Protein AF-0000000070842258 (afdb_homodimer)

Organism: Reticulomyxa filosa (NCBI:txid46433)

Secondary structure (DSSP, 8-state):
---HHHHHHHHHHHSSSEEEEE-SSHHHHHHHHHHT-S-EEE-HHHIIIIIT---SSS---HHHHHHHHHHHHTS-SSS-EEEE-TT-SSSHHHHHHHHHHHHHHT-SEEEEE-B-SS---TTSS---B--HHHHHHHHHHHHHHHHHH-TT-EEEEEE--HHHHHHHHHHHHHHHHHHTT--SEEEETT---HHHHHHHHHHHHHTT----BEEE--TTSSS----HHHHHHTT--EEEE-SHHHHHHHHHHHHHHHHHHHHSSSGGGGGGS--HHHHHHHTTHHHHHHHHHHHHHT-/---HHHHHHHHHHHSSSEEEEE-SSHHHHHHHHHHT-S-EEE-HHHIIIIIT---SSS---HHHHHHHHHHHHTS-SSS-EEEE-TT-SSSHHHHHHHHHHHHHHT-SEEEEE-B-SS---TTSS---B--HHHHHHHHHHHHHHHHHH-TT-EEEEEE--HHHHHHHHHHHHHHHHHHTT--SEEEETT---HHHHHHHHHHHHHTT----BEEE--TTSSS----HHHHHHTT--EEEE-SHHHHHHHHHHHHHHHHHHHHSSSGGGGGGS--HHHHHHHTTHHHHHHHHHHHHHT-

InterPro domains:
  IPR012695 2-methylisocitrate lyase [TIGR02317] (5-297)
  IPR015813 Pyruvate/Phosphoenolpyruvate kinase-like domain superfamily [SSF51621] (3-296)
  IPR018523 Isocitrate lyase/phosphorylmutase, conserved site [PS00161] (119-124)
  IPR039556 ICL/PEPM domain [cd00377] (8-254)
  IPR040442 Pyruvate kinase-like domain superfamily [G3DSA:3.20.20.60] (1-299)

Structure (mmCIF, N/CA/C/O backbone):
data_AF-0000000070842258-model_v1
#
loop_
_entity.id
_entity.type
_entity.pdbx_description
1 polymer 'Carboxyphosphonoenolpyruvate phosphonomutase'
#
loop_
_atom_site.group_PDB
_atom_site.id
_atom_site.type_symbol
_atom_site.label_atom_id
_atom_site.label_alt_id
_atom_site.label_comp_id
_atom_site.label_asym_id
_atom_site.label_entity_id
_atom_site.label_seq_id
_atom_site.pdbx_PDB_ins_code
_atom_site.Cartn_x
_atom_site.Cartn_y
_atom_site.Cartn_z
_atom_site.occupancy
_atom_site.B_iso_or_equiv
_atom_site.auth_seq_id
_atom_site.auth_comp_id
_atom_site.auth_asym_id
_atom_site.auth_atom_id
_atom_site.pdbx_PDB_model_num
ATOM 1 N N . MET A 1 1 ? 21.062 -5.031 -18.25 1 54.84 1 MET A N 1
ATOM 2 C CA . MET A 1 1 ? 20.406 -5.488 -17.031 1 54.84 1 MET A CA 1
ATOM 3 C C . MET A 1 1 ? 20 -6.953 -17.156 1 54.84 1 MET A C 1
ATOM 5 O O . MET A 1 1 ? 19.562 -7.402 -18.219 1 54.84 1 MET A O 1
ATOM 9 N N . LYS A 1 2 ? 20.328 -7.809 -16.125 1 68.5 2 LYS A N 1
ATOM 10 C CA . LYS A 1 2 ? 20.016 -9.234 -16.156 1 68.5 2 LYS A CA 1
ATOM 11 C C . LYS A 1 2 ? 18.516 -9.461 -16.297 1 68.5 2 LYS A C 1
ATOM 13 O O . LYS A 1 2 ? 17.719 -8.695 -15.766 1 68.5 2 LYS A O 1
ATOM 18 N N . SER A 1 3 ? 18.078 -10.25 -17.297 1 91.06 3 SER A N 1
ATOM 19 C CA . SER A 1 3 ? 16.703 -10.656 -17.531 1 91.06 3 SER A CA 1
ATOM 20 C C . SER A 1 3 ? 16 -11.07 -16.25 1 91.06 3 SER A C 1
ATOM 22 O O . SER A 1 3 ? 16.516 -11.906 -15.5 1 91.06 3 SER A O 1
ATOM 24 N N . ALA A 1 4 ? 14.891 -10.344 -15.906 1 96.06 4 ALA A N 1
ATOM 25 C CA . ALA A 1 4 ? 14.117 -10.695 -14.719 1 96.06 4 ALA A CA 1
ATOM 26 C C . ALA A 1 4 ? 13.617 -12.133 -14.797 1 96.06 4 ALA A C 1
ATOM 28 O O . ALA A 1 4 ? 13.508 -12.812 -13.773 1 96.06 4 ALA A O 1
ATOM 29 N N . GLY A 1 5 ? 13.367 -12.594 -15.992 1 97.69 5 GLY A N 1
ATOM 30 C CA . GLY A 1 5 ? 12.977 -13.977 -16.188 1 97.69 5 GLY A CA 1
ATOM 31 C C . GLY A 1 5 ? 14.07 -14.961 -15.828 1 97.69 5 GLY A C 1
ATOM 32 O O . GLY A 1 5 ? 13.805 -15.977 -15.18 1 97.69 5 GLY A O 1
ATOM 33 N N . LYS A 1 6 ? 15.266 -14.672 -16.266 1 97.5 6 LYS A N 1
ATOM 34 C CA . LYS A 1 6 ? 16.406 -15.516 -15.93 1 97.5 6 LYS A CA 1
ATOM 35 C C . LYS A 1 6 ? 16.625 -15.578 -14.422 1 97.5 6 LYS A C 1
ATOM 37 O O . LYS A 1 6 ? 16.969 -16.625 -13.883 1 97.5 6 LYS A O 1
ATOM 42 N N . LEU A 1 7 ? 16.484 -14.445 -13.797 1 97.81 7 LEU A N 1
ATOM 43 C CA . LEU A 1 7 ? 16.641 -14.391 -12.344 1 97.81 7 LEU A CA 1
ATOM 44 C C . LEU A 1 7 ? 15.617 -15.297 -11.664 1 97.81 7 LEU A C 1
ATOM 46 O O . LEU A 1 7 ? 15.938 -15.961 -10.672 1 97.81 7 LEU A O 1
ATOM 50 N N . PHE A 1 8 ? 14.398 -15.305 -12.148 1 98.5 8 PHE A N 1
ATOM 51 C CA . PHE A 1 8 ? 13.359 -16.141 -11.555 1 98.5 8 PHE A CA 1
ATOM 52 C C . PHE A 1 8 ? 13.68 -17.609 -11.742 1 98.5 8 PHE A C 1
ATOM 54 O O . PHE A 1 8 ? 13.562 -18.406 -10.805 1 98.5 8 PHE A O 1
ATOM 61 N N . ARG A 1 9 ? 14.062 -17.984 -12.945 1 98.19 9 ARG A N 1
ATOM 62 C CA . ARG A 1 9 ? 14.453 -19.359 -13.234 1 98.19 9 ARG A CA 1
ATOM 63 C C . ARG A 1 9 ? 15.594 -19.812 -12.328 1 98.19 9 ARG A C 1
ATOM 65 O O . ARG A 1 9 ? 15.57 -20.922 -11.797 1 98.19 9 ARG A O 1
ATOM 72 N N . ALA A 1 10 ? 16.547 -18.953 -12.164 1 98.12 10 ALA A N 1
ATOM 73 C CA . ALA A 1 10 ? 17.703 -19.25 -11.312 1 98.12 10 ALA A CA 1
ATOM 74 C C . ALA A 1 10 ? 17.281 -19.438 -9.859 1 98.12 10 ALA A C 1
ATOM 76 O O . ALA A 1 10 ? 17.812 -20.297 -9.156 1 98.12 10 ALA A O 1
ATOM 77 N N . ALA A 1 11 ? 16.375 -18.594 -9.422 1 98.44 11 ALA A N 1
ATOM 78 C CA . ALA A 1 11 ? 15.883 -18.688 -8.055 1 98.44 11 ALA A CA 1
ATOM 79 C C . ALA A 1 11 ? 15.203 -20.031 -7.809 1 98.44 11 ALA A C 1
ATOM 81 O O . ALA A 1 11 ? 15.391 -20.641 -6.758 1 98.44 11 ALA A O 1
ATOM 82 N N . VAL A 1 12 ? 14.398 -20.484 -8.75 1 98.56 12 VAL A N 1
ATOM 83 C CA . VAL A 1 12 ? 13.695 -21.766 -8.625 1 98.56 12 VAL A CA 1
ATOM 84 C C . VAL A 1 12 ? 14.711 -22.906 -8.562 1 98.56 12 VAL A C 1
ATOM 86 O O . VAL A 1 12 ? 14.562 -23.828 -7.762 1 98.56 12 VAL A O 1
ATOM 89 N N . GLU A 1 13 ? 15.734 -22.797 -9.336 1 97.75 13 GLU A N 1
ATOM 90 C CA . GLU A 1 13 ? 16.766 -23.828 -9.383 1 97.75 13 GLU A CA 1
ATOM 91 C C . GLU A 1 13 ? 17.594 -23.844 -8.102 1 97.75 13 GLU A C 1
ATOM 93 O O . GLU A 1 13 ? 17.969 -24.906 -7.617 1 97.75 13 GLU A O 1
ATOM 98 N N . ALA A 1 14 ? 17.828 -22.719 -7.539 1 98 14 ALA A N 1
ATOM 99 C CA . ALA A 1 14 ? 18.781 -22.562 -6.44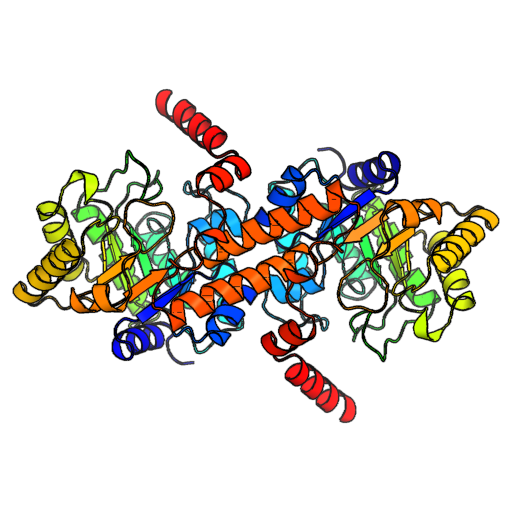1 1 98 14 ALA A CA 1
ATOM 100 C C . ALA A 1 14 ? 18.125 -22.859 -5.098 1 98 14 ALA A C 1
ATOM 102 O O . ALA A 1 14 ? 18.812 -23.094 -4.102 1 98 14 ALA A O 1
ATOM 103 N N . ASN A 1 15 ? 16.828 -22.812 -5.082 1 97.62 15 ASN A N 1
ATOM 104 C CA . ASN A 1 15 ? 16.094 -22.984 -3.828 1 97.62 15 ASN A CA 1
ATOM 105 C C . ASN A 1 15 ? 15.188 -24.219 -3.875 1 97.62 15 ASN A C 1
ATOM 107 O O . ASN A 1 15 ? 14.508 -24.453 -4.875 1 97.62 15 ASN A O 1
ATOM 111 N N . LYS A 1 16 ? 15.258 -25 -2.781 1 96.38 16 LYS A N 1
ATOM 112 C CA . LYS A 1 16 ? 14.484 -26.234 -2.709 1 96.38 16 LYS A CA 1
ATOM 113 C C . LYS A 1 16 ? 13.648 -26.297 -1.431 1 96.38 16 LYS A C 1
ATOM 115 O O . LYS A 1 16 ? 14.086 -26.859 -0.426 1 96.38 16 LYS A O 1
ATOM 120 N N . PRO A 1 17 ? 12.375 -25.953 -1.447 1 98.25 17 PRO A N 1
ATOM 121 C CA . PRO A 1 17 ? 11.664 -25.234 -2.508 1 98.25 17 PRO A CA 1
ATOM 122 C C . PRO A 1 17 ? 11.922 -23.719 -2.477 1 98.25 17 PRO A C 1
ATOM 124 O O . PRO A 1 17 ? 12.5 -23.219 -1.517 1 98.25 17 PRO A O 1
ATOM 127 N N . LEU A 1 18 ? 11.602 -23.016 -3.516 1 98.75 18 LEU A N 1
ATOM 128 C CA . LEU A 1 18 ? 11.586 -21.562 -3.525 1 98.75 18 LEU A CA 1
ATOM 129 C C . LEU A 1 18 ? 10.375 -21.031 -2.768 1 98.75 18 LEU A C 1
ATOM 131 O O . LEU A 1 18 ? 9.234 -21.375 -3.088 1 98.75 18 LEU A O 1
ATOM 135 N N . GLN A 1 19 ? 10.578 -20.344 -1.712 1 98.75 19 GLN A N 1
ATOM 136 C CA . GLN A 1 19 ? 9.5 -19.609 -1.055 1 98.75 19 GLN A CA 1
ATOM 137 C C . GLN A 1 19 ? 9.227 -18.281 -1.756 1 98.75 19 GLN A C 1
ATOM 139 O O . GLN A 1 19 ? 10.133 -17.469 -1.933 1 98.75 19 GLN A O 1
ATOM 144 N N . CYS A 1 20 ? 8.039 -18.094 -2.207 1 98.75 20 CYS A N 1
ATOM 145 C CA . CYS A 1 20 ? 7.59 -16.906 -2.918 1 98.75 20 CYS A CA 1
ATOM 146 C C . CYS A 1 20 ? 6.633 -16.094 -2.061 1 98.75 20 CYS A C 1
ATOM 148 O O . CYS A 1 20 ? 5.5 -16.516 -1.812 1 98.75 20 CYS A O 1
ATOM 150 N N . LEU A 1 21 ? 7.094 -14.953 -1.612 1 98.81 21 LEU A N 1
ATOM 151 C CA . LEU A 1 21 ? 6.359 -14.18 -0.617 1 98.81 21 LEU A CA 1
ATOM 152 C C . LEU A 1 21 ? 5.578 -13.047 -1.275 1 98.81 21 LEU A C 1
ATOM 154 O O . LEU A 1 21 ? 6.121 -12.32 -2.113 1 98.81 21 LEU A O 1
ATOM 158 N N . GLY A 1 22 ? 4.309 -12.922 -0.881 1 98.75 22 GLY A N 1
ATOM 159 C CA . GLY A 1 22 ? 3.473 -11.844 -1.395 1 98.75 22 GLY A CA 1
ATOM 160 C C . GLY A 1 22 ? 3.885 -10.477 -0.888 1 98.75 22 GLY A C 1
ATOM 161 O O . GLY A 1 22 ? 4.121 -10.297 0.309 1 98.75 22 GLY A O 1
ATOM 162 N N . ALA A 1 23 ? 4.02 -9.508 -1.771 1 98.5 23 ALA A N 1
ATOM 163 C CA . ALA A 1 23 ? 4.273 -8.102 -1.458 1 98.5 23 ALA A CA 1
ATOM 164 C C . ALA A 1 23 ? 3.277 -7.195 -2.176 1 98.5 23 ALA A C 1
ATOM 166 O O . ALA A 1 23 ? 3.238 -7.156 -3.408 1 98.5 23 ALA A O 1
ATOM 167 N N . VAL A 1 24 ? 2.549 -6.371 -1.432 1 98.19 24 VAL A N 1
ATOM 168 C CA . VAL A 1 24 ? 1.451 -5.621 -2.033 1 98.19 24 VAL A CA 1
ATOM 169 C C . VAL A 1 24 ? 1.917 -4.207 -2.373 1 98.19 24 VAL A C 1
ATOM 171 O O . VAL A 1 24 ? 1.181 -3.436 -2.994 1 98.19 24 VAL A O 1
ATOM 174 N N . ASN A 1 25 ? 3.08 -3.789 -1.953 1 97.88 25 ASN A N 1
ATOM 175 C CA . ASN A 1 25 ? 3.691 -2.504 -2.271 1 97.88 25 ASN A CA 1
ATOM 176 C C . ASN A 1 25 ? 5.211 -2.553 -2.129 1 97.88 25 ASN A C 1
ATOM 178 O O . ASN A 1 25 ? 5.77 -3.582 -1.747 1 97.88 25 ASN A O 1
ATOM 182 N N . ALA A 1 26 ? 5.875 -1.467 -2.496 1 97.81 26 ALA A N 1
ATOM 183 C CA . ALA A 1 26 ? 7.332 -1.432 -2.547 1 97.81 26 ALA A CA 1
ATOM 184 C C . ALA A 1 26 ? 7.934 -1.631 -1.157 1 97.81 26 ALA A C 1
ATOM 186 O O . ALA A 1 26 ? 8.938 -2.33 -1.002 1 97.81 26 ALA A O 1
ATOM 187 N N . TYR A 1 27 ? 7.336 -1.063 -0.154 1 98.12 27 TYR A N 1
ATOM 188 C CA . TYR A 1 27 ? 7.922 -1.163 1.18 1 98.12 27 TYR A CA 1
ATOM 189 C C . TYR A 1 27 ? 7.816 -2.584 1.717 1 98.12 27 TYR A C 1
ATOM 191 O O . TYR A 1 27 ? 8.758 -3.094 2.332 1 98.12 27 TYR A O 1
ATOM 199 N N . SER A 1 28 ? 6.633 -3.258 1.555 1 98.19 28 SER A N 1
ATOM 200 C CA . SER A 1 28 ? 6.527 -4.648 1.98 1 98.19 28 SER A CA 1
ATOM 201 C C . SER A 1 28 ? 7.504 -5.539 1.216 1 98.19 28 SER A C 1
ATOM 203 O O . SER A 1 28 ? 8.023 -6.516 1.762 1 98.19 28 SER A O 1
ATOM 205 N N . ALA A 1 29 ? 7.742 -5.234 -0.073 1 98.25 29 ALA A N 1
ATOM 206 C CA . ALA A 1 29 ? 8.75 -5.969 -0.839 1 98.25 29 ALA A CA 1
ATOM 207 C C . ALA A 1 29 ? 10.125 -5.832 -0.204 1 98.25 29 ALA A C 1
ATOM 209 O O . ALA A 1 29 ? 10.867 -6.812 -0.096 1 98.25 29 ALA A O 1
ATOM 210 N N . LEU A 1 30 ? 10.422 -4.629 0.193 1 97.06 30 LEU A N 1
ATOM 211 C CA . LEU A 1 30 ? 11.703 -4.375 0.854 1 97.06 30 LEU A CA 1
ATOM 212 C C . LEU A 1 30 ? 11.805 -5.172 2.15 1 97.06 30 LEU A C 1
ATOM 214 O O . LEU A 1 30 ? 12.859 -5.742 2.445 1 97.06 30 LEU A O 1
ATOM 218 N N . LEU A 1 31 ? 10.766 -5.16 2.953 1 97.81 31 LEU A N 1
ATOM 219 C CA . LEU A 1 31 ? 10.75 -5.902 4.211 1 97.81 31 LEU A CA 1
ATOM 220 C C . LEU A 1 31 ? 10.891 -7.398 3.961 1 97.81 31 LEU A C 1
ATOM 222 O O . LEU A 1 31 ? 11.562 -8.094 4.723 1 97.81 31 LEU A O 1
ATOM 226 N N . ALA A 1 32 ? 10.227 -7.922 2.902 1 98.31 32 ALA A N 1
ATOM 227 C CA . ALA A 1 32 ? 10.367 -9.328 2.531 1 98.31 32 ALA A CA 1
ATOM 228 C C . ALA A 1 32 ? 11.82 -9.664 2.189 1 98.31 32 ALA A C 1
ATOM 230 O O . ALA A 1 32 ? 12.352 -10.68 2.641 1 98.31 32 ALA A O 1
ATOM 231 N N . LYS A 1 33 ? 12.422 -8.82 1.388 1 96.94 33 LYS A N 1
ATOM 232 C CA . LYS A 1 33 ? 13.82 -9.016 1.028 1 96.94 33 LYS A CA 1
ATOM 233 C C . LYS A 1 33 ? 14.711 -9.039 2.27 1 96.94 33 LYS A C 1
ATOM 235 O O . LYS A 1 33 ? 15.586 -9.898 2.395 1 96.94 33 LYS A O 1
ATOM 240 N N . GLN A 1 34 ? 14.461 -8.094 3.158 1 95 34 GLN A N 1
ATOM 241 C CA . GLN A 1 34 ? 15.242 -8.023 4.391 1 95 34 GLN A CA 1
ATOM 242 C C . GLN A 1 34 ? 15.094 -9.297 5.211 1 95 34 GLN A C 1
ATOM 244 O O . GLN A 1 34 ? 16.047 -9.727 5.879 1 95 34 GLN A O 1
ATOM 249 N N . ALA A 1 35 ? 13.93 -9.906 5.148 1 96.94 35 ALA A N 1
ATOM 250 C CA . ALA A 1 35 ? 13.672 -11.148 5.875 1 96.94 35 ALA A CA 1
ATOM 251 C C . ALA A 1 35 ? 14.375 -12.328 5.211 1 96.94 35 ALA A C 1
ATOM 253 O O . ALA A 1 35 ? 14.484 -13.406 5.801 1 96.94 35 ALA A O 1
ATOM 254 N N . GLY A 1 36 ? 14.797 -12.156 3.893 1 97.12 36 GLY A N 1
ATOM 255 C CA . GLY A 1 36 ? 15.539 -13.219 3.227 1 97.12 36 GLY A CA 1
ATOM 256 C C . GLY A 1 36 ? 14.82 -13.781 2.018 1 97.12 36 GLY A C 1
ATOM 257 O O . GLY A 1 36 ? 15.203 -14.828 1.491 1 97.12 36 GLY A O 1
ATOM 258 N N . ALA A 1 37 ? 13.828 -13.07 1.572 1 98.06 37 ALA A N 1
ATOM 259 C CA . ALA A 1 37 ? 13.062 -13.555 0.425 1 98.06 37 ALA A CA 1
ATOM 260 C C . ALA A 1 37 ? 13.945 -13.656 -0.816 1 98.06 37 ALA A C 1
ATOM 262 O O . ALA A 1 37 ? 14.75 -12.758 -1.09 1 98.06 37 ALA A O 1
ATOM 263 N N . LYS A 1 38 ? 13.766 -14.734 -1.572 1 98.25 38 LYS A N 1
ATOM 264 C CA . LYS A 1 38 ? 14.508 -14.953 -2.812 1 98.25 38 LYS A CA 1
ATOM 265 C C . LYS A 1 38 ? 13.609 -14.766 -4.031 1 98.25 38 LYS A C 1
ATOM 267 O O . LYS A 1 38 ? 14.086 -14.781 -5.168 1 98.25 38 LYS A O 1
ATOM 272 N N . SER A 1 39 ? 12.367 -14.539 -3.818 1 98.62 39 SER A N 1
ATOM 273 C CA . SER A 1 39 ? 11.367 -14.195 -4.824 1 98.62 39 SER A CA 1
ATOM 274 C C . SER A 1 39 ? 10.148 -13.531 -4.188 1 98.62 39 SER A C 1
ATOM 276 O O . SER A 1 39 ? 9.914 -13.68 -2.988 1 98.62 39 SER A O 1
ATOM 278 N N . LEU A 1 40 ? 9.453 -12.781 -4.984 1 98.75 40 LEU A N 1
ATOM 279 C CA . LEU A 1 40 ? 8.266 -12.07 -4.531 1 98.75 40 LEU A CA 1
ATOM 280 C C . LEU A 1 40 ? 7.07 -12.391 -5.43 1 98.75 40 LEU A C 1
ATOM 282 O O . LEU A 1 40 ? 7.242 -12.898 -6.539 1 98.75 40 LEU A O 1
ATOM 286 N N . TYR A 1 41 ? 5.961 -12.102 -4.922 1 98.88 41 TYR A N 1
ATOM 287 C CA . TYR A 1 41 ? 4.699 -12.328 -5.621 1 98.88 41 TYR A CA 1
ATOM 288 C C . TYR A 1 41 ? 3.791 -11.109 -5.52 1 98.88 41 TYR A C 1
ATOM 290 O O . TYR A 1 41 ? 3.602 -10.555 -4.434 1 98.88 41 TYR A O 1
ATOM 298 N N . LEU A 1 42 ? 3.297 -10.617 -6.621 1 98.75 42 LEU A N 1
ATOM 299 C CA . LEU A 1 42 ? 2.229 -9.625 -6.641 1 98.75 42 LEU A CA 1
ATOM 300 C C . LEU A 1 42 ? 0.89 -10.266 -6.977 1 98.75 42 LEU A C 1
ATOM 302 O O . LEU A 1 42 ? 0.638 -10.617 -8.133 1 98.75 42 LEU A O 1
ATOM 306 N N . SER A 1 43 ? 0.094 -10.383 -5.965 1 97.69 43 SER A N 1
ATOM 307 C CA . SER A 1 43 ? -1.221 -11.008 -6.082 1 97.69 43 SER A CA 1
ATOM 308 C C . SER A 1 43 ? -2.215 -10.07 -6.766 1 97.69 43 S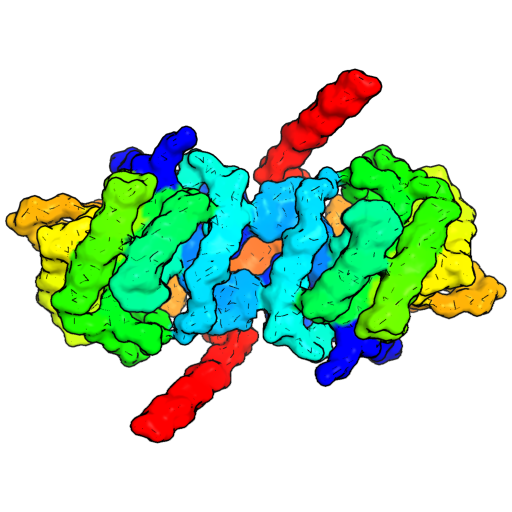ER A C 1
ATOM 310 O O . SER A 1 43 ? -2.209 -8.867 -6.523 1 97.69 43 SER A O 1
ATOM 312 N N . GLY A 1 44 ? -3.078 -10.672 -7.676 1 95.62 44 GLY A N 1
ATOM 313 C CA . GLY A 1 44 ? -4.184 -9.891 -8.203 1 95.62 44 GLY A CA 1
ATOM 314 C C . GLY A 1 44 ? -5.086 -9.328 -7.125 1 95.62 44 GLY A C 1
ATOM 315 O O . GLY A 1 44 ? -5.484 -8.164 -7.188 1 95.62 44 GLY A O 1
ATOM 316 N N . SER A 1 45 ? -5.406 -10.156 -6.152 1 93.06 45 SER A N 1
ATOM 317 C CA . SER A 1 45 ? -6.195 -9.695 -5.012 1 93.06 45 SER A CA 1
ATOM 318 C C . SER A 1 45 ? -5.469 -8.594 -4.246 1 93.06 45 SER A C 1
ATOM 320 O O . SER A 1 45 ? -6.102 -7.688 -3.703 1 93.06 45 SER A O 1
ATOM 322 N N . GLY A 1 46 ? -4.152 -8.695 -4.137 1 95.69 46 GLY A N 1
ATOM 323 C CA . GLY A 1 46 ? -3.369 -7.648 -3.504 1 95.69 46 GLY A CA 1
ATOM 324 C C . GLY A 1 46 ? -3.512 -6.305 -4.191 1 95.69 46 GLY A C 1
ATOM 325 O O . GLY A 1 46 ? -3.695 -5.277 -3.531 1 95.69 46 GLY A O 1
ATOM 326 N N . VAL A 1 47 ? -3.436 -6.336 -5.516 1 97.69 47 VAL A N 1
ATOM 327 C CA . VAL A 1 47 ? -3.611 -5.109 -6.285 1 97.69 47 VAL A CA 1
ATOM 328 C C . VAL A 1 47 ? -5.02 -4.559 -6.066 1 97.69 47 VAL A C 1
ATOM 330 O O . VAL A 1 47 ? -5.188 -3.379 -5.754 1 97.69 47 VAL A O 1
ATOM 333 N N . ALA A 1 48 ? -5.996 -5.402 -6.168 1 95.94 48 ALA A N 1
ATOM 334 C CA . ALA A 1 48 ? -7.387 -4.973 -6.051 1 95.94 48 ALA A CA 1
ATOM 335 C C . ALA A 1 48 ? -7.676 -4.422 -4.656 1 95.94 48 ALA A C 1
ATOM 337 O O . ALA A 1 48 ? -8.227 -3.328 -4.516 1 95.94 48 ALA A O 1
ATOM 338 N N . THR A 1 49 ? -7.266 -5.137 -3.629 1 95.75 49 THR A N 1
ATOM 339 C CA . THR A 1 49 ? -7.645 -4.809 -2.26 1 95.75 49 THR A CA 1
ATOM 340 C C . THR A 1 49 ? -6.699 -3.762 -1.674 1 95.75 49 THR A C 1
ATOM 342 O O . THR A 1 49 ? -7.129 -2.666 -1.307 1 95.75 49 THR A O 1
ATOM 345 N N . ALA A 1 50 ? -5.414 -4.051 -1.623 1 97.19 50 ALA A N 1
ATOM 346 C CA . ALA A 1 50 ? -4.465 -3.162 -0.957 1 97.19 50 ALA A CA 1
ATOM 347 C C . ALA A 1 50 ? -4.379 -1.817 -1.674 1 97.19 50 ALA A C 1
ATOM 349 O O . ALA A 1 50 ? -4.527 -0.764 -1.052 1 97.19 50 ALA A O 1
ATOM 350 N N . SER A 1 51 ? -4.188 -1.844 -2.969 1 97.44 51 SER A N 1
ATOM 351 C CA . SER A 1 51 ? -3.908 -0.629 -3.729 1 97.44 51 SER A CA 1
ATOM 352 C C . SER A 1 51 ? -5.191 0.146 -4.02 1 97.44 51 SER A C 1
ATOM 354 O O . SER A 1 51 ? -5.172 1.376 -4.105 1 97.44 51 SER A O 1
ATOM 356 N N . HIS A 1 52 ? -6.367 -0.612 -4.145 1 96.88 52 HIS A N 1
ATOM 357 C CA . HIS A 1 52 ? -7.52 0.092 -4.695 1 96.88 52 HIS A CA 1
ATOM 358 C C . HIS A 1 52 ? -8.742 -0.067 -3.797 1 96.88 52 HIS A C 1
ATOM 360 O O . HIS A 1 52 ? -9.789 0.527 -4.059 1 96.88 52 HIS A O 1
ATOM 366 N N . GLY A 1 53 ? -8.641 -0.879 -2.758 1 96 53 GLY A N 1
ATOM 367 C CA . GLY A 1 53 ? -9.75 -1.042 -1.837 1 96 53 GLY A CA 1
ATOM 368 C C . GLY A 1 53 ? -10.953 -1.717 -2.469 1 96 53 GLY A C 1
ATOM 369 O O . GLY A 1 53 ? -12.094 -1.45 -2.084 1 96 53 GLY A O 1
ATOM 370 N N . LEU A 1 54 ? -10.688 -2.547 -3.463 1 93.75 54 LEU A N 1
ATOM 371 C CA . LEU A 1 54 ? -11.742 -3.211 -4.223 1 93.75 54 LEU A CA 1
ATOM 372 C C . LEU A 1 54 ? -11.68 -4.723 -4.035 1 93.75 54 LEU A C 1
ATOM 374 O O . LEU A 1 54 ? -10.609 -5.273 -3.758 1 93.75 54 LEU A O 1
ATOM 378 N N . PRO A 1 55 ? -12.805 -5.371 -4.086 1 90.75 55 PRO A N 1
ATOM 379 C CA . PRO A 1 55 ? -12.75 -6.836 -4.094 1 90.75 55 PRO A CA 1
ATOM 380 C C . PRO A 1 55 ? -12.117 -7.391 -5.371 1 90.75 55 PRO A C 1
ATOM 382 O O . PRO A 1 55 ? -12.211 -6.766 -6.434 1 90.75 55 PRO A O 1
ATOM 385 N N . ASP A 1 56 ? -11.539 -8.508 -5.301 1 86.75 56 ASP A N 1
ATOM 386 C CA . ASP A 1 56 ? -10.891 -9.156 -6.434 1 86.75 56 ASP A CA 1
ATOM 387 C C . ASP A 1 56 ? -11.914 -9.875 -7.316 1 86.75 56 ASP A C 1
ATOM 389 O O . ASP A 1 56 ? -11.984 -11.102 -7.324 1 86.75 56 ASP A O 1
ATOM 393 N N . LEU A 1 57 ? -12.648 -9.156 -8.039 1 83.62 57 LEU A N 1
ATOM 394 C CA . LEU A 1 57 ? -13.695 -9.664 -8.906 1 83.62 57 LEU A CA 1
ATOM 395 C C . LEU A 1 57 ? -13.477 -9.227 -10.352 1 83.62 57 LEU A C 1
ATOM 397 O O . LEU A 1 57 ? -14.438 -8.922 -11.062 1 83.62 57 LEU A O 1
ATOM 401 N N . GLY A 1 58 ? -12.164 -9.102 -10.656 1 82.81 58 GLY A N 1
ATOM 402 C CA . GLY A 1 58 ? -11.82 -8.766 -12.031 1 82.81 58 GLY A CA 1
ATOM 403 C C . GLY A 1 58 ? -12.039 -7.301 -12.359 1 82.81 58 GLY A C 1
ATOM 404 O O . GLY A 1 58 ? -12.273 -6.945 -13.516 1 82.81 58 GLY A O 1
ATOM 405 N N . ILE A 1 59 ? -11.945 -6.441 -11.344 1 86.38 59 ILE A N 1
ATOM 406 C CA . ILE A 1 59 ? -12.203 -5.016 -11.516 1 86.38 59 ILE A CA 1
ATOM 407 C C . ILE A 1 59 ? -10.922 -4.301 -11.938 1 86.38 59 ILE A C 1
ATOM 409 O O . ILE A 1 59 ? -10.961 -3.361 -12.727 1 86.38 59 ILE A O 1
ATOM 413 N N . THR A 1 60 ? -9.766 -4.727 -11.477 1 92.88 60 THR A N 1
ATOM 414 C CA . THR A 1 60 ? -8.5 -4.078 -11.805 1 92.88 60 THR A CA 1
ATOM 415 C C . THR A 1 60 ? -8.094 -4.379 -13.242 1 92.88 60 THR A C 1
ATOM 417 O O . THR A 1 60 ? -8.484 -5.41 -13.797 1 92.88 60 THR A O 1
ATOM 420 N N . ASN A 1 61 ? -7.367 -3.521 -13.852 1 95.12 61 ASN A N 1
ATOM 421 C CA . ASN A 1 61 ? -6.902 -3.695 -15.219 1 95.12 61 ASN A CA 1
ATOM 422 C C . ASN A 1 61 ? -5.383 -3.832 -15.281 1 95.12 61 ASN A C 1
ATOM 424 O O . ASN A 1 61 ? -4.707 -3.789 -14.25 1 95.12 61 ASN A O 1
ATOM 428 N N . LEU A 1 62 ? -4.938 -4.062 -16.5 1 97.62 62 LEU A N 1
ATOM 429 C CA . LEU A 1 62 ? -3.518 -4.309 -16.719 1 97.62 62 LEU A CA 1
ATOM 430 C C . LEU A 1 62 ? -2.678 -3.143 -16.203 1 97.62 62 LEU A C 1
ATOM 432 O O . LEU A 1 62 ? -1.627 -3.348 -15.602 1 97.62 62 LEU A O 1
ATOM 436 N N . ASN A 1 63 ? -3.123 -1.895 -16.438 1 97.31 63 ASN A N 1
ATOM 437 C CA . ASN A 1 63 ? -2.361 -0.728 -16 1 97.31 63 ASN A CA 1
ATOM 438 C C . ASN A 1 63 ? -2.238 -0.671 -14.484 1 97.31 63 ASN A C 1
ATOM 440 O O . ASN A 1 63 ? -1.221 -0.221 -13.961 1 97.31 63 ASN A O 1
ATOM 444 N N . ASP A 1 64 ? -3.279 -1.048 -13.766 1 97.75 64 ASP A N 1
ATOM 445 C CA . ASP A 1 64 ? -3.229 -1.121 -12.305 1 97.75 64 ASP A CA 1
ATOM 446 C C . ASP A 1 64 ? -2.115 -2.059 -11.844 1 97.75 64 ASP A C 1
ATOM 448 O O . ASP A 1 64 ? -1.357 -1.726 -10.93 1 97.75 64 ASP A O 1
ATOM 452 N N . VAL A 1 65 ? -2.062 -3.203 -12.508 1 98.44 65 VAL A N 1
ATOM 453 C CA . VAL A 1 65 ? -1.076 -4.223 -12.156 1 98.44 65 VAL A CA 1
ATOM 454 C C . VAL A 1 65 ? 0.327 -3.709 -12.477 1 98.44 65 VAL A C 1
ATOM 456 O O . VAL A 1 65 ? 1.234 -3.814 -11.648 1 98.44 65 VAL A O 1
ATOM 459 N N . CYS A 1 66 ? 0.507 -3.082 -13.625 1 98.62 66 CYS A N 1
ATOM 460 C CA . CYS A 1 66 ? 1.815 -2.609 -14.062 1 98.62 66 CYS A CA 1
ATOM 461 C C . CYS A 1 66 ? 2.332 -1.505 -13.148 1 98.62 66 CYS A C 1
ATOM 463 O O . CYS A 1 66 ? 3.533 -1.414 -12.891 1 98.62 66 CYS A O 1
ATOM 465 N N . ASP A 1 67 ? 1.449 -0.654 -12.664 1 98.06 67 ASP A N 1
ATOM 466 C CA . ASP A 1 67 ? 1.846 0.401 -11.734 1 98.06 67 ASP A CA 1
ATOM 467 C C . ASP A 1 67 ? 2.492 -0.183 -10.484 1 98.06 67 ASP A C 1
ATOM 469 O O . ASP A 1 67 ? 3.543 0.289 -10.047 1 98.06 67 ASP A O 1
ATOM 473 N N . ASP A 1 68 ? 1.896 -1.186 -9.938 1 98.44 68 ASP A N 1
ATOM 474 C CA . ASP A 1 68 ? 2.426 -1.802 -8.719 1 98.44 68 ASP A CA 1
ATOM 475 C C . ASP A 1 68 ? 3.701 -2.586 -9.016 1 98.44 68 ASP A C 1
ATOM 477 O O . ASP A 1 68 ? 4.613 -2.631 -8.188 1 98.44 68 ASP A O 1
ATOM 481 N N . ILE A 1 69 ? 3.793 -3.225 -10.234 1 98.62 69 ILE A N 1
ATOM 482 C CA . ILE A 1 69 ? 5.027 -3.898 -10.625 1 98.62 69 ILE A CA 1
ATOM 483 C C . ILE A 1 69 ? 6.18 -2.896 -10.648 1 98.62 69 ILE A C 1
ATOM 485 O O . ILE A 1 69 ? 7.234 -3.143 -10.055 1 98.62 69 ILE A O 1
ATOM 489 N N . ARG A 1 70 ? 5.957 -1.773 -11.266 1 97.88 70 ARG A N 1
ATOM 490 C CA . ARG A 1 70 ? 7.012 -0.778 -11.414 1 97.88 70 ARG A CA 1
ATOM 491 C C . ARG A 1 70 ? 7.461 -0.249 -10.055 1 97.88 70 ARG A C 1
ATOM 493 O O . ARG A 1 70 ? 8.656 -0.037 -9.828 1 97.88 70 ARG A O 1
ATOM 500 N N . ARG A 1 71 ? 6.52 -0.022 -9.172 1 97.62 71 ARG A N 1
ATOM 501 C CA . ARG A 1 71 ? 6.859 0.448 -7.828 1 97.62 71 ARG A CA 1
ATOM 502 C C . ARG A 1 71 ? 7.742 -0.561 -7.102 1 97.62 71 ARG A C 1
ATOM 504 O O . ARG A 1 71 ? 8.742 -0.189 -6.488 1 97.62 71 ARG A O 1
ATOM 511 N N . ILE A 1 72 ? 7.395 -1.807 -7.191 1 98.25 72 ILE A N 1
ATOM 512 C CA . ILE A 1 72 ? 8.125 -2.857 -6.492 1 98.25 72 ILE A CA 1
ATOM 513 C C . ILE A 1 72 ? 9.492 -3.062 -7.141 1 98.25 72 ILE A C 1
ATOM 515 O O . ILE A 1 72 ? 10.516 -3.082 -6.457 1 98.25 72 ILE A O 1
ATOM 519 N N . THR A 1 73 ? 9.539 -3.121 -8.469 1 97.56 73 THR A N 1
ATOM 520 C CA . THR A 1 73 ? 10.758 -3.516 -9.164 1 97.56 73 THR A CA 1
ATOM 521 C C . THR A 1 73 ? 11.727 -2.34 -9.266 1 97.56 73 THR A C 1
ATOM 523 O O . THR A 1 73 ? 12.914 -2.527 -9.531 1 97.56 73 THR A O 1
ATOM 526 N N . SER A 1 74 ? 11.219 -1.125 -9.039 1 95.25 74 SER A N 1
ATOM 527 C CA . SER A 1 74 ? 12.094 0.047 -9.086 1 95.25 74 SER A CA 1
ATOM 528 C C . SER A 1 74 ? 13.125 0.01 -7.965 1 95.25 74 SER A C 1
ATOM 530 O O . SER A 1 74 ? 14.203 0.606 -8.086 1 95.25 74 SER A O 1
ATOM 532 N N . ILE A 1 75 ? 12.789 -0.707 -6.922 1 92.38 75 ILE A N 1
ATOM 533 C CA . ILE A 1 75 ? 13.711 -0.721 -5.797 1 92.38 75 ILE A CA 1
ATOM 534 C C . ILE A 1 75 ? 14.273 -2.129 -5.605 1 92.38 75 ILE A C 1
ATOM 536 O O . ILE A 1 75 ? 15.016 -2.387 -4.656 1 92.38 75 ILE A O 1
ATOM 540 N N . MET A 1 76 ? 13.773 -3.049 -6.379 1 87.94 76 MET A N 1
ATOM 541 C CA . MET A 1 76 ? 14.164 -4.453 -6.285 1 87.94 76 MET A CA 1
ATOM 542 C C . MET A 1 76 ? 14.867 -4.906 -7.562 1 87.94 76 MET A C 1
ATOM 544 O O . MET A 1 76 ? 14.227 -5.062 -8.602 1 87.94 76 MET A O 1
ATOM 548 N N . SER A 1 77 ? 16.156 -5.004 -7.551 1 82.19 77 SER A N 1
ATOM 549 C CA . SER A 1 77 ? 16.812 -5.395 -8.797 1 82.19 77 SER A CA 1
ATOM 550 C C . SER A 1 77 ? 17.297 -6.84 -8.734 1 82.19 77 SER A C 1
ATOM 552 O O . SER A 1 77 ? 17.547 -7.461 -9.766 1 82.19 77 SER A O 1
ATOM 554 N N . ASP A 1 78 ? 17.266 -7.375 -7.629 1 93.25 78 ASP A N 1
ATOM 555 C CA . ASP A 1 78 ? 17.906 -8.68 -7.539 1 93.25 78 ASP A CA 1
ATOM 556 C C . ASP A 1 78 ? 16.938 -9.742 -7.031 1 93.25 78 ASP A C 1
ATOM 558 O O . ASP A 1 78 ? 17.328 -10.898 -6.855 1 93.25 78 ASP A O 1
ATOM 562 N N . VAL A 1 79 ? 15.766 -9.445 -6.688 1 97.38 79 VAL A N 1
ATOM 563 C CA . VAL A 1 79 ? 14.734 -10.398 -6.273 1 97.38 79 VAL A CA 1
ATOM 564 C C . VAL A 1 79 ? 13.625 -10.445 -7.32 1 97.38 79 VAL A C 1
ATOM 566 O O . VAL A 1 79 ? 12.938 -9.445 -7.551 1 97.38 79 VAL A O 1
ATOM 569 N N . PRO A 1 80 ? 13.469 -11.562 -8.016 1 98.31 80 PRO A N 1
ATOM 570 C CA . PRO A 1 80 ? 12.5 -11.633 -9.102 1 98.31 80 PRO A CA 1
ATOM 571 C C . PRO A 1 80 ? 11.055 -11.617 -8.609 1 98.31 80 PRO A C 1
ATOM 573 O O . PRO A 1 80 ? 10.781 -12.008 -7.469 1 98.31 80 PRO A O 1
ATOM 576 N N . LEU A 1 81 ? 10.141 -11.156 -9.469 1 98.75 81 LEU A N 1
ATOM 577 C CA . LEU A 1 81 ? 8.742 -10.961 -9.125 1 98.75 81 LEU A CA 1
ATOM 578 C C . LEU A 1 81 ? 7.84 -11.812 -10.016 1 98.75 81 LEU A C 1
ATOM 580 O O . LEU A 1 81 ? 7.906 -11.719 -11.242 1 98.75 81 LEU A O 1
ATOM 584 N N . LEU A 1 82 ? 7.059 -12.719 -9.391 1 98.88 82 LEU A N 1
ATOM 585 C CA . LEU A 1 82 ? 5.945 -13.422 -10.023 1 98.88 82 LEU A CA 1
ATOM 586 C C . LEU A 1 82 ? 4.656 -12.617 -9.906 1 98.88 82 LEU A C 1
ATOM 588 O O . LEU A 1 82 ? 4.359 -12.07 -8.844 1 98.88 82 LEU A O 1
ATOM 592 N N . VAL A 1 83 ? 3.881 -12.539 -11.023 1 98.88 83 VAL A N 1
ATOM 593 C CA . VAL A 1 83 ? 2.719 -11.656 -11.031 1 98.88 83 VAL A CA 1
ATOM 594 C C . VAL A 1 83 ? 1.475 -12.438 -11.438 1 98.88 83 VAL A C 1
ATOM 596 O O . VAL A 1 83 ? 1.52 -13.242 -12.367 1 98.88 83 VAL A O 1
ATOM 599 N N . ASP A 1 84 ? 0.39 -12.219 -10.719 1 98.25 84 ASP A N 1
ATOM 600 C CA . ASP A 1 84 ? -0.926 -12.734 -11.094 1 98.25 84 ASP A CA 1
ATOM 601 C C . ASP A 1 84 ? -1.565 -11.859 -12.18 1 98.25 84 ASP A C 1
ATOM 603 O O . ASP A 1 84 ? -1.793 -10.672 -11.969 1 98.25 84 ASP A O 1
ATOM 607 N N . VAL A 1 85 ? -1.966 -12.469 -13.297 1 97.56 85 VAL A N 1
ATOM 608 C CA . VAL A 1 85 ? -2.561 -11.656 -14.352 1 97.56 85 VAL A CA 1
ATOM 609 C C . VAL A 1 85 ? -3.979 -12.148 -14.648 1 97.56 85 VAL A C 1
ATOM 611 O O . VAL A 1 85 ? -4.508 -11.922 -15.734 1 97.56 85 VAL A O 1
ATOM 614 N N . ASP A 1 86 ? -4.523 -12.891 -13.656 1 94.94 86 ASP A N 1
ATOM 615 C CA . ASP A 1 86 ? -5.863 -13.445 -13.828 1 94.94 86 ASP A CA 1
ATOM 616 C C . ASP A 1 86 ? -5.977 -14.219 -15.141 1 94.94 86 ASP A C 1
ATOM 618 O O . ASP A 1 86 ? -5.211 -15.156 -15.375 1 94.94 86 ASP A O 1
ATOM 622 N N . THR A 1 87 ? -6.824 -13.766 -16.031 1 93.94 87 THR A N 1
ATOM 623 C CA . THR A 1 87 ? -7.012 -14.5 -17.281 1 93.94 87 THR A CA 1
ATOM 624 C C . THR A 1 87 ? -6.246 -13.828 -18.406 1 93.94 87 THR A C 1
ATOM 626 O O . THR A 1 87 ? -6.477 -14.125 -19.578 1 93.94 87 THR A O 1
ATOM 629 N N . GLY A 1 88 ? -5.414 -12.852 -18.125 1 95.12 88 GLY A N 1
ATOM 630 C CA . GLY A 1 88 ? -4.523 -12.281 -19.125 1 95.12 88 GLY A CA 1
ATOM 631 C C . GLY A 1 88 ? -5.008 -10.953 -19.656 1 95.12 88 GLY A C 1
ATOM 632 O O . GLY A 1 88 ? -4.387 -10.383 -20.562 1 95.12 88 GLY A O 1
ATOM 633 N N . PHE A 1 89 ? -6.094 -10.414 -19.141 1 93.62 89 PHE A N 1
ATOM 634 C CA . PHE A 1 89 ? -6.617 -9.086 -19.453 1 93.62 89 PHE A CA 1
ATOM 635 C C . PHE A 1 89 ? -7 -8.977 -20.922 1 93.62 89 PHE A C 1
ATOM 637 O O . PHE A 1 89 ? -6.605 -8.031 -21.609 1 93.62 89 PHE A O 1
ATOM 644 N N . GLY A 1 90 ? -7.734 -9.914 -21.469 1 87.38 90 GLY A N 1
ATOM 645 C CA . GLY A 1 90 ? -8.281 -9.781 -22.812 1 87.38 90 GLY A CA 1
ATOM 646 C C . GLY A 1 90 ? -8.016 -10.992 -23.688 1 87.38 90 GLY A C 1
ATOM 647 O O . GLY A 1 90 ? -7.633 -12.055 -23.188 1 87.38 90 GLY A O 1
ATOM 648 N N . SER A 1 91 ? -8.266 -10.766 -24.984 1 88.75 91 SER A N 1
ATOM 649 C CA . SER A 1 91 ? -8.047 -11.805 -25.984 1 88.75 91 SER A CA 1
ATOM 650 C C . SER A 1 91 ? -6.566 -11.945 -26.312 1 88.75 91 SER A C 1
ATOM 652 O O . SER A 1 91 ? -5.703 -11.547 -25.531 1 88.75 91 SER A O 1
ATOM 654 N N . ALA A 1 92 ? -6.297 -12.586 -27.469 1 91.19 92 ALA A N 1
ATOM 655 C CA . ALA A 1 92 ? -4.926 -12.891 -27.875 1 91.19 92 ALA A CA 1
ATOM 656 C C . ALA A 1 92 ? -4.07 -11.625 -27.891 1 91.19 92 ALA A C 1
ATOM 658 O O . ALA A 1 92 ? -2.959 -11.617 -27.344 1 91.19 92 ALA A O 1
ATOM 659 N N . LEU A 1 93 ? -4.57 -10.539 -28.422 1 92.94 93 LEU A N 1
ATOM 660 C CA . LEU A 1 93 ? -3.811 -9.297 -28.5 1 92.94 93 LEU A CA 1
ATOM 661 C C . LEU A 1 93 ? -3.631 -8.695 -27.109 1 92.94 93 LEU A C 1
ATOM 663 O O . LEU A 1 93 ? -2.609 -8.07 -26.828 1 92.94 93 LEU A O 1
ATOM 667 N N . GLY A 1 94 ? -4.629 -8.852 -26.281 1 95.69 94 GLY A N 1
ATOM 668 C CA . GLY A 1 94 ? -4.523 -8.414 -24.906 1 95.69 94 GLY A CA 1
ATOM 669 C C . GLY A 1 94 ? -3.447 -9.148 -24.125 1 95.69 94 GLY A C 1
ATOM 670 O O . GLY A 1 94 ? -2.678 -8.539 -23.391 1 95.69 94 GLY A O 1
ATOM 671 N N . ILE A 1 95 ? -3.426 -10.414 -24.359 1 97.38 95 ILE A N 1
ATOM 672 C CA . ILE A 1 95 ? -2.438 -11.242 -23.672 1 97.38 95 ILE A CA 1
ATOM 673 C C . ILE A 1 95 ? -1.034 -10.859 -24.141 1 97.38 95 ILE A C 1
ATOM 675 O O . ILE A 1 95 ? -0.102 -10.797 -23.344 1 97.38 95 ILE A O 1
ATOM 679 N N . ARG A 1 96 ? -0.873 -10.648 -25.422 1 97.31 96 ARG A N 1
ATOM 680 C CA . ARG A 1 96 ? 0.414 -10.195 -25.938 1 97.31 96 ARG A CA 1
ATOM 681 C C . ARG A 1 96 ? 0.853 -8.898 -25.266 1 97.31 96 ARG A C 1
ATOM 683 O O . ARG A 1 96 ? 1.998 -8.781 -24.812 1 97.31 96 ARG A O 1
ATOM 690 N N . ARG A 1 97 ? -0.08 -7.965 -25.203 1 97.44 97 ARG A N 1
ATOM 691 C CA . ARG A 1 97 ? 0.199 -6.695 -24.531 1 97.44 97 ARG A CA 1
ATOM 692 C C . ARG A 1 97 ? 0.536 -6.906 -23.062 1 97.44 97 ARG A C 1
ATOM 694 O O . ARG A 1 97 ? 1.413 -6.23 -22.516 1 97.44 97 ARG A O 1
ATOM 701 N N . CYS A 1 98 ? -0.192 -7.77 -22.484 1 98.31 98 CYS A N 1
ATOM 702 C CA . CYS A 1 98 ? 0.039 -8.102 -21.078 1 98.31 98 CYS A CA 1
ATOM 703 C C . CYS A 1 98 ? 1.473 -8.562 -20.859 1 98.31 98 CYS A C 1
ATOM 705 O O . CYS A 1 98 ? 2.186 -8.008 -20.016 1 98.31 98 CYS A O 1
ATOM 707 N N . VAL A 1 99 ? 1.927 -9.508 -21.625 1 98.5 99 VAL A N 1
ATOM 708 C CA . VAL A 1 99 ? 3.271 -10.055 -21.484 1 98.5 99 VAL A CA 1
ATOM 709 C C . VAL A 1 99 ? 4.305 -8.953 -21.703 1 98.5 99 VAL A C 1
ATOM 711 O O . VAL A 1 99 ? 5.227 -8.797 -20.891 1 98.5 99 VAL A O 1
ATOM 714 N N . GLN A 1 100 ? 4.105 -8.227 -22.75 1 98.19 100 GLN A N 1
ATOM 715 C CA . GLN A 1 100 ? 5.016 -7.125 -23.047 1 98.19 100 GLN A CA 1
ATOM 716 C C . GLN A 1 100 ? 5.082 -6.141 -21.891 1 98.19 100 GLN A C 1
ATOM 718 O O . GLN A 1 100 ? 6.168 -5.742 -21.469 1 98.19 100 GLN A O 1
ATOM 723 N N . SER A 1 101 ? 3.934 -5.73 -21.406 1 98.56 101 SER A N 1
ATOM 724 C CA . SER A 1 101 ? 3.838 -4.727 -20.359 1 98.56 101 SER A CA 1
ATOM 725 C C . SER A 1 101 ? 4.465 -5.223 -19.062 1 98.56 101 SER A C 1
ATOM 727 O O . SER A 1 101 ? 5.129 -4.461 -18.359 1 98.56 101 SER A O 1
ATOM 729 N N . LEU A 1 102 ? 4.223 -6.48 -18.734 1 98.69 102 LEU A N 1
ATOM 730 C CA . LEU A 1 102 ? 4.797 -7.047 -17.516 1 98.69 102 LEU A CA 1
ATOM 731 C C . LEU A 1 102 ? 6.32 -7.031 -17.578 1 98.69 102 LEU A C 1
ATOM 733 O O . LEU A 1 102 ? 6.98 -6.621 -16.625 1 98.69 102 LEU A O 1
ATOM 737 N N . ILE A 1 103 ? 6.867 -7.484 -18.703 1 98.44 103 ILE A N 1
ATOM 738 C CA . ILE A 1 103 ? 8.312 -7.555 -18.875 1 98.44 103 ILE A CA 1
ATOM 739 C C . ILE A 1 103 ? 8.914 -6.152 -18.797 1 98.44 103 ILE A C 1
ATOM 741 O O . ILE A 1 103 ? 9.898 -5.93 -18.078 1 98.44 103 ILE A O 1
ATOM 745 N N . LYS A 1 104 ? 8.266 -5.199 -19.469 1 97.56 104 LYS A N 1
ATOM 746 C CA . LYS A 1 104 ? 8.75 -3.824 -19.469 1 97.56 104 LYS A CA 1
ATOM 747 C C . LYS A 1 104 ? 8.656 -3.207 -18.078 1 97.56 104 LYS A C 1
ATOM 749 O O . LYS A 1 104 ? 9.445 -2.33 -17.719 1 97.56 104 LYS A O 1
ATOM 754 N N . SER A 1 105 ? 7.738 -3.682 -17.266 1 98 105 SER A N 1
ATOM 755 C CA . SER A 1 105 ? 7.551 -3.162 -15.914 1 98 105 SER A CA 1
ATOM 756 C C . SER A 1 105 ? 8.5 -3.83 -14.922 1 98 105 SER A C 1
ATOM 758 O O . SER A 1 105 ? 8.586 -3.42 -13.766 1 98 105 SER A O 1
ATOM 760 N N . GLY A 1 106 ? 9.164 -4.926 -15.305 1 97.69 106 GLY A N 1
ATOM 761 C CA . GLY A 1 106 ? 10.227 -5.496 -14.5 1 97.69 106 GLY A CA 1
ATOM 762 C C . GLY A 1 106 ? 9.875 -6.855 -13.922 1 97.69 106 GLY A C 1
ATOM 763 O O . GLY A 1 106 ? 10.641 -7.426 -13.148 1 97.69 106 GLY A O 1
ATOM 764 N N . ALA A 1 107 ? 8.742 -7.449 -14.281 1 98.38 107 ALA A N 1
ATOM 765 C CA . ALA A 1 107 ? 8.352 -8.766 -13.789 1 98.38 107 ALA A CA 1
ATOM 766 C C . ALA A 1 107 ? 9.211 -9.867 -14.414 1 98.38 107 ALA A C 1
ATOM 768 O O . ALA A 1 107 ? 9.656 -9.734 -15.555 1 98.38 107 ALA A O 1
ATOM 769 N N . GLY A 1 108 ? 9.445 -10.922 -13.648 1 98.44 108 GLY A N 1
ATOM 770 C CA . GLY A 1 108 ? 10.211 -12.039 -14.164 1 98.44 108 GLY A CA 1
ATOM 771 C C . GLY A 1 108 ? 9.352 -13.227 -14.555 1 98.44 108 GLY A C 1
ATOM 772 O O . GLY A 1 108 ? 9.797 -14.102 -15.305 1 98.44 108 GLY A O 1
ATOM 773 N N . ALA A 1 109 ? 8.172 -13.219 -14.031 1 98.81 109 ALA A N 1
ATOM 774 C CA . ALA A 1 109 ? 7.262 -14.344 -14.234 1 98.81 109 ALA A CA 1
ATOM 775 C C . ALA A 1 109 ? 5.805 -13.906 -14.125 1 98.81 109 ALA A C 1
ATOM 777 O O . ALA A 1 109 ? 5.496 -12.922 -13.453 1 98.81 109 ALA A O 1
ATOM 778 N N . MET A 1 110 ? 4.918 -14.641 -14.82 1 98.88 110 MET A N 1
ATOM 779 C CA . MET A 1 110 ? 3.48 -14.453 -14.656 1 98.88 110 MET A CA 1
ATOM 780 C C . MET A 1 110 ? 2.775 -15.789 -14.477 1 98.88 110 MET A C 1
ATOM 782 O O . MET A 1 110 ? 3.25 -16.812 -14.961 1 98.88 110 MET A O 1
ATOM 786 N N . GLN A 1 111 ? 1.781 -15.781 -13.742 1 98.5 111 GLN A N 1
ATOM 787 C CA . GLN A 1 111 ? 0.839 -16.891 -13.828 1 98.5 111 GLN A CA 1
ATOM 788 C C . GLN A 1 111 ? -0.471 -16.453 -14.477 1 98.5 111 GLN A C 1
ATOM 790 O O . GLN A 1 111 ? -0.935 -15.336 -14.258 1 98.5 111 GLN A O 1
ATOM 795 N N . ILE A 1 112 ? -1.011 -17.234 -15.344 1 98.06 112 ILE A N 1
ATOM 796 C CA . ILE A 1 112 ? -2.254 -16.984 -16.062 1 98.06 112 ILE A CA 1
ATOM 797 C C . ILE A 1 112 ? -3.225 -18.141 -15.828 1 98.06 112 ILE A C 1
ATOM 799 O O . ILE A 1 112 ? -2.828 -19.312 -15.852 1 98.06 112 ILE A O 1
ATOM 803 N N . GLU A 1 113 ? -4.453 -17.828 -15.523 1 95.94 113 GLU A N 1
ATOM 804 C CA . GLU A 1 113 ? -5.359 -18.859 -15.062 1 95.94 113 GLU A CA 1
ATOM 805 C C . GLU A 1 113 ? -6.328 -19.281 -16.156 1 95.94 113 GLU A C 1
ATOM 807 O O . GLU A 1 113 ? -6.535 -18.547 -17.125 1 95.94 113 GLU A O 1
ATOM 812 N N . ASP A 1 114 ? -6.973 -20.453 -15.984 1 96.69 114 ASP A N 1
ATOM 813 C CA . ASP A 1 114 ? -7.848 -21.031 -17 1 96.69 114 ASP A CA 1
ATOM 814 C C . ASP A 1 114 ? -9.32 -20.859 -16.625 1 96.69 114 ASP A C 1
ATOM 816 O O . ASP A 1 114 ? -10.156 -21.688 -16.984 1 96.69 114 ASP A O 1
ATOM 820 N N . GLN A 1 115 ? -9.578 -19.844 -15.82 1 91.69 115 GLN A N 1
ATOM 821 C CA . GLN A 1 115 ? -10.969 -19.547 -15.508 1 91.69 115 GLN A CA 1
ATOM 822 C C . GLN A 1 115 ? -11.633 -18.766 -16.641 1 91.69 115 GLN A C 1
ATOM 824 O O . GLN A 1 115 ? -10.953 -18.266 -17.531 1 91.69 115 GLN A O 1
ATOM 829 N N . VAL A 1 116 ? -12.961 -18.688 -16.594 1 86.69 116 VAL A N 1
ATOM 830 C CA . VAL A 1 116 ? -13.711 -17.812 -17.5 1 86.69 116 VAL A CA 1
ATOM 831 C C . VAL A 1 116 ? -13.477 -16.359 -17.141 1 86.69 116 VAL A C 1
ATOM 833 O O . VAL A 1 116 ? -12.961 -16.047 -16.047 1 86.69 116 VAL A O 1
ATOM 836 N N . ALA A 1 117 ? -13.781 -15.414 -18.016 1 76.31 117 ALA A N 1
ATOM 837 C CA . ALA A 1 117 ? -13.477 -13.992 -17.859 1 76.31 117 ALA A CA 1
ATOM 838 C C . ALA A 1 117 ? -14.094 -13.438 -16.578 1 76.31 117 ALA A C 1
ATOM 840 O O . ALA A 1 117 ? -13.453 -12.656 -15.867 1 76.31 117 ALA A O 1
ATOM 841 N N . GLU A 1 118 ? -15.391 -13.727 -16.344 1 69.44 118 GLU A N 1
ATOM 842 C CA . GLU A 1 118 ? -16 -13.359 -15.07 1 69.44 118 GLU A CA 1
ATOM 843 C C . GLU A 1 118 ? -15.562 -14.305 -13.953 1 69.44 118 GLU A C 1
ATOM 845 O O . GLU A 1 118 ? -16.344 -15.117 -13.477 1 69.44 118 GLU A O 1
ATOM 850 N N . LYS A 1 119 ? -14.305 -14.039 -13.539 1 73.44 119 LYS A N 1
ATOM 851 C CA . LYS A 1 119 ? -13.648 -15.031 -12.695 1 73.44 119 LYS A CA 1
ATOM 852 C C . LYS A 1 119 ? -14.016 -14.836 -11.227 1 73.44 119 LYS A C 1
ATOM 854 O O . LYS A 1 119 ? -14.555 -13.789 -10.852 1 73.44 119 LYS A O 1
ATOM 859 N N . ARG A 1 120 ? -13.812 -15.914 -10.469 1 69.69 120 ARG A N 1
ATOM 860 C CA . ARG A 1 120 ? -13.977 -15.945 -9.023 1 69.69 120 ARG A CA 1
ATOM 861 C C . ARG A 1 120 ? -12.68 -16.328 -8.328 1 69.69 120 ARG A C 1
ATOM 863 O O . ARG A 1 120 ? -11.75 -16.828 -8.977 1 69.69 120 ARG A O 1
ATOM 870 N N . CYS A 1 121 ? -12.625 -16 -7.02 1 70.38 121 CYS A N 1
ATOM 871 C CA . CYS A 1 121 ? -11.484 -16.453 -6.223 1 70.38 121 CYS A CA 1
ATOM 872 C C . CYS A 1 121 ? -11.375 -17.969 -6.23 1 70.38 121 CYS A C 1
ATOM 874 O O . CYS A 1 121 ? -12.391 -18.672 -6.18 1 70.38 121 CYS A O 1
ATOM 876 N N . GLY A 1 122 ? -10.133 -18.5 -6.332 1 65.19 122 GLY A N 1
ATOM 877 C CA . GLY A 1 122 ? -9.852 -19.922 -6.43 1 65.19 122 GLY A CA 1
ATOM 878 C C . GLY A 1 122 ? -10.398 -20.719 -5.258 1 65.19 122 GLY A C 1
ATOM 879 O O . GLY A 1 122 ? -10.57 -21.938 -5.352 1 65.19 122 GLY A O 1
ATOM 880 N N . HIS A 1 123 ? -10.742 -19.984 -4.168 1 64.94 123 HIS A N 1
ATOM 881 C CA . HIS A 1 123 ? -11.18 -20.688 -2.969 1 64.94 123 HIS A CA 1
ATOM 882 C C . HIS A 1 123 ? -12.68 -20.531 -2.75 1 64.94 123 HIS A C 1
ATOM 884 O O . HIS A 1 123 ? -13.219 -20.984 -1.739 1 64.94 123 HIS A O 1
ATOM 890 N N . ARG A 1 124 ? -13.32 -19.891 -3.713 1 65.75 124 ARG A N 1
ATOM 891 C CA . ARG A 1 124 ? -14.773 -19.734 -3.652 1 65.75 124 ARG A CA 1
ATOM 892 C C . ARG A 1 124 ? -15.469 -20.734 -4.566 1 65.75 124 ARG A C 1
ATOM 894 O O . ARG A 1 124 ? -14.891 -21.172 -5.562 1 65.75 124 ARG A O 1
ATOM 901 N N . PRO A 1 125 ? -16.672 -21.141 -4.184 1 67 125 PRO A N 1
ATOM 902 C CA . PRO A 1 125 ? -17.422 -22.062 -5.039 1 67 125 PRO A CA 1
ATOM 903 C C . PRO A 1 125 ? -17.875 -21.406 -6.344 1 67 125 PRO A C 1
ATOM 905 O O . PRO A 1 125 ? -17.828 -20.188 -6.48 1 67 125 PRO A O 1
ATOM 908 N N . GLY A 1 126 ? -18.141 -22.297 -7.238 1 71.69 126 GLY A N 1
ATOM 909 C CA . GLY A 1 126 ? -18.75 -21.844 -8.477 1 71.69 126 GLY A CA 1
ATOM 910 C C . GLY A 1 126 ? -17.734 -21.422 -9.523 1 71.69 126 GLY A C 1
ATOM 911 O O . GLY A 1 126 ? -18.047 -20.641 -10.422 1 71.69 126 GLY A O 1
ATOM 912 N N . LYS A 1 127 ? -16.562 -21.922 -9.406 1 76.31 127 LYS A N 1
ATOM 913 C CA . LYS A 1 127 ? -15.547 -21.641 -10.422 1 76.31 127 LYS A CA 1
ATOM 914 C C . LYS A 1 127 ? -15.828 -22.406 -11.711 1 76.31 127 LYS A C 1
ATOM 916 O O . LYS A 1 127 ? -16.281 -23.562 -11.672 1 76.31 127 LYS A O 1
ATOM 921 N N . GLN A 1 128 ? -15.594 -21.703 -12.789 1 86.56 128 GLN A N 1
ATOM 922 C CA . GLN A 1 128 ? -15.688 -22.312 -14.109 1 86.56 128 GLN A CA 1
ATOM 923 C C . GLN A 1 128 ? -14.391 -22.125 -14.898 1 86.56 128 GLN A C 1
ATOM 925 O O . GLN A 1 128 ? -13.789 -21.047 -14.867 1 86.56 128 GLN A O 1
ATOM 930 N N . VAL A 1 129 ? -13.953 -23.25 -15.492 1 94.31 129 VAL A N 1
ATOM 931 C CA . VAL A 1 129 ? -12.734 -23.172 -16.297 1 94.31 129 VAL A CA 1
ATOM 932 C C . VAL A 1 129 ? -13.086 -23.234 -17.781 1 94.31 129 VAL A C 1
ATOM 934 O O . VAL A 1 129 ? -14.078 -23.875 -18.156 1 94.31 129 VAL A O 1
ATOM 937 N N . VAL A 1 130 ? -12.328 -22.656 -18.625 1 95.25 130 VAL A N 1
ATOM 938 C CA . VAL A 1 130 ? -12.516 -22.672 -20.078 1 95.25 130 VAL A CA 1
ATOM 939 C C . VAL A 1 130 ? -12.094 -24.031 -20.625 1 95.25 130 VAL A C 1
ATOM 941 O O . VAL A 1 130 ? -11.391 -24.797 -19.969 1 95.25 130 VAL A O 1
ATOM 944 N N . PRO A 1 131 ? -12.531 -24.328 -21.844 1 96.38 131 PRO A N 1
ATOM 945 C CA . PRO A 1 131 ? -12 -25.516 -22.5 1 96.38 131 PRO A CA 1
ATOM 946 C C . PRO A 1 131 ? -10.477 -25.516 -22.609 1 96.38 131 PRO A C 1
ATOM 948 O O . PRO A 1 131 ? -9.867 -24.453 -22.734 1 96.38 131 PRO A O 1
ATOM 951 N N . VAL A 1 132 ? -9.906 -26.719 -22.547 1 97.75 132 VAL A N 1
ATOM 952 C CA . VAL A 1 132 ? -8.461 -26.891 -22.531 1 97.75 132 VAL A CA 1
ATOM 953 C C . VAL A 1 132 ? -7.844 -26.172 -23.719 1 97.75 132 VAL A C 1
ATOM 955 O O . VAL A 1 132 ? -6.809 -25.516 -23.594 1 97.75 132 VAL A O 1
ATOM 958 N N . ASP A 1 133 ? -8.477 -26.25 -24.891 1 97.69 133 ASP A N 1
ATOM 959 C CA . ASP A 1 133 ? -7.941 -25.641 -26.109 1 97.69 133 ASP A CA 1
ATOM 960 C C . ASP A 1 133 ? -7.855 -24.125 -25.984 1 97.69 133 ASP A C 1
ATOM 962 O O . ASP A 1 133 ? -6.922 -23.5 -26.5 1 97.69 133 ASP A O 1
ATOM 966 N N . GLU A 1 134 ? -8.781 -23.547 -25.359 1 96.62 134 GLU A N 1
ATOM 967 C CA . GLU A 1 134 ? -8.766 -22.109 -25.141 1 96.62 134 GLU A CA 1
ATOM 968 C C . GLU A 1 134 ? -7.602 -21.703 -24.234 1 96.62 134 GLU A C 1
ATOM 970 O O . GLU A 1 134 ? -6.941 -20.688 -24.469 1 96.62 134 GLU A O 1
ATOM 975 N N . MET A 1 135 ? -7.375 -22.422 -23.219 1 97.94 135 MET A N 1
ATOM 976 C CA . MET A 1 135 ? -6.246 -22.141 -22.344 1 97.94 135 MET A CA 1
ATOM 977 C C . MET A 1 135 ? -4.922 -22.344 -23.062 1 97.94 135 MET A C 1
ATOM 979 O O . MET A 1 135 ? -3.98 -21.562 -22.875 1 97.94 135 MET A O 1
ATOM 983 N N . ILE A 1 136 ? -4.863 -23.391 -23.875 1 98.25 136 ILE A N 1
ATOM 984 C CA . ILE A 1 136 ? -3.666 -23.609 -24.672 1 98.25 136 ILE A CA 1
ATOM 985 C C . ILE A 1 136 ? -3.406 -22.406 -25.562 1 98.25 136 ILE A C 1
ATOM 987 O O . ILE A 1 136 ? -2.262 -21.969 -25.719 1 98.25 136 ILE A O 1
ATOM 991 N N . ASP A 1 137 ? -4.465 -21.875 -26.125 1 97.44 137 ASP A N 1
ATOM 992 C CA . ASP A 1 137 ? -4.328 -20.688 -26.969 1 97.44 137 ASP A CA 1
ATOM 993 C C . ASP A 1 137 ? -3.771 -19.5 -26.172 1 97.44 137 ASP A C 1
ATOM 995 O O . ASP A 1 137 ? -2.93 -18.75 -26.672 1 97.44 137 ASP A O 1
ATOM 999 N N . ARG A 1 138 ? -4.285 -19.297 -24.938 1 97.81 138 ARG A N 1
ATOM 1000 C CA . ARG A 1 138 ? -3.752 -18.25 -24.078 1 97.81 138 ARG A CA 1
ATOM 1001 C C . ARG A 1 138 ? -2.254 -18.438 -23.859 1 97.81 138 ARG A C 1
ATOM 1003 O O . ARG A 1 138 ? -1.481 -17.484 -24 1 97.81 138 ARG A O 1
ATOM 1010 N N . LEU A 1 139 ? -1.861 -19.625 -23.562 1 98.56 139 LEU A N 1
ATOM 1011 C CA . LEU A 1 139 ? -0.481 -19.953 -23.219 1 98.56 139 LEU A CA 1
ATOM 1012 C C . LEU A 1 139 ? 0.432 -19.781 -24.438 1 98.56 139 LEU A C 1
ATOM 1014 O O . LEU A 1 139 ? 1.524 -19.219 -24.328 1 98.56 139 LEU A O 1
ATOM 1018 N N . ARG A 1 140 ? -0.032 -20.266 -25.547 1 98.12 140 ARG A N 1
ATOM 1019 C CA . ARG A 1 140 ? 0.755 -20.156 -26.766 1 98.12 140 ARG A CA 1
ATOM 1020 C C . ARG A 1 140 ? 0.944 -18.688 -27.156 1 98.12 140 ARG A C 1
ATOM 1022 O O . ARG A 1 140 ? 2.012 -18.297 -27.641 1 98.12 140 ARG A O 1
ATOM 1029 N N . THR A 1 141 ? -0.101 -17.938 -27 1 98 141 THR A N 1
ATOM 1030 C CA . THR A 1 141 ? -0.011 -16.516 -27.25 1 98 141 THR A CA 1
ATOM 1031 C C . THR A 1 141 ? 1.033 -15.859 -26.359 1 98 141 THR A C 1
ATOM 1033 O O . THR A 1 141 ? 1.851 -15.062 -26.812 1 98 141 THR A O 1
ATOM 1036 N N . ALA A 1 142 ? 0.99 -16.172 -25.094 1 98.56 142 ALA A N 1
ATOM 1037 C CA . ALA A 1 142 ? 1.97 -15.648 -24.141 1 98.56 142 ALA A CA 1
ATOM 1038 C C . ALA A 1 142 ? 3.383 -16.094 -24.516 1 98.56 142 ALA A C 1
ATOM 1040 O O . ALA A 1 142 ? 4.328 -15.312 -24.422 1 98.56 142 ALA A O 1
ATOM 1041 N N . ASP A 1 143 ? 3.516 -17.297 -24.938 1 98.12 143 ASP A N 1
ATOM 1042 C CA . ASP A 1 143 ? 4.805 -17.859 -25.344 1 98.12 143 ASP A CA 1
ATOM 1043 C C . ASP A 1 143 ? 5.375 -17.094 -26.547 1 98.12 143 ASP A C 1
ATOM 1045 O O . ASP A 1 143 ? 6.559 -16.766 -26.562 1 98.12 143 ASP A O 1
ATOM 1049 N N . MET A 1 144 ? 4.559 -16.922 -27.469 1 97.38 144 MET A N 1
ATOM 1050 C CA . MET A 1 144 ? 4.996 -16.172 -28.641 1 97.38 144 MET A CA 1
ATOM 1051 C C . MET A 1 144 ? 5.461 -14.773 -28.266 1 97.38 144 MET A C 1
ATOM 1053 O O . MET A 1 144 ? 6.492 -14.297 -28.75 1 97.38 144 MET A O 1
ATOM 1057 N N . ALA A 1 145 ? 4.719 -14.156 -27.391 1 97.19 145 ALA A N 1
ATOM 1058 C CA . ALA A 1 145 ? 5.023 -12.789 -26.969 1 97.19 145 ALA A CA 1
ATOM 1059 C C . ALA A 1 145 ? 6.352 -12.727 -26.219 1 97.19 145 ALA A C 1
ATOM 1061 O O . ALA A 1 145 ? 7.152 -11.812 -26.438 1 97.19 145 ALA A O 1
ATOM 1062 N N . ARG A 1 146 ? 6.59 -13.695 -25.281 1 96.69 146 ARG A N 1
ATOM 1063 C CA . ARG A 1 146 ? 7.809 -13.602 -24.5 1 96.69 146 ARG A CA 1
ATOM 1064 C C . ARG A 1 146 ? 9.047 -13.727 -25.375 1 96.69 146 ARG A C 1
ATOM 1066 O O . ARG A 1 146 ? 10.086 -13.125 -25.078 1 96.69 146 ARG A O 1
ATOM 1073 N N . HIS A 1 147 ? 9.008 -14.461 -26.469 1 95.94 147 HIS A N 1
ATOM 1074 C CA . HIS A 1 147 ? 10.156 -14.633 -27.359 1 95.94 147 HIS A CA 1
ATOM 1075 C C . HIS A 1 147 ? 10.539 -13.32 -28.031 1 95.94 147 HIS A C 1
ATOM 1077 O O . HIS A 1 147 ? 11.688 -13.141 -28.438 1 95.94 147 HIS A O 1
ATOM 1083 N N . GLU A 1 148 ? 9.609 -12.438 -28.078 1 94.88 148 GLU A N 1
ATOM 1084 C CA . GLU A 1 148 ? 9.852 -11.133 -28.688 1 94.88 148 GLU A CA 1
ATOM 1085 C C . GLU A 1 148 ? 10.492 -10.18 -27.688 1 94.88 148 GLU A C 1
ATOM 1087 O O . GLU A 1 148 ? 11.227 -9.266 -28.078 1 94.88 148 GLU A O 1
ATOM 1092 N N . TYR A 1 149 ? 10.305 -10.406 -26.422 1 94.44 149 TYR A N 1
ATOM 1093 C CA . TYR A 1 149 ? 10.672 -9.383 -25.453 1 94.44 149 TYR A CA 1
ATOM 1094 C C . TYR A 1 149 ? 11.711 -9.906 -24.484 1 94.44 149 TYR A C 1
ATOM 1096 O O . TYR A 1 149 ? 12.648 -9.195 -24.125 1 94.44 149 TYR A O 1
ATOM 1104 N N . ASP A 1 150 ? 11.531 -11.039 -23.953 1 96.38 150 ASP A N 1
ATOM 1105 C CA . ASP A 1 150 ? 12.445 -11.742 -23.062 1 96.38 150 ASP A CA 1
ATOM 1106 C C . ASP A 1 150 ? 12.195 -13.25 -23.109 1 96.38 150 ASP A C 1
ATOM 1108 O O . ASP A 1 150 ? 11.336 -13.758 -22.391 1 96.38 150 ASP A O 1
ATOM 1112 N N . LYS A 1 151 ? 13.016 -13.961 -23.75 1 96.75 151 LYS A N 1
ATOM 1113 C CA . LYS A 1 151 ? 12.812 -15.391 -23.984 1 96.75 151 LYS A CA 1
ATOM 1114 C C . LYS A 1 151 ? 12.867 -16.172 -22.672 1 96.75 151 LYS A C 1
ATOM 1116 O O . LYS A 1 151 ? 12.398 -17.312 -22.594 1 96.75 151 LYS A O 1
ATOM 1121 N N . ASP A 1 152 ? 13.461 -15.555 -21.641 1 97.88 152 ASP A N 1
ATOM 1122 C CA . ASP A 1 152 ? 13.617 -16.25 -20.375 1 97.88 152 ASP A CA 1
ATOM 1123 C C . ASP A 1 152 ? 12.445 -15.953 -19.438 1 97.88 152 ASP A C 1
ATOM 1125 O O . ASP A 1 152 ? 12.352 -16.516 -18.344 1 97.88 152 ASP A O 1
ATOM 1129 N N . PHE A 1 153 ? 11.508 -14.992 -19.859 1 98.62 153 PHE A N 1
ATOM 1130 C CA . PHE A 1 153 ? 10.32 -14.688 -19.062 1 98.62 153 PHE A CA 1
ATOM 1131 C C . PHE A 1 153 ? 9.531 -15.961 -18.766 1 98.62 153 PHE A C 1
ATOM 1133 O O . PHE A 1 153 ? 9.297 -16.766 -19.672 1 98.62 153 PHE A O 1
ATOM 1140 N N . VAL A 1 154 ? 9.109 -16.156 -17.531 1 98.81 154 VAL A N 1
ATOM 1141 C CA . VAL A 1 154 ? 8.477 -17.406 -17.109 1 98.81 154 VAL A CA 1
ATOM 1142 C C . VAL A 1 154 ? 6.961 -17.297 -17.266 1 98.81 154 VAL A C 1
ATOM 1144 O O . VAL A 1 154 ? 6.355 -16.344 -16.781 1 98.81 154 VAL A O 1
ATOM 1147 N N . ILE A 1 155 ? 6.383 -18.25 -17.906 1 98.81 155 ILE A N 1
ATOM 1148 C CA . ILE A 1 155 ? 4.934 -18.375 -18.016 1 98.81 155 ILE A CA 1
ATOM 1149 C C . ILE A 1 155 ? 4.453 -19.578 -17.219 1 98.81 155 ILE A C 1
ATOM 1151 O O . ILE A 1 155 ? 4.801 -20.719 -17.516 1 98.81 155 ILE A O 1
ATOM 1155 N N . MET A 1 156 ? 3.719 -19.344 -16.172 1 98.88 156 MET A N 1
ATOM 1156 C CA . MET A 1 156 ? 3.164 -20.375 -15.305 1 98.88 156 MET A CA 1
ATOM 1157 C C . MET A 1 156 ? 1.676 -20.578 -15.578 1 98.88 156 MET A C 1
ATOM 1159 O O . MET A 1 156 ? 0.908 -19.609 -15.562 1 98.88 156 MET A O 1
ATOM 1163 N N . ALA A 1 157 ? 1.248 -21.781 -15.82 1 98.81 157 ALA A N 1
ATOM 1164 C CA . ALA A 1 157 ? -0.156 -22.094 -16.062 1 98.81 157 ALA A CA 1
ATOM 1165 C C . ALA A 1 157 ? -0.873 -22.453 -14.766 1 98.81 157 ALA A C 1
ATOM 1167 O O . ALA A 1 157 ? -0.545 -23.453 -14.125 1 98.81 157 ALA A O 1
ATOM 1168 N N . ARG A 1 158 ? -1.785 -21.641 -14.414 1 98.44 158 ARG A N 1
ATOM 1169 C CA . ARG A 1 158 ? -2.641 -21.938 -13.266 1 98.44 158 ARG A CA 1
ATOM 1170 C C . ARG A 1 158 ? -3.93 -22.625 -13.711 1 98.44 158 ARG A C 1
ATOM 1172 O O . ARG A 1 158 ? -4.559 -22.203 -14.688 1 98.44 158 ARG A O 1
ATOM 1179 N N . THR A 1 159 ? -4.297 -23.672 -13.047 1 98 159 THR A N 1
ATOM 1180 C CA . THR A 1 159 ? -5.586 -24.297 -13.32 1 98 159 THR A CA 1
ATOM 1181 C C . THR A 1 159 ? -6.434 -24.375 -12.055 1 98 159 THR A C 1
ATOM 1183 O O . THR A 1 159 ? -5.926 -24.703 -10.977 1 98 159 THR A O 1
ATOM 1186 N N . ASP A 1 160 ? -7.609 -24.031 -12.203 1 95.88 160 ASP A N 1
ATOM 1187 C CA . ASP A 1 160 ? -8.586 -24.062 -11.125 1 95.88 160 ASP A CA 1
ATOM 1188 C C . ASP A 1 160 ? -9.578 -25.219 -11.32 1 95.88 160 ASP A C 1
ATOM 1190 O O . ASP A 1 160 ? -10.695 -25.172 -10.805 1 95.88 160 ASP A O 1
ATOM 1194 N N . CYS A 1 161 ? -9.219 -26.25 -11.992 1 95.69 161 CYS A N 1
ATOM 1195 C CA . CYS A 1 161 ? -10.172 -27.234 -12.484 1 95.69 161 CYS A CA 1
ATOM 1196 C C . CYS A 1 161 ? -10.391 -28.344 -11.461 1 95.69 161 CYS A C 1
ATOM 1198 O O . CYS A 1 161 ? -11.297 -29.172 -11.609 1 95.69 161 CYS A O 1
ATOM 1200 N N . TYR A 1 162 ? -9.586 -28.375 -10.391 1 94.81 162 TYR A N 1
ATOM 1201 C CA . TYR A 1 162 ? -9.57 -29.547 -9.508 1 94.81 162 TYR A CA 1
ATOM 1202 C C . TYR A 1 162 ? -10.961 -29.828 -8.953 1 94.81 162 TYR A C 1
ATOM 1204 O O . TYR A 1 162 ? -11.406 -30.984 -8.922 1 94.81 162 TYR A O 1
ATOM 1212 N N . ALA A 1 163 ? -11.602 -28.812 -8.484 1 89.94 163 ALA A N 1
ATOM 1213 C CA . ALA A 1 163 ? -12.914 -28.953 -7.863 1 89.94 163 ALA A CA 1
ATOM 1214 C C . ALA A 1 163 ? -13.93 -29.516 -8.852 1 89.94 163 ALA A C 1
ATOM 1216 O O . ALA A 1 163 ? -14.844 -30.25 -8.469 1 89.94 163 ALA A O 1
ATOM 1217 N N . THR A 1 164 ? -13.828 -29.266 -10.125 1 91.81 164 THR A N 1
ATOM 1218 C CA . THR A 1 164 ? -14.844 -29.625 -11.109 1 91.81 164 THR A CA 1
ATOM 1219 C C . THR A 1 164 ? -14.438 -30.875 -11.883 1 91.81 164 THR A C 1
ATOM 1221 O O . THR A 1 164 ? -15.281 -31.688 -12.242 1 91.81 164 THR A O 1
ATOM 1224 N N . GLU A 1 165 ? -13.094 -31.047 -12.102 1 95.94 165 GLU A N 1
ATOM 1225 C CA . GLU A 1 165 ? -12.664 -32.125 -12.992 1 95.94 165 GLU A CA 1
ATOM 1226 C C . GLU A 1 165 ? -11.867 -33.188 -12.234 1 95.94 165 GLU A C 1
ATOM 1228 O O . GLU A 1 165 ? -11.484 -34.188 -12.812 1 95.94 165 GLU A O 1
ATOM 1233 N N . GLY A 1 166 ? -11.57 -32.969 -10.969 1 95.88 166 GLY A N 1
ATOM 1234 C CA . GLY A 1 166 ? -10.852 -33.938 -10.148 1 95.88 166 GLY A CA 1
ATOM 1235 C C . GLY A 1 166 ? -9.406 -34.094 -10.555 1 95.88 166 GLY A C 1
ATOM 1236 O O . GLY A 1 166 ? -8.883 -33.312 -11.352 1 95.88 166 GLY A O 1
ATOM 1237 N N . MET A 1 167 ? -8.758 -35.156 -10.023 1 97.69 167 MET A N 1
ATOM 1238 C CA . MET A 1 167 ? -7.328 -35.375 -10.227 1 97.69 167 MET A CA 1
ATOM 1239 C C . MET A 1 167 ? -7.035 -35.75 -11.68 1 97.69 167 MET A C 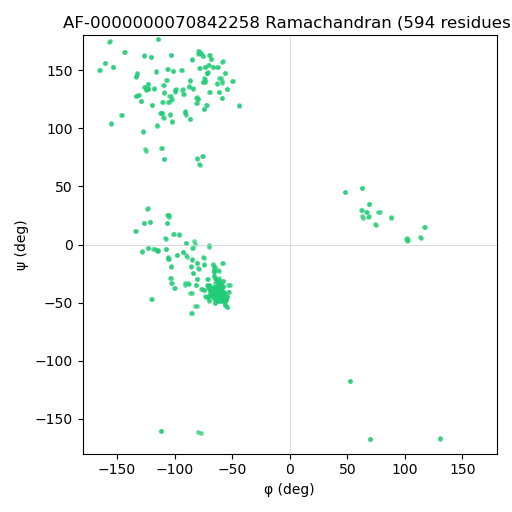1
ATOM 1241 O O . MET A 1 167 ? -6.066 -35.25 -12.266 1 97.69 167 MET A O 1
ATOM 1245 N N . ASP A 1 168 ? -7.879 -36.531 -12.25 1 97.88 168 ASP A N 1
ATOM 1246 C CA . ASP A 1 168 ? -7.652 -36.969 -13.625 1 97.88 168 ASP A CA 1
ATOM 1247 C C . ASP A 1 168 ? -7.695 -35.75 -14.578 1 97.88 168 ASP A C 1
ATOM 1249 O O . ASP A 1 168 ? -6.852 -35.625 -15.469 1 97.88 168 ASP A O 1
ATOM 1253 N N . GLY A 1 169 ? -8.719 -34.938 -14.375 1 97.88 169 GLY A N 1
ATOM 1254 C CA . GLY A 1 169 ? -8.805 -33.719 -15.164 1 97.88 169 GLY A CA 1
ATOM 1255 C C . GLY A 1 169 ? -7.617 -32.812 -14.977 1 97.88 169 GLY A C 1
ATOM 1256 O O . GLY A 1 169 ? -7.109 -32.219 -15.945 1 97.88 169 GLY A O 1
ATOM 1257 N N . LEU A 1 170 ? -7.199 -32.688 -13.75 1 98.38 170 LEU A N 1
ATOM 1258 C CA . LEU A 1 170 ? -6.051 -31.859 -13.422 1 98.38 170 LEU A CA 1
ATOM 1259 C C . LEU A 1 170 ? -4.797 -32.344 -14.125 1 98.38 170 LEU A C 1
ATOM 1261 O O . LEU A 1 170 ? -4.059 -31.562 -14.727 1 98.38 170 LEU A O 1
ATOM 1265 N N . LEU A 1 171 ? -4.535 -33.688 -14.078 1 98.62 171 LEU A N 1
ATOM 126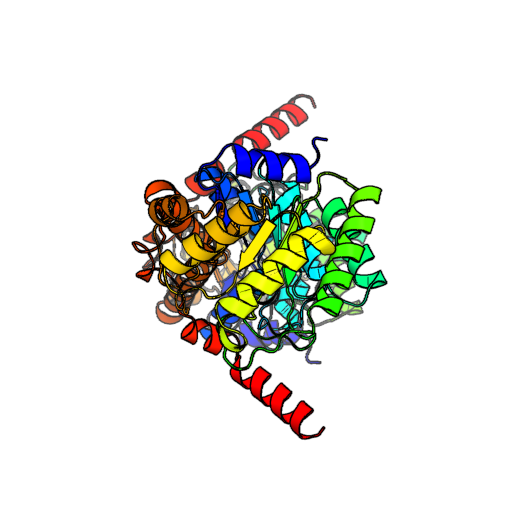6 C CA . LEU A 1 171 ? -3.359 -34.25 -14.711 1 98.62 171 LEU A CA 1
ATOM 1267 C C . LEU A 1 171 ? -3.385 -34.031 -16.219 1 98.62 171 LEU A C 1
ATOM 1269 O O . LEU A 1 171 ? -2.375 -33.656 -16.812 1 98.62 171 LEU A O 1
ATOM 1273 N N . ALA A 1 172 ? -4.531 -34.219 -16.797 1 98.38 172 ALA A N 1
ATOM 1274 C CA . ALA A 1 172 ? -4.684 -34.062 -18.25 1 98.38 172 ALA A CA 1
ATOM 1275 C C . ALA A 1 172 ? -4.422 -32.625 -18.672 1 98.38 172 ALA A C 1
ATOM 1277 O O . ALA A 1 172 ? -3.713 -32.375 -19.656 1 98.38 172 ALA A O 1
ATOM 1278 N N . ARG A 1 173 ? -4.996 -31.719 -17.984 1 98.56 173 ARG A N 1
ATOM 1279 C CA . ARG A 1 173 ? -4.805 -30.297 -18.312 1 98.56 173 ARG A CA 1
ATOM 1280 C C . ARG A 1 173 ? -3.346 -29.906 -18.141 1 98.56 173 ARG A C 1
ATOM 1282 O O . ARG A 1 173 ? -2.775 -29.234 -19.016 1 98.56 173 ARG A O 1
ATOM 1289 N N . CYS A 1 174 ? -2.756 -30.281 -17.016 1 98.75 174 CYS A N 1
ATOM 1290 C CA . CYS A 1 174 ? -1.377 -29.906 -16.734 1 98.75 174 CYS A CA 1
ATOM 1291 C C . CYS A 1 174 ? -0.433 -30.422 -17.812 1 98.75 174 CYS A C 1
ATOM 1293 O O . CYS A 1 174 ? 0.474 -29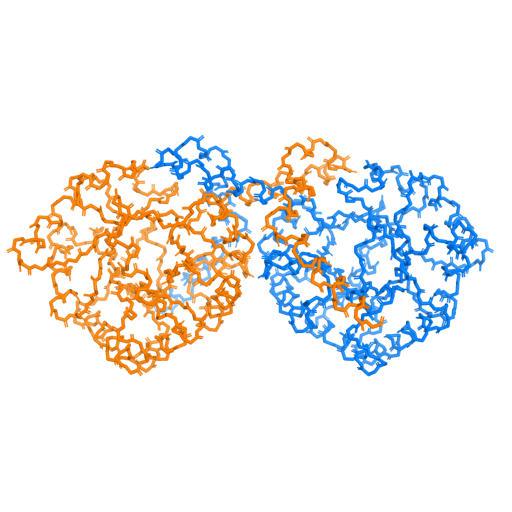.719 -18.25 1 98.75 174 CYS A O 1
ATOM 1295 N N . GLU A 1 175 ? -0.667 -31.672 -18.203 1 98.44 175 GLU A N 1
ATOM 1296 C CA . GLU A 1 175 ? 0.129 -32.25 -19.297 1 98.44 175 GLU A CA 1
ATOM 1297 C C . GLU A 1 175 ? 0.042 -31.391 -20.547 1 98.44 175 GLU A C 1
ATOM 1299 O O . GLU A 1 175 ? 1.064 -31.078 -21.156 1 98.44 175 GLU A O 1
ATOM 1304 N N . GLN A 1 176 ? -1.139 -31.031 -20.922 1 98.56 176 GLN A N 1
ATOM 1305 C CA . GLN A 1 176 ? -1.376 -30.281 -22.156 1 98.56 176 GLN A CA 1
ATOM 1306 C C . GLN A 1 176 ? -0.847 -28.859 -22.062 1 98.56 176 GLN A C 1
ATOM 1308 O O . GLN A 1 176 ? -0.353 -28.312 -23.047 1 98.56 176 GLN A O 1
ATOM 1313 N N . TYR A 1 177 ? -0.964 -28.266 -20.875 1 98.81 177 TYR A N 1
ATOM 1314 C CA . TYR A 1 177 ? -0.49 -26.906 -20.672 1 98.81 177 TYR A CA 1
ATOM 1315 C C . TYR A 1 177 ? 1.02 -26.812 -20.875 1 98.81 177 TYR A C 1
ATOM 1317 O O . TYR A 1 177 ? 1.532 -25.812 -21.375 1 98.81 177 TYR A O 1
ATOM 1325 N N . ILE A 1 178 ? 1.746 -27.859 -20.469 1 98.69 178 ILE A N 1
ATOM 1326 C CA . ILE A 1 178 ? 3.195 -27.891 -20.641 1 98.69 178 ILE A CA 1
ATOM 1327 C C . ILE A 1 178 ? 3.547 -28.297 -22.062 1 98.69 178 ILE A C 1
ATOM 1329 O O . ILE A 1 178 ? 4.273 -27.578 -22.766 1 98.69 178 ILE A O 1
ATOM 1333 N N . SER A 1 179 ? 3.023 -29.422 -22.578 1 98.38 179 SER A N 1
ATOM 1334 C CA . SER A 1 179 ? 3.445 -30.016 -23.828 1 98.38 179 SER A CA 1
ATOM 1335 C C . SER A 1 179 ? 2.949 -29.203 -25.016 1 98.38 179 SER A C 1
ATOM 1337 O O . SER A 1 179 ? 3.701 -28.953 -25.969 1 98.38 179 SER A O 1
ATOM 1339 N N . LYS A 1 180 ? 1.684 -28.781 -24.984 1 98.19 180 LYS A N 1
ATOM 1340 C CA . LYS A 1 180 ? 1.089 -28.062 -26.109 1 98.19 180 LYS A CA 1
ATOM 1341 C C . LYS A 1 180 ? 1.063 -26.562 -25.859 1 98.19 180 LYS A C 1
ATOM 1343 O O . LYS A 1 180 ? 1.299 -25.766 -26.766 1 98.19 180 LYS A O 1
ATOM 1348 N N . GLY A 1 181 ? 0.813 -26.156 -24.656 1 98.31 181 GLY A N 1
ATOM 1349 C CA . GLY A 1 181 ? 0.705 -24.734 -24.312 1 98.31 181 GLY A CA 1
ATOM 1350 C C . GLY A 1 181 ? 2.051 -24.062 -24.156 1 98.31 181 GLY A C 1
ATOM 1351 O O . GLY A 1 181 ? 2.135 -22.828 -24.156 1 98.31 181 GLY A O 1
ATOM 1352 N N . LYS A 1 182 ? 3.086 -24.828 -23.922 1 98.06 182 LYS A N 1
ATOM 1353 C CA . LYS A 1 182 ? 4.457 -24.359 -23.766 1 98.06 182 LYS A CA 1
ATOM 1354 C C . LYS A 1 182 ? 4.621 -23.547 -22.469 1 98.06 182 LYS A C 1
ATOM 1356 O O . LYS A 1 182 ? 5.438 -22.625 -22.422 1 98.06 182 LYS A O 1
ATOM 1361 N N . ALA A 1 183 ? 3.777 -23.781 -21.5 1 98.69 183 ALA A N 1
ATOM 1362 C CA . ALA A 1 183 ? 4.012 -23.203 -20.172 1 98.69 183 ALA A CA 1
ATOM 1363 C C . ALA A 1 183 ? 5.301 -23.75 -19.562 1 98.69 183 ALA A C 1
ATOM 1365 O O . ALA A 1 183 ? 5.742 -24.844 -19.906 1 98.69 183 ALA A O 1
ATOM 1366 N N . ASP A 1 184 ? 5.902 -22.938 -18.688 1 98.69 184 ASP A N 1
ATOM 1367 C CA . ASP A 1 184 ? 7.156 -23.344 -18.062 1 98.69 184 ASP A CA 1
ATOM 1368 C C . ASP A 1 184 ? 6.902 -24.078 -16.75 1 98.69 184 ASP A C 1
ATOM 1370 O O . ASP A 1 184 ? 7.699 -24.922 -16.344 1 98.69 184 ASP A O 1
ATOM 1374 N N . MET A 1 185 ? 5.859 -23.688 -16.047 1 98.81 185 MET A N 1
ATOM 1375 C CA . MET A 1 185 ? 5.594 -24.156 -14.68 1 98.81 185 MET A CA 1
ATOM 1376 C C . MET A 1 185 ? 4.094 -24.328 -14.453 1 98.81 185 MET A C 1
ATOM 1378 O O . MET A 1 185 ? 3.283 -23.875 -15.266 1 98.81 185 MET A O 1
ATOM 1382 N N . LEU A 1 186 ? 3.748 -25.031 -13.352 1 98.88 186 LEU A N 1
ATOM 1383 C CA . LEU A 1 186 ? 2.355 -25.359 -13.078 1 98.88 186 LEU A CA 1
ATOM 1384 C C . LEU A 1 186 ? 1.933 -24.828 -11.711 1 98.88 186 LEU A C 1
ATOM 1386 O O . LEU A 1 186 ? 2.705 -24.891 -10.75 1 98.88 186 LEU A O 1
ATOM 1390 N N . PHE A 1 187 ? 0.731 -24.281 -11.664 1 98.75 187 PHE A N 1
ATOM 1391 C CA . PHE A 1 187 ? 0.071 -23.828 -10.445 1 98.75 187 PHE A CA 1
ATOM 1392 C C . PHE A 1 187 ? -1.304 -24.469 -10.305 1 98.75 187 PHE A C 1
ATOM 1394 O O . PHE A 1 187 ? -2.314 -23.875 -10.688 1 98.75 187 PHE A O 1
ATOM 1401 N N . PRO A 1 188 ? -1.286 -25.734 -9.781 1 98.06 188 PRO A N 1
ATOM 1402 C CA . PRO A 1 188 ? -2.58 -26.344 -9.469 1 98.06 188 PRO A CA 1
ATOM 1403 C C . PRO A 1 188 ? -3.242 -25.734 -8.242 1 98.06 188 PRO A C 1
ATOM 1405 O O . PRO A 1 188 ? -2.705 -25.828 -7.137 1 98.06 188 PRO A O 1
ATOM 1408 N N . GLU A 1 189 ? -4.379 -25.203 -8.414 1 94.38 189 GLU A N 1
ATOM 1409 C CA . GLU A 1 189 ? -5.039 -24.484 -7.336 1 94.38 189 GLU A CA 1
ATOM 1410 C C . GLU A 1 189 ? -5.855 -25.422 -6.453 1 94.38 189 GLU A C 1
ATOM 1412 O O . GLU A 1 189 ? -6.449 -26.391 -6.949 1 94.38 189 GLU A O 1
ATOM 1417 N N . ALA A 1 190 ? -5.84 -25.188 -5.141 1 92.56 190 ALA A N 1
ATOM 1418 C CA . ALA A 1 190 ? -6.773 -25.688 -4.137 1 92.56 190 ALA A CA 1
ATOM 1419 C C . ALA A 1 190 ? -6.617 -27.188 -3.941 1 92.56 190 ALA A C 1
ATOM 1421 O O . ALA A 1 190 ? -7.609 -27.922 -3.801 1 92.56 190 ALA A O 1
ATOM 1422 N N . LEU A 1 191 ? -5.363 -27.688 -4.051 1 96.06 191 LEU A N 1
ATOM 1423 C CA . LEU A 1 191 ? -5.113 -29.062 -3.615 1 96.06 191 LEU A CA 1
ATOM 1424 C C . LEU A 1 191 ? -5.09 -29.141 -2.092 1 96.06 191 LEU A C 1
ATOM 1426 O O . LEU A 1 191 ? -4.578 -28.25 -1.42 1 96.06 191 LEU A O 1
ATOM 1430 N N . THR A 1 192 ? -5.621 -30.266 -1.521 1 95.44 192 THR A N 1
ATOM 1431 C CA . THR A 1 192 ? -5.863 -30.281 -0.082 1 95.44 192 THR A CA 1
ATOM 1432 C C . THR A 1 192 ? -5.031 -31.375 0.591 1 95.44 192 THR A C 1
ATOM 1434 O O . THR A 1 192 ? -5.043 -31.5 1.816 1 95.44 192 THR A O 1
ATOM 1437 N N . LYS A 1 193 ? -4.281 -32.188 -0.209 1 97.62 193 LYS A N 1
ATOM 1438 C CA . LYS A 1 193 ? -3.422 -33.219 0.332 1 97.62 193 LYS A CA 1
ATOM 1439 C C . LYS A 1 193 ? -2.039 -33.188 -0.315 1 97.62 193 LYS A C 1
ATOM 1441 O O . LYS A 1 193 ? -1.915 -32.938 -1.514 1 97.62 193 LYS A O 1
ATOM 1446 N N . LEU A 1 194 ? -1.053 -33.5 0.514 1 98.25 194 LEU A N 1
ATOM 1447 C CA . LEU A 1 194 ? 0.319 -33.562 0.021 1 98.25 194 LEU A CA 1
ATOM 1448 C C . LEU A 1 194 ? 0.451 -34.594 -1.087 1 98.25 194 LEU A C 1
ATOM 1450 O O . LEU A 1 194 ? 1.169 -34.375 -2.066 1 98.25 194 LEU A O 1
ATOM 1454 N N . GLU A 1 195 ? -0.268 -35.625 -0.965 1 98.25 195 GLU A N 1
ATOM 1455 C CA . GLU A 1 195 ? -0.196 -36.75 -1.917 1 98.25 195 GLU A CA 1
ATOM 1456 C C . GLU A 1 195 ? -0.67 -36.312 -3.301 1 98.25 195 GLU A C 1
ATOM 1458 O O . GLU A 1 195 ? -0.234 -36.875 -4.312 1 98.25 195 GLU A O 1
ATOM 1463 N N . GLU A 1 196 ? -1.535 -35.375 -3.311 1 98.38 196 GLU A N 1
ATOM 1464 C CA . GLU A 1 196 ? -2.035 -34.875 -4.586 1 98.38 196 GLU A CA 1
ATOM 1465 C C . GLU A 1 196 ? -0.929 -34.188 -5.379 1 98.38 196 GLU A C 1
ATOM 1467 O O . GLU A 1 196 ? -0.855 -34.312 -6.602 1 98.38 196 GLU A O 1
ATOM 1472 N N . TYR A 1 197 ? -0.07 -33.438 -4.699 1 98.56 197 TYR A N 1
ATOM 1473 C CA . TYR A 1 197 ? 1.084 -32.844 -5.348 1 98.56 197 TYR A CA 1
ATOM 1474 C C . TYR A 1 197 ? 2.035 -33.906 -5.887 1 98.56 197 TYR A C 1
ATOM 1476 O O . TYR A 1 197 ? 2.557 -33.781 -6.996 1 98.56 197 TYR A O 1
ATOM 1484 N N . LYS A 1 198 ? 2.256 -34.906 -5.105 1 98.44 198 LYS A N 1
ATOM 1485 C CA . LYS A 1 198 ? 3.127 -36 -5.516 1 98.44 198 LYS A CA 1
ATOM 1486 C C . LYS A 1 198 ? 2.582 -36.688 -6.762 1 98.44 198 LYS A C 1
ATOM 1488 O O . LYS A 1 198 ? 3.342 -37.062 -7.668 1 98.44 198 LYS A O 1
ATOM 1493 N N . THR A 1 199 ? 1.28 -36.938 -6.715 1 98.62 199 THR A N 1
ATOM 1494 C CA . THR A 1 199 ? 0.63 -37.562 -7.859 1 98.62 199 THR A CA 1
ATOM 1495 C C . THR A 1 199 ? 0.881 -36.75 -9.133 1 98.62 199 THR A C 1
ATOM 1497 O O . THR A 1 199 ? 1.212 -37.344 -10.172 1 98.62 199 THR A O 1
ATOM 1500 N N . LEU A 1 200 ? 0.706 -35.469 -9.055 1 98.69 200 LEU A N 1
ATOM 1501 C CA . LEU A 1 200 ? 0.946 -34.594 -10.195 1 98.69 200 LEU A CA 1
ATOM 1502 C C . LEU A 1 200 ? 2.41 -34.656 -10.625 1 98.69 200 LEU A C 1
ATOM 1504 O O . LEU A 1 200 ? 2.713 -34.781 -11.812 1 98.69 200 LEU A O 1
ATOM 1508 N N . ALA A 1 201 ? 3.334 -34.531 -9.695 1 98.44 201 ALA A N 1
ATOM 1509 C CA . ALA A 1 201 ? 4.766 -34.562 -9.977 1 98.44 201 ALA A CA 1
ATOM 1510 C C . ALA A 1 201 ? 5.168 -35.844 -10.672 1 98.44 201 ALA A C 1
ATOM 1512 O O . ALA A 1 201 ? 5.891 -35.844 -11.672 1 98.44 201 ALA A O 1
ATOM 1513 N N . ASP A 1 202 ? 4.684 -36.938 -10.125 1 98.25 202 ASP A N 1
ATOM 1514 C CA . ASP A 1 202 ? 4.992 -38.25 -10.688 1 98.25 202 ASP A CA 1
ATOM 1515 C C . ASP A 1 202 ? 4.445 -38.375 -12.102 1 98.25 202 ASP A C 1
ATOM 1517 O O . ASP A 1 202 ? 5.105 -38.938 -12.984 1 98.25 202 ASP A O 1
ATOM 1521 N N . HIS A 1 203 ? 3.211 -37.938 -12.219 1 98.31 203 HIS A N 1
ATOM 1522 C CA . HIS A 1 203 ? 2.59 -38 -13.539 1 98.31 203 HIS A CA 1
ATOM 1523 C C . HIS A 1 203 ? 3.414 -37.25 -14.57 1 98.31 203 HIS A C 1
ATOM 1525 O O . HIS A 1 203 ? 3.658 -37.75 -15.672 1 98.31 203 HIS A O 1
ATOM 1531 N N . MET A 1 204 ? 3.811 -36.031 -14.227 1 98.25 204 MET A N 1
ATOM 1532 C CA . MET A 1 204 ? 4.598 -35.219 -15.141 1 98.25 204 MET A CA 1
ATOM 1533 C C . MET A 1 204 ? 5.926 -35.906 -15.477 1 98.25 204 MET A C 1
ATOM 1535 O O . MET A 1 204 ? 6.363 -35.875 -16.625 1 98.25 204 MET A O 1
ATOM 1539 N N . LYS A 1 205 ? 6.555 -36.469 -14.508 1 97.25 205 LYS A N 1
ATOM 1540 C CA . LYS A 1 205 ? 7.809 -37.188 -14.711 1 97.25 205 LYS A CA 1
ATOM 1541 C C . LYS A 1 205 ? 7.617 -38.375 -15.656 1 97.25 205 LYS A C 1
ATOM 1543 O O . LYS A 1 205 ? 8.445 -38.594 -16.531 1 97.25 205 LYS A O 1
ATOM 1548 N N . LYS A 1 206 ? 6.57 -39.062 -15.398 1 97.62 206 LYS A N 1
ATOM 1549 C CA . LYS A 1 206 ? 6.262 -40.219 -16.234 1 97.62 206 LYS A CA 1
ATOM 1550 C C . LYS A 1 206 ? 6.09 -39.844 -17.688 1 97.62 206 LYS A C 1
ATOM 1552 O O . LYS A 1 206 ? 6.449 -40.594 -18.594 1 97.62 206 LYS A O 1
ATOM 1557 N N . GLN A 1 207 ? 5.527 -38.719 -17.875 1 97.44 207 GLN A N 1
ATOM 1558 C CA . GLN A 1 207 ? 5.305 -38.219 -19.234 1 97.44 207 GLN A CA 1
ATOM 1559 C C . GLN A 1 207 ? 6.551 -37.531 -19.766 1 97.44 207 GLN A C 1
ATOM 1561 O O . GLN A 1 207 ? 6.523 -36.938 -20.859 1 97.44 207 GLN A O 1
ATOM 1566 N N . LYS A 1 208 ? 7.68 -37.5 -19.016 1 97.19 208 LYS A N 1
ATOM 1567 C CA . LYS A 1 208 ? 8.953 -36.875 -19.375 1 97.19 208 LYS A CA 1
ATOM 1568 C C . LYS A 1 208 ? 8.789 -35.375 -19.578 1 97.19 208 LYS A C 1
ATOM 1570 O O . LYS A 1 208 ? 9.383 -34.812 -20.5 1 97.19 208 LYS A O 1
ATOM 1575 N N . LEU A 1 209 ? 7.82 -34.844 -18.828 1 96.62 209 LEU A N 1
ATOM 1576 C CA . LEU A 1 209 ? 7.602 -33.406 -18.797 1 96.62 209 LEU A CA 1
ATOM 1577 C C . LEU A 1 209 ? 8.141 -32.812 -17.516 1 96.62 209 LEU A C 1
ATOM 1579 O O . LEU A 1 209 ? 7.746 -33.219 -16.422 1 96.62 209 LEU A O 1
ATOM 1583 N N . HIS A 1 210 ? 9.188 -32.031 -17.672 1 91.25 210 HIS A N 1
ATOM 1584 C CA . HIS A 1 210 ? 9.75 -31.359 -16.5 1 91.25 210 HIS A CA 1
ATOM 1585 C C . HIS A 1 210 ? 9.125 -29.984 -16.297 1 91.25 210 HIS A C 1
ATOM 1587 O O . HIS A 1 210 ? 9.242 -29.109 -17.156 1 91.25 210 HIS A O 1
ATOM 1593 N N . ALA A 1 211 ? 8.398 -29.797 -15.281 1 96.81 211 ALA A N 1
ATOM 1594 C CA . ALA A 1 211 ? 7.758 -28.516 -14.961 1 96.81 211 ALA A CA 1
ATOM 1595 C C . ALA A 1 211 ? 7.676 -28.312 -13.453 1 96.81 211 ALA A C 1
ATOM 1597 O O . ALA A 1 211 ? 7.008 -29.062 -12.75 1 96.81 211 ALA A O 1
ATOM 1598 N N . PRO A 1 212 ? 8.453 -27.328 -12.922 1 98.62 212 PRO A N 1
ATOM 1599 C CA . PRO A 1 212 ? 8.273 -27 -11.508 1 98.62 212 PRO A CA 1
ATOM 1600 C C . PRO A 1 212 ? 6.805 -26.781 -11.133 1 98.62 212 PRO A C 1
ATOM 1602 O O . PRO A 1 212 ? 6.035 -26.234 -11.93 1 98.62 212 PRO A O 1
ATOM 1605 N N . ILE A 1 213 ? 6.402 -27.25 -9.961 1 98.81 213 ILE A N 1
ATOM 1606 C CA . ILE A 1 213 ? 5.039 -27.156 -9.453 1 98.81 213 ILE A CA 1
ATOM 1607 C C . ILE A 1 213 ? 4.992 -26.156 -8.297 1 98.81 213 ILE A C 1
ATOM 1609 O O . ILE A 1 213 ? 5.848 -26.188 -7.406 1 98.81 213 ILE A O 1
ATOM 1613 N N . LEU A 1 214 ? 4.023 -25.219 -8.359 1 98.88 214 LEU A N 1
ATOM 1614 C CA . LEU A 1 214 ? 3.793 -24.234 -7.301 1 98.88 214 LEU A CA 1
ATOM 1615 C C . LEU A 1 214 ? 2.625 -24.672 -6.418 1 98.88 214 LEU A C 1
ATOM 1617 O O . LEU A 1 214 ? 1.594 -25.109 -6.918 1 98.88 214 LEU A O 1
ATOM 1621 N N . ALA A 1 215 ? 2.818 -24.609 -5.098 1 98.62 215 ALA A N 1
ATOM 1622 C CA . ALA A 1 215 ? 1.748 -24.797 -4.125 1 98.62 215 ALA A CA 1
ATOM 1623 C C . ALA A 1 215 ? 1.338 -23.469 -3.498 1 98.62 215 ALA A C 1
ATOM 1625 O O . ALA A 1 215 ? 2.172 -22.75 -2.934 1 98.62 215 ALA A O 1
ATOM 1626 N N . ASN A 1 216 ? 0.101 -23.141 -3.613 1 97.81 216 ASN A N 1
ATOM 1627 C CA . ASN A 1 216 ? -0.458 -21.938 -3.014 1 97.81 216 ASN A CA 1
ATOM 1628 C C . ASN A 1 216 ? -0.892 -22.188 -1.57 1 97.81 216 ASN A C 1
ATOM 1630 O O . ASN A 1 216 ? -1.914 -22.828 -1.323 1 97.81 216 ASN A O 1
ATOM 1634 N N . ILE A 1 217 ? -0.162 -21.641 -0.61 1 97.5 217 ILE A N 1
ATOM 1635 C CA . ILE A 1 217 ? -0.453 -21.844 0.804 1 97.5 217 ILE A CA 1
ATOM 1636 C C . ILE A 1 217 ? -0.996 -20.562 1.414 1 97.5 217 ILE A C 1
ATOM 1638 O O . ILE A 1 217 ? -0.292 -19.875 2.158 1 97.5 217 ILE A O 1
ATOM 1642 N N . THR A 1 218 ? -2.199 -20.219 1.115 1 94.94 218 THR A N 1
ATOM 1643 C CA . THR A 1 218 ? -2.883 -19.031 1.63 1 94.94 218 THR A CA 1
ATOM 1644 C C . THR A 1 218 ? -3.709 -19.391 2.865 1 94.94 218 THR A C 1
ATOM 1646 O O . THR A 1 218 ? -4.172 -20.516 3.008 1 94.94 218 THR A O 1
ATOM 1649 N N . GLU A 1 219 ? -3.865 -18.484 3.736 1 94.75 219 GLU A N 1
ATOM 1650 C CA . GLU A 1 219 ? -4.582 -18.672 4.992 1 94.75 219 GLU A CA 1
ATOM 1651 C C . GLU A 1 219 ? -6.094 -18.625 4.777 1 94.75 219 GLU A C 1
ATOM 1653 O O . GLU A 1 219 ? -6.57 -17.984 3.836 1 94.75 219 GLU A O 1
ATOM 1658 N N . PHE A 1 220 ? -6.82 -19.359 5.684 1 90.56 220 PHE A N 1
ATOM 1659 C CA . PHE A 1 220 ? -8.273 -19.328 5.762 1 90.56 220 PHE A CA 1
ATOM 1660 C C . PHE A 1 220 ? -8.898 -19.844 4.477 1 90.56 220 PHE A C 1
ATOM 1662 O O . PHE A 1 220 ? -9.945 -19.344 4.043 1 90.56 220 PHE A O 1
ATOM 1669 N N . GLY A 1 221 ? -8.195 -20.656 3.734 1 84.31 221 GLY A N 1
ATOM 1670 C CA . GLY A 1 221 ? -8.688 -21.281 2.52 1 84.31 221 GLY A CA 1
ATOM 1671 C C . GLY A 1 221 ? -8.859 -22.781 2.648 1 84.31 221 GLY A C 1
ATOM 1672 O O . GLY A 1 221 ? -9.023 -23.297 3.754 1 84.31 221 GLY A O 1
ATOM 1673 N N . LYS A 1 222 ? -8.914 -23.438 1.472 1 83.81 222 LYS A N 1
ATOM 1674 C CA . LYS A 1 222 ? -9.195 -24.859 1.412 1 83.81 222 LYS A CA 1
ATOM 1675 C C . LYS A 1 222 ? -7.934 -25.688 1.691 1 83.81 222 LYS A C 1
ATOM 1677 O O . LYS A 1 222 ? -8.008 -26.766 2.283 1 83.81 222 LYS A O 1
ATOM 1682 N N . THR A 1 223 ? -6.852 -25.203 1.275 1 90.38 223 THR A N 1
ATOM 1683 C CA . THR A 1 223 ? -5.582 -25.906 1.397 1 90.38 223 THR A CA 1
ATOM 1684 C C . THR A 1 223 ? -5.004 -25.75 2.799 1 90.38 223 THR A C 1
ATOM 1686 O O . THR A 1 223 ? -4.895 -24.625 3.305 1 90.38 223 THR A O 1
ATOM 1689 N N . PRO A 1 224 ? -4.664 -26.875 3.48 1 94.44 224 PRO A N 1
ATOM 1690 C CA . PRO A 1 224 ? -3.998 -26.766 4.781 1 94.44 224 PRO A CA 1
ATOM 1691 C C . PRO A 1 224 ? -2.684 -26 4.703 1 94.44 224 PRO A C 1
ATOM 1693 O O . PRO A 1 224 ? -2.051 -25.953 3.643 1 94.44 224 PRO A O 1
ATOM 1696 N N . LEU A 1 225 ? -2.234 -25.453 5.77 1 97.19 225 LEU A N 1
ATOM 1697 C CA . LEU A 1 225 ? -0.97 -24.734 5.812 1 97.19 225 LEU A CA 1
ATOM 1698 C C . LEU A 1 225 ? 0.211 -25.688 5.863 1 97.19 225 LEU A C 1
ATOM 1700 O O . LEU A 1 225 ? 0.94 -25.734 6.855 1 97.19 225 LEU A O 1
ATOM 1704 N N . PHE A 1 226 ? 0.42 -26.406 4.758 1 97.88 226 PHE A N 1
ATOM 1705 C CA . PHE A 1 226 ? 1.521 -27.359 4.66 1 97.88 226 PHE A CA 1
ATOM 1706 C C . PHE A 1 226 ? 2.861 -26.656 4.844 1 97.88 226 PHE A C 1
ATOM 1708 O O . PHE A 1 226 ? 3.047 -25.531 4.371 1 97.88 226 PHE A O 1
ATOM 1715 N N . ASN A 1 227 ? 3.783 -27.328 5.504 1 98.19 227 ASN A N 1
ATOM 1716 C CA . ASN A 1 227 ? 5.148 -26.828 5.625 1 98.19 227 ASN A CA 1
ATOM 1717 C C . ASN A 1 227 ? 5.902 -26.938 4.301 1 98.19 227 ASN A C 1
ATOM 1719 O O . ASN A 1 227 ? 5.738 -27.906 3.559 1 98.19 227 ASN A O 1
ATOM 1723 N N . ALA A 1 228 ? 6.82 -25.969 4.082 1 98.44 228 ALA A N 1
ATOM 1724 C CA . ALA A 1 228 ? 7.57 -25.906 2.832 1 98.44 228 ALA A CA 1
ATOM 1725 C C . ALA A 1 228 ? 8.383 -27.172 2.598 1 98.44 228 ALA A C 1
ATOM 1727 O O . ALA A 1 228 ? 8.453 -27.672 1.472 1 98.44 228 ALA A O 1
ATOM 1728 N N . HIS A 1 229 ? 8.969 -27.672 3.619 1 97.81 229 HIS A N 1
ATOM 1729 C CA . HIS A 1 229 ? 9.789 -28.875 3.502 1 97.81 229 HIS A CA 1
ATOM 1730 C C . HIS A 1 229 ? 8.945 -30.078 3.092 1 97.81 229 HIS A C 1
ATOM 1732 O O . HIS A 1 229 ? 9.359 -30.859 2.236 1 97.81 229 HIS A O 1
ATOM 1738 N N . ASP A 1 230 ? 7.809 -30.188 3.717 1 98.44 230 ASP A N 1
ATOM 1739 C CA . ASP A 1 230 ? 6.914 -31.281 3.377 1 98.44 230 ASP A CA 1
ATOM 1740 C C . ASP A 1 230 ? 6.438 -31.188 1.931 1 98.44 230 ASP A C 1
ATOM 1742 O O . ASP A 1 230 ? 6.352 -32.188 1.226 1 98.44 230 ASP A O 1
ATOM 1746 N N . LEU A 1 231 ? 6.102 -30.016 1.55 1 98.69 231 LEU A N 1
ATOM 1747 C CA . LEU A 1 231 ? 5.668 -29.781 0.176 1 98.69 231 LEU A CA 1
ATOM 1748 C C . LEU A 1 231 ? 6.762 -30.172 -0.811 1 98.69 231 LEU A C 1
ATOM 1750 O O . LEU A 1 231 ? 6.484 -30.844 -1.814 1 98.69 231 LEU A O 1
ATOM 1754 N N . HIS A 1 232 ? 7.984 -29.797 -0.509 1 98.62 232 HIS A N 1
ATOM 1755 C CA . HIS A 1 232 ? 9.102 -30.125 -1.388 1 98.62 232 HIS A CA 1
ATOM 1756 C C . HIS A 1 232 ? 9.297 -31.641 -1.499 1 98.62 232 HIS A C 1
ATOM 1758 O O . HIS A 1 232 ? 9.547 -32.156 -2.588 1 98.62 232 HIS A O 1
ATOM 1764 N N . LYS A 1 233 ? 9.141 -32.312 -0.426 1 98.31 233 LYS A N 1
ATOM 1765 C CA . LYS A 1 233 ? 9.273 -33.781 -0.401 1 98.31 233 LYS A CA 1
ATOM 1766 C C . LYS A 1 233 ? 8.227 -34.438 -1.3 1 98.31 233 LYS A C 1
ATOM 1768 O O . LYS A 1 233 ? 8.414 -35.562 -1.751 1 98.31 233 LYS A O 1
ATOM 1773 N N . HIS A 1 234 ? 7.199 -33.688 -1.524 1 98.44 234 HIS A N 1
ATOM 1774 C CA . HIS A 1 234 ? 6.109 -34.25 -2.316 1 98.44 234 HIS A CA 1
ATOM 1775 C C . HIS A 1 234 ? 6.082 -33.656 -3.719 1 98.44 234 HIS A C 1
ATOM 1777 O O . HIS A 1 234 ? 5.035 -33.625 -4.367 1 98.44 234 HIS A O 1
ATOM 1783 N N . GLY A 1 235 ? 7.184 -33.062 -4.129 1 98.19 235 GLY A N 1
ATOM 1784 C CA . GLY A 1 235 ? 7.348 -32.719 -5.535 1 98.19 235 GLY A CA 1
ATOM 1785 C C . GLY A 1 235 ? 7.094 -31.25 -5.828 1 98.19 235 GLY A C 1
ATOM 1786 O O . GLY A 1 235 ? 7.137 -30.828 -6.984 1 98.19 235 GLY A O 1
ATOM 1787 N N . VAL A 1 236 ? 6.871 -30.453 -4.809 1 98.75 236 VAL A N 1
ATOM 1788 C CA . VAL A 1 236 ? 6.621 -29.031 -4.98 1 98.75 236 VAL A CA 1
ATOM 1789 C C . VAL A 1 236 ? 7.949 -28.281 -5.078 1 98.75 236 VAL A C 1
ATOM 1791 O O . VAL A 1 236 ? 8.859 -28.516 -4.281 1 98.75 236 VAL A O 1
ATOM 1794 N N . SER A 1 237 ? 8.039 -27.375 -6.062 1 98.75 237 SER A N 1
ATOM 1795 C CA . SER A 1 237 ? 9.266 -26.625 -6.301 1 98.75 237 SER A CA 1
ATOM 1796 C C . SER A 1 237 ? 9.156 -25.203 -5.766 1 98.75 237 SER A C 1
ATOM 1798 O O . SER A 1 237 ? 10.172 -24.562 -5.48 1 98.75 237 SER A O 1
ATOM 1800 N N . ILE A 1 238 ? 7.973 -24.625 -5.723 1 98.81 238 ILE A N 1
ATOM 1801 C CA . ILE A 1 238 ? 7.719 -23.25 -5.297 1 98.81 238 ILE A CA 1
ATOM 1802 C C . ILE A 1 238 ? 6.566 -23.234 -4.293 1 98.81 238 ILE A C 1
ATOM 1804 O O . ILE A 1 238 ? 5.516 -23.828 -4.531 1 98.81 238 ILE A O 1
ATOM 1808 N N . VAL A 1 239 ? 6.723 -22.625 -3.17 1 98.88 239 VAL A N 1
ATOM 1809 C CA . VAL A 1 239 ? 5.652 -22.438 -2.197 1 98.88 239 VAL A CA 1
ATOM 1810 C C . VAL A 1 239 ? 5.266 -20.953 -2.135 1 98.88 239 VAL A C 1
ATOM 1812 O O . VAL A 1 239 ? 6.109 -20.094 -1.86 1 98.88 239 VAL A O 1
ATOM 1815 N N . LEU A 1 240 ? 4.043 -20.71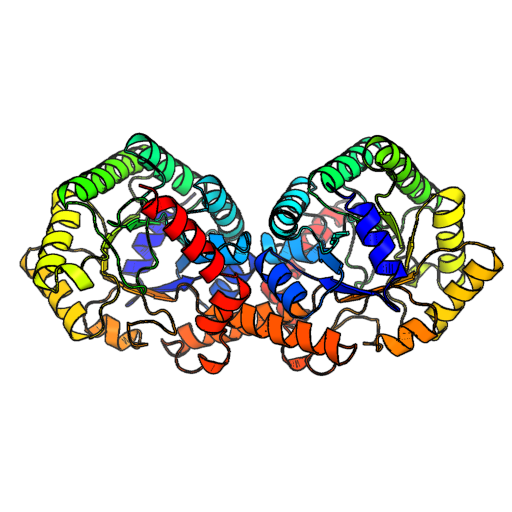9 -2.377 1 98.62 240 LEU A N 1
ATOM 1816 C CA . LEU A 1 240 ? 3.525 -19.359 -2.496 1 98.62 240 LEU A CA 1
ATOM 1817 C C . LEU A 1 240 ? 2.775 -18.953 -1.232 1 98.62 240 LEU A C 1
ATOM 1819 O O . LEU A 1 240 ? 1.901 -19.688 -0.76 1 98.62 240 LEU A O 1
ATOM 1823 N N . TYR A 1 241 ? 3.127 -17.906 -0.615 1 98.5 241 TYR A N 1
ATOM 1824 C CA . TYR A 1 241 ? 2.422 -17.219 0.461 1 98.5 241 TYR A CA 1
ATOM 1825 C C . TYR A 1 241 ? 1.893 -15.867 -0.01 1 98.5 241 TYR A C 1
ATOM 1827 O O . TYR A 1 241 ? 2.498 -14.828 0.262 1 98.5 241 TYR A O 1
ATOM 1835 N N . PRO A 1 242 ? 0.792 -15.836 -0.639 1 97.81 242 PRO A N 1
ATOM 1836 C CA . PRO A 1 242 ? 0.42 -14.703 -1.498 1 97.81 242 PRO A CA 1
ATOM 1837 C C . PRO A 1 242 ? 0.018 -13.469 -0.703 1 97.81 242 PRO A C 1
ATOM 1839 O O . PRO A 1 242 ? 0.343 -12.344 -1.097 1 97.81 242 PRO A O 1
ATOM 1842 N N . LEU A 1 243 ? -0.728 -13.633 0.449 1 97.56 243 LEU A N 1
ATOM 1843 C CA . LEU A 1 243 ? -1.314 -12.469 1.101 1 97.56 243 LEU A CA 1
ATOM 1844 C C . LEU A 1 243 ? -1.077 -12.508 2.607 1 97.56 243 LEU A C 1
ATOM 1846 O O . LEU A 1 243 ? -1.714 -11.773 3.361 1 97.56 243 LEU A O 1
ATOM 1850 N N . SER A 1 244 ? -0.213 -13.391 3.057 1 98.5 244 SER A N 1
ATOM 1851 C CA . SER A 1 244 ? 0.006 -13.586 4.488 1 98.5 244 SER A CA 1
ATOM 1852 C C . SER A 1 244 ? 0.366 -12.281 5.176 1 98.5 244 SER A C 1
ATOM 1854 O O . SER A 1 244 ? -0.275 -11.891 6.156 1 98.5 244 SER A O 1
ATOM 1856 N N . ALA A 1 245 ? 1.37 -11.609 4.668 1 98.69 245 ALA A N 1
ATOM 1857 C CA . ALA A 1 245 ? 1.813 -10.359 5.27 1 98.69 245 ALA A CA 1
ATOM 1858 C C . ALA A 1 245 ? 0.741 -9.281 5.145 1 98.69 245 ALA A C 1
ATOM 1860 O O . ALA A 1 245 ? 0.552 -8.477 6.059 1 98.69 245 ALA A O 1
ATOM 1861 N N . HIS A 1 246 ? 0.054 -9.203 3.992 1 98.44 246 HIS A N 1
ATOM 1862 C CA . HIS A 1 246 ? -0.991 -8.203 3.797 1 98.44 246 HIS A CA 1
ATOM 1863 C C . HIS A 1 246 ? -2.096 -8.352 4.836 1 98.44 246 HIS A C 1
ATOM 1865 O O . HIS A 1 246 ? -2.607 -7.359 5.355 1 98.44 246 HIS A O 1
ATOM 1871 N N . ARG A 1 247 ? -2.52 -9.609 5.129 1 98.44 247 ARG A N 1
ATOM 1872 C CA . ARG A 1 247 ? -3.545 -9.852 6.141 1 98.44 247 ARG A CA 1
ATOM 1873 C C . ARG A 1 247 ? -3.098 -9.352 7.508 1 98.44 247 ARG A C 1
ATOM 1875 O O . ARG A 1 247 ? -3.896 -8.797 8.266 1 98.44 247 ARG A O 1
ATOM 1882 N N . ALA A 1 248 ? -1.868 -9.609 7.82 1 98.81 248 ALA A N 1
ATOM 1883 C CA . ALA A 1 248 ? -1.323 -9.156 9.102 1 98.81 248 ALA A CA 1
ATOM 1884 C C . ALA A 1 248 ? -1.257 -7.633 9.156 1 98.81 248 ALA A C 1
ATOM 1886 O O . ALA A 1 248 ? -1.555 -7.031 10.188 1 98.81 248 ALA A O 1
ATOM 1887 N N . MET A 1 249 ? -0.826 -7.012 8.094 1 98.81 249 MET A N 1
ATOM 1888 C CA . MET A 1 249 ? -0.801 -5.555 7.992 1 98.81 249 MET A CA 1
ATOM 1889 C C . MET A 1 249 ? -2.186 -4.969 8.25 1 98.81 249 MET A C 1
ATOM 1891 O O . MET A 1 249 ? -2.328 -4.012 9.008 1 98.81 249 MET A O 1
ATOM 1895 N N . ALA A 1 250 ? -3.164 -5.555 7.586 1 98.56 250 ALA A N 1
ATOM 1896 C CA . ALA A 1 250 ? -4.535 -5.066 7.699 1 98.56 250 ALA A CA 1
ATOM 1897 C C . ALA A 1 250 ? -5.027 -5.141 9.141 1 98.56 250 ALA A C 1
ATOM 1899 O O . ALA A 1 250 ? -5.609 -4.184 9.656 1 98.56 250 ALA A O 1
ATOM 1900 N N . LYS A 1 251 ? -4.801 -6.266 9.75 1 98.5 251 LYS A N 1
ATOM 1901 C CA . LYS A 1 251 ? -5.23 -6.43 11.133 1 98.5 251 LYS A CA 1
ATOM 1902 C C . LYS A 1 251 ? -4.527 -5.434 12.055 1 98.5 251 LYS A C 1
ATOM 1904 O O . LYS A 1 251 ? -5.152 -4.855 12.945 1 98.5 251 LYS A O 1
ATOM 1909 N N . ALA A 1 252 ? -3.254 -5.254 11.883 1 98.75 252 ALA A N 1
ATOM 1910 C CA . ALA A 1 252 ? -2.488 -4.293 12.672 1 98.75 252 ALA A CA 1
ATOM 1911 C C . ALA A 1 252 ? -3.045 -2.881 12.508 1 98.75 252 ALA A C 1
ATOM 1913 O O . ALA A 1 252 ? -3.182 -2.146 13.492 1 98.75 252 ALA A O 1
ATOM 1914 N N . ALA A 1 253 ? -3.34 -2.49 11.289 1 98.62 253 ALA A N 1
ATOM 1915 C CA . ALA A 1 253 ? -3.922 -1.177 11.031 1 98.62 253 ALA A CA 1
ATOM 1916 C C . ALA A 1 253 ? -5.258 -1.016 11.75 1 98.62 253 ALA A C 1
ATOM 1918 O O . ALA A 1 253 ? -5.52 0.024 12.359 1 98.62 253 ALA A O 1
ATOM 1919 N N . GLN A 1 254 ? -6.102 -2.043 11.664 1 98.12 254 GLN A N 1
ATOM 1920 C CA . GLN A 1 254 ? -7.402 -2.016 12.32 1 98.12 254 GLN A CA 1
ATOM 1921 C C . GLN A 1 254 ? -7.262 -1.754 13.812 1 98.12 254 GLN A C 1
ATOM 1923 O O . GLN A 1 254 ? -7.988 -0.934 14.383 1 98.12 254 GLN A O 1
ATOM 1928 N N . ILE A 1 255 ? -6.34 -2.436 14.43 1 98.5 255 ILE A N 1
ATOM 1929 C CA . ILE A 1 255 ? -6.109 -2.322 15.867 1 98.5 255 ILE A CA 1
ATOM 1930 C C . ILE A 1 255 ? -5.68 -0.899 16.203 1 98.5 255 ILE A C 1
ATOM 1932 O O . ILE A 1 255 ? -6.195 -0.298 17.156 1 98.5 255 ILE A O 1
ATOM 1936 N N . VAL A 1 256 ? -4.816 -0.346 15.445 1 98.81 256 VAL A N 1
ATOM 1937 C CA . VAL A 1 256 ? -4.258 0.973 15.727 1 98.81 256 VAL A CA 1
ATOM 1938 C C . VAL A 1 256 ? -5.324 2.043 15.516 1 98.81 256 VAL A C 1
ATOM 1940 O O . VAL A 1 256 ? -5.512 2.918 16.359 1 98.81 256 VAL A O 1
ATOM 1943 N N . TYR A 1 257 ? -6.047 1.977 14.359 1 98.69 257 TYR A N 1
ATOM 1944 C CA . TYR A 1 257 ? -7.102 2.947 14.086 1 98.69 257 TYR A CA 1
ATOM 1945 C C . TYR A 1 257 ? -8.148 2.934 15.195 1 98.69 257 TYR A C 1
ATOM 1947 O O . TYR A 1 257 ? -8.547 3.986 15.695 1 98.69 257 TYR A O 1
ATOM 1955 N N . LYS A 1 258 ? -8.578 1.758 15.602 1 98.44 258 LYS A N 1
ATOM 1956 C CA . LYS A 1 258 ? -9.586 1.626 16.641 1 98.44 258 LYS A CA 1
ATOM 1957 C C . LYS A 1 258 ? -9.094 2.215 17.969 1 98.44 258 LYS A C 1
ATOM 1959 O O . LYS A 1 258 ? -9.844 2.912 18.656 1 98.44 258 LYS A O 1
ATOM 1964 N N . SER A 1 259 ? -7.859 1.93 18.297 1 98.56 259 SER A N 1
ATOM 1965 C CA . SER A 1 259 ? -7.293 2.443 19.547 1 98.56 259 SER A CA 1
ATOM 1966 C C . SER A 1 259 ? -7.273 3.967 19.562 1 98.56 259 SER A C 1
ATOM 1968 O O . SER A 1 259 ? -7.629 4.59 20.562 1 98.56 259 SER A O 1
ATOM 1970 N N . ILE A 1 260 ? -6.871 4.566 18.484 1 98.62 260 ILE A N 1
ATOM 1971 C CA . ILE A 1 260 ? -6.785 6.02 18.391 1 98.62 260 ILE A CA 1
ATOM 1972 C C . ILE A 1 260 ? -8.172 6.633 18.562 1 98.62 260 ILE A C 1
ATOM 1974 O O . ILE A 1 260 ? -8.352 7.57 19.344 1 98.62 260 ILE A O 1
ATOM 1978 N N . ILE A 1 261 ? -9.133 6.082 17.859 1 98.19 261 ILE A N 1
ATOM 1979 C CA . ILE A 1 261 ? -10.484 6.637 17.875 1 98.19 261 ILE A CA 1
ATOM 1980 C C . ILE A 1 261 ? -11.109 6.441 19.25 1 98.19 261 ILE A C 1
ATOM 1982 O O . ILE A 1 261 ? -11.688 7.375 19.812 1 98.19 261 ILE A O 1
ATOM 1986 N N . GLU A 1 262 ? -10.938 5.285 19.844 1 97.69 262 GLU A N 1
ATOM 1987 C CA . GLU A 1 262 ? -11.594 4.941 21.109 1 97.69 262 GLU A CA 1
ATOM 1988 C C . GLU A 1 262 ? -10.914 5.637 22.281 1 97.69 262 GLU A C 1
ATOM 1990 O O . GLU A 1 262 ? -11.578 6.066 23.234 1 97.69 262 GLU A O 1
ATOM 1995 N N . ASN A 1 263 ? -9.594 5.73 22.234 1 98 263 ASN A N 1
ATOM 1996 C CA . ASN A 1 263 ? -8.859 6.191 23.406 1 98 263 ASN A CA 1
ATOM 1997 C C . ASN A 1 263 ? -8.359 7.621 23.234 1 98 263 ASN A C 1
ATOM 1999 O O . ASN A 1 263 ? -7.898 8.242 24.188 1 98 263 ASN A O 1
ATOM 2003 N N . GLY A 1 264 ? -8.414 8.164 21.984 1 97.75 264 GLY A N 1
ATOM 2004 C CA . GLY A 1 264 ? -7.887 9.492 21.703 1 97.75 264 GLY A CA 1
ATOM 2005 C C . GLY A 1 264 ? -6.371 9.539 21.672 1 97.75 264 GLY A C 1
ATOM 2006 O O . GLY A 1 264 ? -5.77 10.594 21.891 1 97.75 264 GLY A O 1
ATOM 2007 N N . SER A 1 265 ? -5.793 8.367 21.531 1 97.38 265 SER A N 1
ATOM 2008 C CA . SER A 1 265 ? -4.34 8.25 21.578 1 97.38 265 SER A CA 1
ATOM 2009 C C . SER A 1 265 ? -3.881 6.895 21.047 1 97.38 265 SER A C 1
ATOM 2011 O O . SER A 1 265 ? -4.637 5.918 21.094 1 97.38 265 SER A O 1
ATOM 2013 N N . GLN A 1 266 ? -2.709 6.875 20.484 1 97.44 266 GLN A N 1
ATOM 2014 C CA . GLN A 1 266 ? -2.102 5.625 20.047 1 97.44 266 GLN A CA 1
ATOM 2015 C C . GLN A 1 266 ? -1.141 5.07 21.094 1 97.44 266 GLN A C 1
ATOM 2017 O O . GLN A 1 266 ? -0.424 4.102 20.844 1 97.44 266 GLN A O 1
ATOM 2022 N N . ALA A 1 267 ? -1.106 5.629 22.25 1 97.12 267 ALA A N 1
ATOM 2023 C CA . ALA A 1 267 ? -0.139 5.289 23.281 1 97.12 267 ALA A CA 1
ATOM 2024 C C . ALA A 1 267 ? -0.24 3.812 23.656 1 97.12 267 ALA A C 1
ATOM 2026 O O . ALA A 1 267 ? 0.771 3.172 23.953 1 97.12 267 ALA A O 1
ATOM 2027 N N . LYS A 1 268 ? -1.402 3.248 23.672 1 97.19 268 LYS A N 1
ATOM 2028 C CA . LYS A 1 268 ? -1.64 1.884 24.141 1 97.19 268 LYS A CA 1
ATOM 2029 C C . LYS A 1 268 ? -1.146 0.862 23.125 1 97.19 268 LYS A C 1
ATOM 2031 O O . LYS A 1 268 ? -1.041 -0.328 23.422 1 97.19 268 LYS A O 1
ATOM 2036 N N . VAL A 1 269 ? -0.807 1.35 21.875 1 97.81 269 VAL A N 1
ATOM 2037 C CA . VAL A 1 269 ? -0.511 0.381 20.828 1 97.81 269 VAL A CA 1
ATOM 2038 C C . VAL A 1 269 ? 0.85 0.69 20.203 1 97.81 269 VAL A C 1
ATOM 2040 O O . VAL A 1 269 ? 1.149 0.243 19.094 1 97.81 269 VAL A O 1
ATOM 2043 N N . ILE A 1 270 ? 1.667 1.447 20.875 1 97.19 270 ILE A N 1
ATOM 2044 C CA . ILE A 1 270 ? 2.982 1.839 20.375 1 97.19 270 ILE A CA 1
ATOM 2045 C C . ILE A 1 270 ? 3.857 0.6 20.203 1 97.19 270 ILE A C 1
ATOM 2047 O O . ILE A 1 270 ? 4.688 0.541 19.281 1 97.19 270 ILE A O 1
ATOM 2051 N N . ASN A 1 271 ? 3.652 -0.385 21.031 1 96.81 271 ASN A N 1
ATOM 2052 C CA . ASN A 1 271 ? 4.461 -1.599 21.016 1 96.81 271 ASN A CA 1
ATOM 2053 C C . ASN A 1 271 ? 4.238 -2.395 19.719 1 96.81 271 ASN A C 1
ATOM 2055 O O . ASN A 1 271 ? 5.047 -3.252 19.375 1 96.81 271 ASN A O 1
ATOM 2059 N N . LEU A 1 272 ? 3.178 -2.172 18.969 1 97.31 272 LEU A N 1
ATOM 2060 C CA . LEU A 1 272 ? 2.859 -2.879 17.734 1 97.31 272 LEU A CA 1
ATOM 2061 C C . LEU A 1 272 ? 3.584 -2.252 16.547 1 97.31 272 LEU A C 1
ATOM 2063 O O . LEU A 1 272 ? 3.531 -2.779 15.43 1 97.31 272 LEU A O 1
ATOM 2067 N N . MET A 1 273 ? 4.332 -1.16 16.766 1 98 273 MET A N 1
ATOM 2068 C CA . MET A 1 273 ? 4.766 -0.318 15.648 1 98 273 MET A CA 1
ATOM 2069 C C . MET A 1 273 ? 6.258 -0.505 15.383 1 98 273 MET A C 1
ATOM 2071 O O . MET A 1 273 ? 7.039 -0.714 16.312 1 98 273 MET A O 1
ATOM 2075 N N . GLN A 1 274 ? 6.566 -0.494 14.109 1 96.44 274 GLN A N 1
ATOM 2076 C CA . GLN A 1 274 ? 7.961 -0.401 13.688 1 96.44 274 GLN A CA 1
ATOM 2077 C C . GLN A 1 274 ? 8.594 0.9 14.18 1 96.44 274 GLN A C 1
ATOM 2079 O O . GLN A 1 274 ? 8.031 1.979 13.992 1 96.44 274 GLN A O 1
ATOM 2084 N N . THR A 1 275 ? 9.742 0.826 14.773 1 93.25 275 THR A N 1
ATOM 2085 C CA . THR A 1 275 ? 10.414 2.02 15.273 1 93.25 275 THR A CA 1
ATOM 2086 C C . THR A 1 275 ? 11.07 2.791 14.133 1 93.25 275 THR A C 1
ATOM 2088 O O . THR A 1 275 ? 11.203 2.275 13.023 1 93.25 275 THR A O 1
ATOM 2091 N N . ARG A 1 276 ? 11.414 4.039 14.414 1 88.69 276 ARG A N 1
ATOM 2092 C CA . ARG A 1 276 ? 12.102 4.875 13.438 1 88.69 276 ARG A CA 1
ATOM 2093 C C . ARG A 1 276 ? 13.43 4.25 13.016 1 88.69 276 ARG A C 1
ATOM 2095 O O . ARG A 1 276 ? 13.781 4.266 11.836 1 88.69 276 ARG A O 1
ATOM 2102 N N . ASP A 1 277 ? 14.094 3.686 13.953 1 87.75 277 ASP A N 1
ATOM 2103 C CA . ASP A 1 277 ? 15.375 3.047 13.68 1 87.75 277 ASP A CA 1
ATOM 2104 C C . ASP A 1 277 ? 15.203 1.855 12.742 1 87.75 277 ASP A C 1
ATOM 2106 O O . ASP A 1 277 ? 16 1.668 11.812 1 87.75 277 ASP A O 1
ATOM 2110 N N . GLU A 1 278 ? 14.234 1.077 13.023 1 89.69 278 GLU A N 1
ATOM 2111 C CA . GLU A 1 278 ? 13.945 -0.066 12.164 1 89.69 278 GLU A CA 1
ATOM 2112 C C . GLU A 1 278 ? 13.594 0.384 10.75 1 89.69 278 GLU A C 1
ATOM 2114 O O . GLU A 1 278 ? 14 -0.248 9.773 1 89.69 278 GLU A O 1
ATOM 2119 N N . LEU A 1 279 ? 12.836 1.423 10.648 1 90.81 279 LEU A N 1
ATOM 2120 C CA . LEU A 1 279 ? 12.469 1.996 9.359 1 90.81 279 LEU A CA 1
ATOM 2121 C C . LEU A 1 279 ? 13.711 2.453 8.594 1 90.81 279 LEU A C 1
ATOM 2123 O O . LEU A 1 279 ? 13.852 2.168 7.402 1 90.81 279 LEU A O 1
ATOM 2127 N N . TYR A 1 280 ? 14.539 3.17 9.258 1 86.62 280 TYR A N 1
ATOM 2128 C CA . TYR A 1 280 ? 15.75 3.697 8.633 1 86.62 280 TYR A CA 1
ATOM 2129 C C . TYR A 1 280 ? 16.656 2.57 8.164 1 86.62 280 TYR A C 1
ATOM 2131 O O . TYR A 1 280 ? 17.281 2.672 7.102 1 86.62 280 TYR A O 1
ATOM 2139 N N . GLU A 1 281 ? 16.703 1.562 8.938 1 88.31 281 GLU A N 1
ATOM 2140 C CA . GLU A 1 281 ? 17.484 0.388 8.531 1 88.31 281 GLU A CA 1
ATOM 2141 C C . GLU A 1 281 ? 16.891 -0.25 7.277 1 88.31 281 GLU A C 1
ATOM 2143 O O . GLU A 1 281 ? 17.609 -0.59 6.344 1 88.31 281 GLU A O 1
ATOM 2148 N N . ALA A 1 282 ? 15.617 -0.345 7.32 1 89.62 282 ALA A N 1
ATOM 2149 C CA . ALA A 1 282 ? 14.945 -0.981 6.191 1 89.62 282 ALA A CA 1
ATOM 2150 C C . ALA A 1 282 ? 15.148 -0.184 4.906 1 89.62 282 ALA A C 1
ATOM 2152 O O . ALA A 1 282 ? 15.328 -0.761 3.832 1 89.62 282 ALA A O 1
ATOM 2153 N N . LEU A 1 283 ? 15.164 1.08 4.98 1 90.06 283 LEU A N 1
ATOM 2154 C CA . LEU A 1 283 ? 15.234 1.961 3.82 1 90.06 283 LEU A CA 1
ATOM 2155 C C . LEU A 1 283 ? 16.688 2.268 3.453 1 90.06 283 LEU A C 1
ATOM 2157 O O . LEU A 1 283 ? 16.938 3.004 2.5 1 90.06 283 LEU A O 1
ATOM 2161 N N . ASP A 1 284 ? 17.625 1.696 4.199 1 85.25 284 ASP A N 1
ATOM 2162 C CA . ASP A 1 284 ? 19.016 2.098 4.008 1 85.25 284 ASP A CA 1
ATOM 2163 C C . ASP A 1 284 ? 19.156 3.619 3.988 1 85.25 284 ASP A C 1
ATOM 2165 O O . ASP A 1 284 ? 19.766 4.18 3.072 1 85.25 284 ASP A O 1
ATOM 2169 N N . TYR A 1 285 ? 18.516 4.246 4.895 1 80.19 285 TYR A N 1
ATOM 2170 C CA . TYR A 1 285 ? 18.344 5.691 4.98 1 80.19 285 TYR A CA 1
ATOM 2171 C C . TYR A 1 285 ? 19.688 6.406 5.039 1 80.19 285 TYR A C 1
ATOM 2173 O O . TYR A 1 285 ? 19.891 7.418 4.367 1 80.19 285 TYR A O 1
ATOM 2181 N N . TYR A 1 286 ? 20.547 5.879 5.738 1 77.56 286 TYR A N 1
ATOM 2182 C CA . TYR A 1 286 ? 21.828 6.539 5.984 1 77.56 286 TYR A CA 1
ATOM 2183 C C . TYR A 1 286 ? 22.688 6.531 4.727 1 77.56 286 TYR A C 1
ATOM 2185 O O . TYR A 1 286 ? 23.484 7.449 4.512 1 77.56 286 TYR A O 1
ATOM 2193 N N . LYS A 1 287 ? 22.438 5.488 3.971 1 80.06 287 LYS A N 1
ATOM 2194 C CA . LYS A 1 287 ? 23.109 5.492 2.674 1 80.06 287 LYS A CA 1
ATOM 2195 C C . LYS A 1 287 ? 22.688 6.695 1.837 1 80.06 287 LYS A C 1
ATOM 2197 O O . LYS A 1 287 ? 23.516 7.359 1.224 1 80.06 287 LYS A O 1
ATOM 2202 N N . TYR A 1 288 ? 21.453 7.02 1.847 1 78.06 288 TYR A N 1
ATOM 2203 C CA . TYR A 1 288 ? 20.922 8.148 1.083 1 78.06 288 TYR A CA 1
ATOM 2204 C C . TYR A 1 288 ? 21.422 9.469 1.656 1 78.06 288 TYR A C 1
ATOM 2206 O O . TYR A 1 288 ? 21.734 10.398 0.908 1 78.06 288 TYR A O 1
ATOM 2214 N N . GLU A 1 289 ? 21.469 9.531 2.969 1 74.75 289 GLU A N 1
ATOM 2215 C CA . GLU A 1 289 ? 21.953 10.75 3.605 1 74.75 289 GLU A CA 1
ATOM 2216 C C . GLU A 1 289 ? 23.422 11.008 3.262 1 74.75 289 GLU A C 1
ATOM 2218 O O . GLU A 1 289 ? 23.812 12.148 3.027 1 74.75 289 GLU A O 1
ATOM 2223 N N . ARG A 1 290 ? 24.172 9.953 3.246 1 77.06 290 ARG A N 1
ATOM 2224 C CA . ARG A 1 290 ? 25.594 10.062 2.889 1 77.06 290 ARG A CA 1
ATOM 2225 C C . ARG A 1 290 ? 25.75 10.555 1.455 1 77.06 290 ARG A C 1
ATOM 2227 O O . ARG A 1 290 ? 26.609 11.391 1.176 1 77.06 290 ARG A O 1
ATOM 2234 N N . ILE A 1 291 ? 24.938 10.055 0.616 1 78.31 291 ILE A N 1
ATOM 2235 C CA . ILE A 1 291 ? 24.984 10.477 -0.781 1 78.31 291 ILE A CA 1
ATOM 2236 C C . ILE A 1 291 ? 24.672 11.969 -0.88 1 78.31 291 ILE A C 1
ATOM 2238 O O . ILE A 1 291 ? 25.344 12.695 -1.61 1 78.31 291 ILE A O 1
ATOM 2242 N N . LEU A 1 292 ? 23.766 12.469 -0.112 1 75.19 292 LEU A N 1
ATOM 2243 C CA . LEU A 1 292 ? 23.391 13.875 -0.117 1 75.19 292 LEU A CA 1
ATOM 2244 C C . LEU A 1 292 ? 24.531 14.734 0.423 1 75.19 292 LEU A C 1
ATOM 2246 O O . LEU A 1 292 ? 24.828 15.797 -0.129 1 75.19 292 LEU A O 1
ATOM 2250 N N . ASP A 1 293 ? 25.109 14.18 1.459 1 74.31 293 ASP A N 1
ATOM 2251 C CA . ASP A 1 293 ? 26.234 14.906 2.043 1 74.31 293 ASP A CA 1
ATOM 2252 C C . ASP A 1 293 ? 27.391 15.016 1.054 1 74.31 293 ASP A C 1
ATOM 2254 O O . ASP A 1 293 ? 28.031 16.062 0.948 1 74.31 293 ASP A O 1
ATOM 2258 N N . GLU A 1 294 ? 27.641 13.969 0.436 1 76.56 294 GLU A N 1
ATOM 2259 C CA . GLU A 1 294 ? 28.719 13.945 -0.539 1 76.56 294 GLU A CA 1
ATOM 2260 C C . GLU A 1 294 ? 28.453 14.883 -1.704 1 76.56 294 GLU A C 1
ATOM 2262 O O . GLU A 1 294 ? 29.359 15.547 -2.207 1 76.56 294 GLU A O 1
ATOM 2267 N N . LEU A 1 295 ? 27.234 14.914 -2.072 1 72.25 295 LEU A N 1
ATOM 2268 C CA . LEU A 1 295 ? 26.844 15.766 -3.195 1 72.25 295 LEU A CA 1
ATOM 2269 C C . LEU A 1 295 ? 26.922 17.234 -2.812 1 72.25 295 LEU A C 1
ATOM 2271 O O . LEU A 1 295 ? 27.297 18.078 -3.633 1 72.25 295 LEU A O 1
ATOM 2275 N N . PHE A 1 296 ? 26.594 17.562 -1.628 1 67.12 296 PHE A N 1
ATOM 2276 C CA . PHE A 1 296 ? 26.562 18.953 -1.196 1 67.12 296 PHE A CA 1
ATOM 2277 C C . PHE A 1 296 ? 27.938 19.391 -0.72 1 67.12 296 PHE A C 1
ATOM 2279 O O . PHE A 1 296 ? 28.25 20.594 -0.744 1 67.12 296 PHE A O 1
ATOM 2286 N N . GLU A 1 297 ? 28.625 18.609 -0.018 1 60.62 297 GLU A N 1
ATOM 2287 C CA . GLU A 1 297 ? 30 19.016 0.294 1 60.62 297 GLU A CA 1
ATOM 2288 C C . GLU A 1 297 ? 30.781 19.359 -0.973 1 60.62 297 GLU A C 1
ATOM 2290 O O . GLU A 1 297 ? 31.672 20.203 -0.947 1 60.62 297 GLU A O 1
ATOM 2295 N N . GLN A 1 298 ? 30.469 18.641 -1.955 1 50.03 298 GLN A N 1
ATOM 2296 C CA . GLN A 1 298 ? 31.188 19.047 -3.158 1 50.03 298 GLN A CA 1
ATOM 2297 C C . GLN A 1 298 ? 30.703 20.391 -3.664 1 50.03 298 GLN A C 1
ATOM 2299 O O . GLN A 1 298 ? 31.297 20.984 -4.57 1 50.03 298 GLN A O 1
ATOM 2304 N N . LYS A 1 299 ? 29.719 21 -2.996 1 41.53 299 LYS A N 1
ATOM 2305 C CA . LYS A 1 299 ? 29.391 22.359 -3.412 1 41.53 299 LYS A CA 1
ATOM 2306 C C . LYS A 1 299 ? 30.016 23.391 -2.463 1 41.53 299 LYS A C 1
ATOM 2308 O O . LYS A 1 299 ? 30.109 23.141 -1.257 1 41.53 299 LYS A O 1
ATOM 2313 N N . MET B 1 1 ? -21.031 16.844 -7.387 1 54.94 1 MET B N 1
ATOM 2314 C CA . MET B 1 1 ? -20.344 16.203 -6.27 1 54.94 1 MET B CA 1
ATOM 2315 C C . MET B 1 1 ? -19.922 17.234 -5.227 1 54.94 1 MET B C 1
ATOM 2317 O O . MET B 1 1 ? -19.547 18.359 -5.57 1 54.94 1 MET B O 1
ATOM 2321 N N . LYS B 1 2 ? -20.219 17 -3.91 1 68.81 2 LYS B N 1
ATOM 2322 C CA . LYS B 1 2 ? -19.906 17.938 -2.848 1 68.81 2 LYS B CA 1
ATOM 2323 C C . LYS B 1 2 ? -18.406 18.219 -2.795 1 68.81 2 LYS B C 1
ATOM 2325 O O . LYS B 1 2 ? -17.594 17.328 -3.061 1 68.81 2 LYS B O 1
ATOM 2330 N N . SER B 1 3 ? -18 19.5 -2.838 1 91.12 3 SER B N 1
ATOM 2331 C CA . SER B 1 3 ? -16.625 19.984 -2.719 1 91.12 3 SER B CA 1
ATOM 2332 C C . SER B 1 3 ? -15.891 19.266 -1.591 1 91.12 3 SER B C 1
ATOM 2334 O O . SER B 1 3 ? -16.375 19.219 -0.456 1 91.12 3 SER B O 1
ATOM 2336 N N . ALA B 1 4 ? -14.781 18.547 -1.961 1 96.06 4 ALA B N 1
ATOM 2337 C CA . ALA B 1 4 ? -13.969 17.875 -0.949 1 96.06 4 ALA B CA 1
ATOM 2338 C C . ALA B 1 4 ? -13.453 18.875 0.089 1 96.06 4 ALA B C 1
ATOM 2340 O O . ALA B 1 4 ? -13.305 18.531 1.266 1 96.06 4 ALA B O 1
ATOM 2341 N N . GLY B 1 5 ? -13.227 20.094 -0.333 1 97.75 5 GLY B N 1
ATOM 2342 C CA . GLY B 1 5 ? -12.82 21.141 0.586 1 97.75 5 GLY B CA 1
ATOM 2343 C C . GLY B 1 5 ? -13.891 21.484 1.605 1 97.75 5 GLY B C 1
ATOM 2344 O O . GLY B 1 5 ? -13.594 21.641 2.791 1 97.75 5 GLY B O 1
ATOM 2345 N N . LYS B 1 6 ? -15.102 21.609 1.132 1 97.5 6 LYS B N 1
ATOM 2346 C CA . LYS B 1 6 ? -16.219 21.891 2.025 1 97.5 6 LYS B CA 1
ATOM 2347 C C . LYS B 1 6 ? -16.406 20.781 3.051 1 97.5 6 LYS B C 1
ATOM 2349 O O . LYS B 1 6 ? -16.719 21.031 4.211 1 97.5 6 LYS B O 1
ATOM 2354 N N . LEU B 1 7 ? -16.266 19.562 2.576 1 97.81 7 LEU B N 1
ATOM 2355 C CA . LEU B 1 7 ? -16.375 18.422 3.475 1 97.81 7 LEU B CA 1
ATOM 2356 C C . LEU B 1 7 ? -15.32 18.5 4.578 1 97.81 7 LEU B C 1
ATOM 2358 O O . LEU B 1 7 ? -15.602 18.156 5.73 1 97.81 7 LEU B O 1
ATOM 2362 N N . PHE B 1 8 ? -14.117 18.891 4.238 1 98.5 8 PHE B N 1
ATOM 2363 C CA . PHE B 1 8 ? -13.047 18.984 5.23 1 98.5 8 PHE B CA 1
ATOM 2364 C C . PHE B 1 8 ? -13.352 20.078 6.246 1 98.5 8 PHE B C 1
ATOM 2366 O O . PHE B 1 8 ? -13.195 19.875 7.453 1 98.5 8 PHE B O 1
ATOM 2373 N N . ARG B 1 9 ? -13.773 21.234 5.766 1 98.19 9 ARG B N 1
ATOM 2374 C CA . ARG B 1 9 ? -14.141 22.328 6.648 1 98.19 9 ARG B CA 1
ATOM 2375 C C . ARG B 1 9 ? -15.258 21.922 7.602 1 98.19 9 ARG B C 1
ATOM 2377 O O . ARG B 1 9 ? -15.203 22.219 8.797 1 98.19 9 ARG B O 1
ATOM 2384 N N . ALA B 1 10 ? -16.219 21.219 7.07 1 98.12 10 ALA B N 1
ATOM 2385 C CA . ALA B 1 10 ? -17.344 20.75 7.879 1 98.12 10 ALA B CA 1
ATOM 2386 C C . ALA B 1 10 ? -16.875 19.766 8.945 1 98.12 10 ALA B C 1
ATOM 2388 O O . ALA B 1 10 ? -17.375 19.781 10.07 1 98.12 10 ALA B O 1
ATOM 2389 N N . ALA B 1 11 ? -15.977 18.906 8.555 1 98.44 11 ALA B N 1
ATOM 2390 C CA . ALA B 1 11 ? -15.445 17.922 9.5 1 98.44 11 ALA B CA 1
ATOM 2391 C C . ALA B 1 11 ? -14.75 18.609 10.672 1 98.44 11 ALA B C 1
ATOM 2393 O O . ALA B 1 11 ? -14.898 18.203 11.82 1 98.44 11 ALA B O 1
ATOM 2394 N N . VAL B 1 12 ? -13.953 19.625 10.391 1 98.56 12 VAL B N 1
ATOM 2395 C CA . VAL B 1 12 ? -13.234 20.359 11.422 1 98.56 12 VAL B CA 1
ATOM 2396 C C . VAL B 1 12 ? -14.234 21.031 12.367 1 98.56 12 VAL B C 1
ATOM 2398 O O . VAL B 1 12 ? -14.047 21.016 13.586 1 98.56 12 VAL B O 1
ATOM 2401 N N . GLU B 1 13 ? -15.281 21.547 11.82 1 97.81 13 GLU B N 1
ATOM 2402 C CA . GLU B 1 13 ? -16.297 22.234 12.609 1 97.81 13 GLU B CA 1
ATOM 2403 C C . GLU B 1 13 ? -17.094 21.25 13.461 1 97.81 13 GLU B C 1
ATOM 2405 O O . GLU B 1 13 ? -17.453 21.562 14.602 1 97.81 13 GLU B O 1
ATOM 2410 N N . ALA B 1 14 ? -17.328 20.094 12.961 1 98.06 14 ALA B N 1
ATOM 2411 C CA . ALA B 1 14 ? -18.25 19.141 13.578 1 98.06 14 ALA B CA 1
ATOM 2412 C C . ALA B 1 14 ? -17.547 18.312 14.648 1 98.06 14 ALA B C 1
ATOM 2414 O O . ALA B 1 14 ? -18.203 17.688 15.492 1 98.06 14 ALA B O 1
ATOM 2415 N N . ASN B 1 15 ? -16.25 18.281 14.594 1 97.69 15 ASN B N 1
ATOM 2416 C CA . ASN B 1 15 ? -15.492 17.453 15.516 1 97.69 15 ASN B CA 1
ATOM 2417 C C . ASN B 1 15 ? -14.57 18.281 16.406 1 97.69 15 ASN B C 1
ATOM 2419 O O . ASN B 1 15 ? -13.93 19.219 15.93 1 97.69 15 ASN B O 1
ATOM 2423 N N . LYS B 1 16 ? -14.586 17.953 17.703 1 96.38 16 LYS B N 1
ATOM 2424 C CA . LYS B 1 16 ? -13.805 18.703 18.688 1 96.38 16 LYS B CA 1
ATOM 2425 C C . LYS B 1 16 ? -12.93 17.766 19.516 1 96.38 16 LYS B C 1
ATOM 2427 O O . LYS B 1 16 ? -13.32 17.359 20.609 1 96.38 16 LYS B O 1
ATOM 2432 N N . PRO B 1 17 ? -11.664 17.578 19.203 1 98.25 17 PRO B N 1
ATOM 2433 C CA . PRO B 1 17 ? -10.992 17.938 17.969 1 98.25 17 PRO B CA 1
ATOM 2434 C C . PRO B 1 17 ? -11.258 16.938 16.844 1 98.25 17 PRO B C 1
ATOM 2436 O O . PRO B 1 17 ? -11.82 15.867 17.078 1 98.25 17 PRO B O 1
ATOM 2439 N N . LEU B 1 18 ? -10.984 17.281 15.609 1 98.75 18 LEU B N 1
ATOM 2440 C CA . LEU B 1 18 ? -10.984 16.344 14.492 1 98.75 18 LEU B CA 1
ATOM 2441 C C . LEU B 1 18 ? -9.758 15.445 14.531 1 98.75 18 LEU B C 1
ATOM 2443 O O . LEU B 1 18 ? -8.625 15.93 14.555 1 98.75 18 LEU B O 1
ATOM 2447 N N . GLN B 1 19 ? -9.953 14.188 14.688 1 98.75 19 GLN B N 1
ATOM 2448 C CA . GLN B 1 19 ? -8.859 13.234 14.523 1 98.75 19 GLN B CA 1
ATOM 2449 C C . GLN B 1 19 ? -8.625 12.914 13.055 1 98.75 19 GLN B C 1
ATOM 2451 O O . GLN B 1 19 ? -9.547 12.516 12.344 1 98.75 19 GLN B O 1
ATOM 2456 N N . CYS B 1 20 ? -7.457 13.156 12.586 1 98.75 20 CYS B N 1
ATOM 2457 C CA . CYS B 1 20 ? -7.039 12.938 11.203 1 98.75 20 CYS B CA 1
ATOM 2458 C C . CYS B 1 20 ? -6.07 11.766 11.102 1 98.75 20 CYS B C 1
ATOM 2460 O O . CYS B 1 20 ? -4.926 11.859 11.555 1 98.75 20 CYS B O 1
ATOM 2462 N N . LEU B 1 21 ? -6.535 10.68 10.547 1 98.81 21 LEU B N 1
ATOM 2463 C CA . LEU B 1 21 ? -5.781 9.438 10.578 1 98.81 21 LEU B CA 1
ATOM 2464 C C . LEU B 1 21 ? -5.035 9.219 9.266 1 98.81 21 LEU B C 1
ATOM 2466 O O . LEU B 1 21 ? -5.609 9.391 8.188 1 98.81 21 LEU B O 1
ATOM 2470 N N . GLY B 1 22 ? -3.76 8.844 9.375 1 98.75 22 GLY B N 1
ATOM 2471 C CA . GLY B 1 22 ? -2.953 8.562 8.203 1 98.75 22 GLY B CA 1
ATOM 2472 C C . GLY B 1 22 ? -3.369 7.285 7.488 1 98.75 22 GLY B C 1
ATOM 2473 O O . GLY B 1 22 ? -3.576 6.25 8.125 1 98.75 22 GLY B O 1
ATOM 2474 N N . ALA B 1 23 ? -3.541 7.34 6.191 1 98.5 23 ALA B N 1
ATOM 2475 C CA . ALA B 1 23 ? -3.801 6.191 5.324 1 98.5 23 ALA B CA 1
ATOM 2476 C C . ALA B 1 23 ? -2.838 6.172 4.141 1 98.5 23 ALA B C 1
ATOM 2478 O O . ALA B 1 23 ? -2.84 7.09 3.316 1 98.5 23 ALA B O 1
ATOM 2479 N N . VAL B 1 24 ? -2.102 5.082 3.967 1 98.19 24 VAL B N 1
ATOM 2480 C CA . VAL B 1 24 ? -1.033 5.07 2.973 1 98.19 24 VAL B CA 1
ATOM 2481 C C . VAL B 1 24 ? -1.528 4.414 1.688 1 98.19 24 VAL B C 1
ATOM 2483 O O . VAL B 1 24 ? -0.82 4.398 0.678 1 98.19 24 VAL B O 1
ATOM 2486 N N . ASN B 1 25 ? -2.682 3.814 1.672 1 97.81 25 ASN B N 1
ATOM 2487 C CA . ASN B 1 25 ? -3.318 3.215 0.502 1 97.81 25 ASN B CA 1
ATOM 2488 C C . ASN B 1 25 ? -4.832 3.119 0.674 1 97.81 25 ASN B C 1
ATOM 2490 O O . ASN B 1 25 ? -5.367 3.484 1.723 1 97.81 25 ASN B O 1
ATOM 2494 N N . ALA B 1 26 ? -5.52 2.693 -0.373 1 97.81 26 ALA B N 1
ATOM 2495 C CA . ALA B 1 26 ? -6.98 2.691 -0.393 1 97.81 26 ALA B CA 1
ATOM 2496 C C . ALA B 1 26 ? -7.539 1.75 0.668 1 97.81 26 ALA B C 1
ATOM 2498 O O . ALA B 1 26 ? -8.531 2.07 1.329 1 97.81 26 ALA B O 1
ATOM 2499 N N . TYR B 1 27 ? -6.926 0.624 0.863 1 98.12 27 TYR B N 1
ATOM 2500 C CA . TYR B 1 27 ? -7.477 -0.338 1.812 1 98.12 27 TYR B CA 1
ATOM 2501 C C . TYR B 1 27 ? -7.336 0.167 3.242 1 98.12 27 TYR B C 1
ATOM 2503 O O . TYR B 1 27 ? -8.25 0.011 4.055 1 98.12 27 TYR B O 1
ATOM 2511 N N . SER B 1 28 ? -6.148 0.739 3.623 1 98.19 28 SER B N 1
ATOM 2512 C CA . SER B 1 28 ? -6.012 1.309 4.957 1 98.19 28 SER B CA 1
ATOM 2513 C C . SER B 1 28 ? -6.992 2.453 5.176 1 98.19 28 SER B C 1
ATOM 2515 O O . SER B 1 28 ? -7.484 2.658 6.289 1 98.19 28 SER B O 1
ATOM 2517 N N . ALA B 1 29 ? -7.27 3.24 4.121 1 98.25 29 ALA B N 1
ATOM 2518 C CA . ALA B 1 29 ? -8.281 4.285 4.219 1 98.25 29 ALA B CA 1
ATOM 2519 C C . ALA B 1 29 ? -9.648 3.695 4.559 1 98.25 29 ALA B C 1
ATOM 2521 O O . ALA B 1 29 ? -10.375 4.234 5.398 1 98.25 29 ALA B O 1
ATOM 2522 N N . LEU B 1 30 ? -9.953 2.619 3.906 1 97.06 30 LEU B N 1
ATOM 2523 C CA . LEU B 1 30 ? -11.211 1.936 4.168 1 97.06 30 LEU B CA 1
ATOM 2524 C C . LEU B 1 30 ? -11.281 1.454 5.613 1 97.06 30 LEU B C 1
ATOM 2526 O O . LEU B 1 30 ? -12.32 1.58 6.27 1 97.06 30 LEU B O 1
ATOM 2530 N N . LEU B 1 31 ? -10.211 0.849 6.094 1 97.88 31 LEU B N 1
ATOM 2531 C CA . LEU B 1 31 ? -10.148 0.365 7.469 1 97.88 31 LEU B CA 1
ATOM 2532 C C . LEU B 1 31 ? -10.281 1.519 8.461 1 97.88 31 LEU B C 1
ATOM 2534 O O . LEU B 1 31 ? -10.93 1.378 9.5 1 97.88 31 LEU B O 1
ATOM 2538 N N . ALA B 1 32 ? -9.648 2.672 8.164 1 98.31 32 ALA B N 1
ATOM 2539 C CA . ALA B 1 32 ? -9.781 3.859 9 1 98.31 32 ALA B CA 1
ATOM 2540 C C . ALA B 1 32 ? -11.234 4.32 9.078 1 98.31 32 ALA B C 1
ATOM 2542 O O . ALA B 1 32 ? -11.734 4.625 10.156 1 98.31 32 ALA B O 1
ATOM 2543 N N . LYS B 1 33 ? -11.867 4.383 7.938 1 96.94 33 LYS B N 1
ATOM 2544 C CA . LYS B 1 33 ? -13.273 4.766 7.891 1 96.94 33 LYS B CA 1
ATOM 2545 C C . LYS B 1 33 ? -14.133 3.822 8.734 1 96.94 33 LYS B C 1
ATOM 2547 O O . LYS B 1 33 ? -14.992 4.27 9.492 1 96.94 33 LYS B O 1
ATOM 2552 N N . GLN B 1 34 ? -13.875 2.537 8.57 1 95.06 34 GLN B N 1
ATOM 2553 C CA . GLN B 1 34 ? -14.617 1.537 9.328 1 95.06 34 GLN B CA 1
ATOM 2554 C C . GLN B 1 34 ? -14.43 1.73 10.836 1 95.06 34 GLN B C 1
ATOM 2556 O O . GLN B 1 34 ? -15.352 1.482 11.617 1 95.06 34 GLN B O 1
ATOM 2561 N N . ALA B 1 35 ? -13.258 2.189 11.227 1 97 35 ALA B N 1
ATOM 2562 C CA . ALA B 1 35 ? -12.961 2.434 12.641 1 97 35 ALA B CA 1
ATOM 2563 C C . ALA B 1 35 ? -13.664 3.695 13.133 1 97 35 ALA B C 1
ATOM 2565 O O . ALA B 1 35 ? -13.734 3.939 14.344 1 97 35 ALA B O 1
ATOM 2566 N N . GLY B 1 36 ? -14.133 4.586 12.172 1 97.19 36 GLY B N 1
ATOM 2567 C CA . GLY B 1 36 ? -14.875 5.77 12.57 1 97.19 36 GLY B CA 1
ATOM 2568 C C . GLY B 1 36 ? -14.18 7.066 12.203 1 97.19 36 GLY B C 1
ATOM 2569 O O . GLY B 1 36 ? -14.562 8.141 12.68 1 97.19 36 GLY B O 1
ATOM 2570 N N . ALA B 1 37 ? -13.211 6.957 11.344 1 98.06 37 ALA B N 1
ATOM 2571 C CA . ALA B 1 37 ? -12.469 8.156 10.961 1 98.06 37 ALA B CA 1
ATOM 2572 C C . ALA B 1 37 ? -13.383 9.164 10.258 1 98.06 37 ALA B C 1
ATOM 2574 O O . ALA B 1 37 ? -14.203 8.781 9.414 1 98.06 37 ALA B O 1
ATOM 2575 N N . LYS B 1 38 ? -13.219 10.438 10.594 1 98.25 38 LYS B N 1
ATOM 2576 C CA . LYS B 1 38 ? -13.984 11.516 9.984 1 98.25 38 LYS B CA 1
ATOM 2577 C C . LYS B 1 38 ? -13.125 12.344 9.031 1 98.25 38 LYS B C 1
ATOM 2579 O O . LYS B 1 38 ? -13.625 13.219 8.328 1 98.25 38 LYS B O 1
ATOM 2584 N N . SER B 1 39 ? -11.875 12.047 8.961 1 98.62 39 SER B N 1
ATOM 2585 C CA . SER B 1 39 ? -10.906 12.609 8.023 1 98.62 39 SER B CA 1
ATOM 2586 C C . SER B 1 39 ? -9.68 11.703 7.895 1 98.62 39 SER B C 1
ATOM 2588 O O . SER B 1 39 ? -9.406 10.883 8.773 1 98.62 39 SER B O 1
ATOM 2590 N N . LEU B 1 40 ? -9.016 11.844 6.777 1 98.75 40 LEU B N 1
ATOM 2591 C CA . LEU B 1 40 ? -7.824 11.055 6.492 1 98.75 40 LEU B CA 1
ATOM 2592 C C . LEU B 1 40 ? -6.652 11.961 6.117 1 98.75 40 LEU B C 1
ATOM 2594 O O . LEU B 1 40 ? -6.852 13.141 5.797 1 98.75 40 LEU B O 1
ATOM 2598 N N . TYR B 1 41 ? -5.527 11.398 6.203 1 98.88 41 TYR B N 1
ATOM 2599 C CA . TYR B 1 41 ? -4.285 12.094 5.891 1 98.88 41 TYR B CA 1
ATOM 2600 C C . TYR B 1 41 ? -3.393 11.242 4.996 1 98.88 41 TYR B C 1
ATOM 2602 O O . TYR B 1 41 ? -3.186 10.055 5.266 1 98.88 41 TYR B O 1
ATOM 2610 N N . LEU B 1 42 ? -2.934 11.781 3.898 1 98.75 42 LEU B N 1
ATOM 2611 C CA . LEU B 1 42 ? -1.881 11.164 3.096 1 98.75 42 LEU B CA 1
ATOM 2612 C C . LEU B 1 42 ? -0.542 11.859 3.336 1 98.75 42 LEU B C 1
ATOM 2614 O O . LEU B 1 42 ? -0.319 12.969 2.854 1 98.75 42 LEU B O 1
ATOM 2618 N N . SER B 1 43 ? 0.28 11.172 4.055 1 97.62 43 SER B N 1
ATOM 2619 C CA . SER B 1 43 ? 1.6 11.68 4.422 1 97.62 43 SER B CA 1
ATOM 2620 C C . SER B 1 43 ? 2.562 11.617 3.24 1 97.62 43 SER B C 1
ATOM 2622 O O . SER B 1 43 ? 2.547 10.648 2.471 1 97.62 43 SER B O 1
ATOM 2624 N N . GLY B 1 44 ? 3.41 12.711 3.096 1 95.56 44 GLY B N 1
ATOM 2625 C CA . GLY B 1 44 ? 4.488 12.625 2.125 1 95.56 44 GLY B CA 1
ATOM 2626 C C . GLY B 1 44 ? 5.418 11.445 2.365 1 95.56 44 GLY B C 1
ATOM 2627 O O . GLY B 1 44 ? 5.801 10.75 1.424 1 95.56 44 GLY B O 1
ATOM 2628 N N . SER B 1 45 ? 5.773 11.242 3.607 1 92.94 45 SER B N 1
ATOM 2629 C CA . SER B 1 45 ? 6.586 10.086 3.971 1 92.94 45 SER B CA 1
ATOM 2630 C C . SER B 1 45 ? 5.871 8.781 3.643 1 92.94 45 SER B C 1
ATOM 2632 O O . SER B 1 45 ? 6.508 7.789 3.279 1 92.94 45 SER B O 1
ATOM 2634 N N . GLY B 1 46 ? 4.559 8.742 3.83 1 95.62 46 GLY B N 1
ATOM 2635 C CA . GLY B 1 46 ? 3.783 7.57 3.459 1 95.62 46 GLY B CA 1
ATOM 2636 C C . GLY B 1 46 ? 3.885 7.227 1.984 1 95.62 46 GLY B C 1
ATOM 2637 O O . GLY B 1 46 ? 4.074 6.066 1.622 1 95.62 46 GLY B O 1
ATOM 2638 N N . VAL B 1 47 ? 3.771 8.258 1.16 1 97.69 47 VAL B N 1
ATOM 2639 C CA . VAL B 1 47 ? 3.908 8.055 -0.278 1 97.69 47 VAL B CA 1
ATOM 2640 C C . VAL B 1 47 ? 5.316 7.555 -0.599 1 97.69 47 VAL B C 1
ATOM 2642 O O . VAL B 1 47 ? 5.48 6.562 -1.31 1 97.69 47 VAL B O 1
ATOM 2645 N N . ALA B 1 48 ? 6.297 8.195 -0.047 1 95.88 48 ALA B N 1
ATOM 2646 C CA . ALA B 1 48 ? 7.688 7.844 -0.338 1 95.88 48 ALA B CA 1
ATOM 2647 C C . ALA B 1 48 ? 8.008 6.43 0.133 1 95.88 48 ALA B C 1
ATOM 2649 O O . ALA B 1 48 ? 8.539 5.621 -0.629 1 95.88 48 ALA B O 1
ATOM 2650 N N . THR B 1 49 ? 7.633 6.098 1.348 1 95.69 49 THR B N 1
ATOM 2651 C CA . THR B 1 49 ? 8.047 4.84 1.965 1 95.69 49 THR B CA 1
ATOM 2652 C C . THR B 1 49 ? 7.102 3.707 1.567 1 95.69 49 THR B C 1
ATOM 2654 O O . THR B 1 49 ? 7.523 2.732 0.944 1 95.69 49 THR B O 1
ATOM 2657 N N . ALA B 1 50 ? 5.816 3.834 1.86 1 97.12 50 ALA B N 1
ATOM 2658 C CA . ALA B 1 50 ? 4.879 2.74 1.635 1 97.12 50 ALA B CA 1
ATOM 2659 C C . ALA B 1 50 ? 4.75 2.422 0.148 1 97.12 50 ALA B C 1
ATOM 2661 O O . ALA B 1 50 ? 4.902 1.27 -0.262 1 97.12 50 ALA B O 1
ATOM 2662 N N . SER B 1 51 ? 4.523 3.43 -0.657 1 97.38 51 SER B N 1
ATOM 2663 C CA . SER B 1 51 ? 4.207 3.223 -2.066 1 97.38 51 SER B CA 1
ATOM 2664 C C . SER B 1 51 ? 5.469 2.963 -2.883 1 97.38 51 SER B C 1
ATOM 2666 O O . SER B 1 51 ? 5.434 2.23 -3.875 1 97.38 51 SER B O 1
ATOM 2668 N N . HIS B 1 52 ? 6.652 3.561 -2.418 1 96.88 52 HIS B N 1
ATOM 2669 C CA . HIS B 1 52 ? 7.781 3.545 -3.344 1 96.88 52 HIS B CA 1
ATOM 2670 C C . HIS B 1 52 ? 9.031 2.975 -2.68 1 96.88 52 HIS B C 1
ATOM 2672 O O . HIS B 1 52 ? 10.062 2.809 -3.332 1 96.88 52 HIS B O 1
ATOM 2678 N N . GLY B 1 53 ? 8.969 2.709 -1.392 1 96 53 GLY B N 1
ATOM 2679 C CA . GLY B 1 53 ? 10.109 2.119 -0.707 1 96 53 GLY B CA 1
ATOM 2680 C C . GLY B 1 53 ? 11.305 3.051 -0.63 1 96 53 GLY B C 1
ATOM 2681 O O . GLY B 1 53 ? 12.453 2.598 -0.622 1 96 53 GLY B O 1
ATOM 2682 N N . LEU B 1 54 ? 11.016 4.34 -0.625 1 93.69 54 LEU B N 1
ATOM 2683 C CA . LEU B 1 54 ? 12.062 5.359 -0.635 1 93.69 54 LEU B CA 1
ATOM 2684 C C . LEU B 1 54 ? 12.023 6.188 0.646 1 93.69 54 LEU B C 1
ATOM 2686 O O . LEU B 1 54 ? 10.977 6.316 1.276 1 93.69 54 LEU B O 1
ATOM 2690 N N . PRO B 1 55 ? 13.156 6.66 1.077 1 90.62 55 PRO B N 1
ATOM 2691 C CA . PRO B 1 55 ? 13.125 7.605 2.195 1 90.62 55 PRO B CA 1
ATOM 2692 C C . PRO B 1 55 ? 12.461 8.938 1.822 1 90.62 55 PRO B C 1
ATOM 2694 O O . PRO B 1 55 ? 12.516 9.344 0.66 1 90.62 55 PRO B O 1
ATOM 2697 N N . ASP B 1 56 ? 11.914 9.586 2.734 1 86.75 56 ASP B N 1
ATOM 2698 C CA . ASP B 1 56 ? 11.25 10.867 2.527 1 86.75 56 ASP B CA 1
ATOM 2699 C C . ASP B 1 56 ? 12.258 12.016 2.475 1 86.75 56 ASP B C 1
ATOM 2701 O O . ASP B 1 56 ? 12.344 12.812 3.408 1 86.75 56 ASP B O 1
ATOM 2705 N N . LEU B 1 57 ? 12.938 12.125 1.443 1 83.5 57 LEU B N 1
ATOM 2706 C CA . LEU B 1 57 ? 13.977 13.133 1.246 1 83.5 57 LEU B CA 1
ATOM 2707 C C . LEU B 1 57 ? 13.703 13.953 -0.01 1 83.5 57 LEU B C 1
ATOM 2709 O O . LEU B 1 57 ? 14.641 14.328 -0.725 1 83.5 57 LEU B O 1
ATOM 2713 N N . GLY B 1 58 ? 12.383 14.07 -0.272 1 82.75 58 GLY B N 1
ATOM 2714 C CA . GLY B 1 58 ? 11.992 14.906 -1.401 1 82.75 58 GLY B CA 1
ATOM 2715 C C . GLY B 1 58 ? 12.18 14.219 -2.74 1 82.75 58 GLY B C 1
ATOM 2716 O O . GLY B 1 58 ? 12.383 14.883 -3.762 1 82.75 58 GLY B O 1
ATOM 2717 N N . ILE B 1 59 ? 12.102 12.891 -2.738 1 86.38 59 ILE B N 1
ATOM 2718 C CA . ILE B 1 59 ? 12.344 12.109 -3.945 1 86.38 59 ILE B CA 1
ATOM 2719 C C . ILE B 1 59 ? 11.039 11.953 -4.727 1 86.38 59 ILE B C 1
ATOM 2721 O O . ILE B 1 59 ? 11.047 11.945 -5.961 1 86.38 59 ILE B O 1
ATOM 2725 N N . THR B 1 60 ? 9.906 11.867 -4.074 1 92.75 60 THR B N 1
ATOM 2726 C CA . THR B 1 60 ? 8.625 11.68 -4.75 1 92.75 60 THR B CA 1
ATOM 2727 C C . THR B 1 60 ? 8.18 12.969 -5.434 1 92.75 60 THR B C 1
ATOM 2729 O O . THR B 1 60 ? 8.562 14.062 -5.016 1 92.75 60 THR B O 1
ATOM 2732 N N . ASN B 1 61 ? 7.43 12.875 -6.457 1 95.12 61 ASN B N 1
ATOM 2733 C CA . ASN B 1 61 ? 6.93 14.031 -7.195 1 95.12 61 ASN B CA 1
ATOM 2734 C C . ASN B 1 61 ? 5.41 14.148 -7.09 1 95.12 61 ASN B C 1
ATOM 2736 O O . ASN B 1 61 ? 4.766 13.328 -6.438 1 95.12 61 ASN B O 1
ATOM 2740 N N . LEU B 1 62 ? 4.938 15.219 -7.684 1 97.56 62 LEU B N 1
ATOM 2741 C CA . LEU B 1 62 ? 3.514 15.523 -7.598 1 97.56 62 LEU B CA 1
ATOM 2742 C C . LEU B 1 62 ? 2.674 14.375 -8.133 1 97.56 62 LEU B C 1
ATOM 2744 O O . LEU B 1 62 ? 1.645 14.023 -7.555 1 97.56 62 LEU B O 1
ATOM 2748 N N . ASN B 1 63 ? 3.098 13.75 -9.258 1 97.31 63 ASN B N 1
ATOM 2749 C CA . ASN B 1 63 ? 2.332 12.656 -9.852 1 97.31 63 ASN B CA 1
ATOM 2750 C C . ASN B 1 63 ? 2.252 11.461 -8.914 1 97.31 63 ASN B C 1
ATOM 2752 O O . ASN B 1 63 ? 1.245 10.75 -8.891 1 97.31 63 ASN B O 1
ATOM 2756 N N . ASP B 1 64 ? 3.312 11.164 -8.18 1 97.75 64 ASP B N 1
ATOM 2757 C CA . ASP B 1 64 ? 3.305 10.094 -7.188 1 97.75 64 ASP B CA 1
ATOM 2758 C C . ASP B 1 64 ? 2.217 10.328 -6.141 1 97.75 64 ASP B C 1
ATOM 2760 O O . ASP B 1 64 ? 1.48 9.398 -5.789 1 97.75 64 ASP B O 1
ATOM 2764 N N . VAL B 1 65 ? 2.158 11.57 -5.691 1 98.44 65 VAL B N 1
ATOM 2765 C CA . VAL B 1 65 ? 1.193 11.945 -4.664 1 98.44 65 VAL B CA 1
ATOM 2766 C C . VAL B 1 65 ? -0.224 11.844 -5.219 1 98.44 65 VAL B C 1
ATOM 2768 O O . VAL B 1 65 ? -1.109 11.266 -4.582 1 98.44 65 VAL B O 1
ATOM 2771 N N . CYS B 1 66 ? -0.438 12.312 -6.438 1 98.62 66 CYS B N 1
ATOM 2772 C CA . CYS B 1 66 ? -1.764 12.328 -7.047 1 98.62 66 CYS B CA 1
ATOM 2773 C C . CYS B 1 66 ? -2.268 10.914 -7.289 1 98.62 66 CYS B C 1
ATOM 2775 O O . CYS B 1 66 ? -3.465 10.641 -7.164 1 98.62 66 CYS B O 1
ATOM 2777 N N . ASP B 1 67 ? -1.39 10.008 -7.656 1 98.06 67 ASP B N 1
ATOM 2778 C CA . ASP B 1 67 ? -1.773 8.617 -7.855 1 98.06 67 ASP B CA 1
ATOM 2779 C C . ASP B 1 67 ? -2.381 8.023 -6.582 1 98.06 67 ASP B C 1
ATOM 2781 O O . ASP B 1 67 ? -3.424 7.371 -6.633 1 98.06 67 ASP B O 1
ATOM 2785 N N . ASP B 1 68 ? -1.749 8.258 -5.48 1 98.44 68 ASP B N 1
ATOM 2786 C CA . ASP B 1 68 ? -2.236 7.719 -4.215 1 98.44 68 ASP B CA 1
ATOM 2787 C C . ASP B 1 68 ? -3.512 8.43 -3.771 1 98.44 68 ASP B C 1
ATOM 2789 O O . ASP B 1 68 ? -4.402 7.812 -3.182 1 98.44 68 ASP B O 1
ATOM 2793 N N . ILE B 1 69 ? -3.627 9.773 -4.059 1 98.62 69 ILE B N 1
ATOM 2794 C CA . ILE B 1 69 ? -4.863 10.492 -3.758 1 98.62 69 ILE B CA 1
ATOM 2795 C C . ILE B 1 69 ? -6.027 9.844 -4.508 1 98.62 69 ILE B C 1
ATOM 2797 O O . ILE B 1 69 ? -7.062 9.539 -3.914 1 98.62 69 ILE B O 1
ATOM 2801 N N . ARG B 1 70 ? -5.832 9.602 -5.777 1 97.88 70 ARG B N 1
ATOM 2802 C CA . ARG B 1 70 ? -6.906 9.062 -6.605 1 97.88 70 ARG B CA 1
ATOM 2803 C C . ARG B 1 70 ? -7.324 7.672 -6.125 1 97.88 70 ARG B C 1
ATOM 2805 O O . ARG B 1 70 ? -8.516 7.348 -6.109 1 97.88 70 ARG B O 1
ATOM 2812 N N . ARG B 1 71 ? -6.363 6.863 -5.75 1 97.62 71 ARG B N 1
ATOM 2813 C CA . ARG B 1 71 ? -6.672 5.531 -5.234 1 97.62 71 ARG B CA 1
ATOM 2814 C C . ARG B 1 71 ? -7.523 5.617 -3.975 1 97.62 71 ARG B C 1
ATOM 2816 O O . ARG B 1 71 ? -8.516 4.895 -3.836 1 97.62 71 ARG B O 1
ATOM 2823 N N . ILE B 1 72 ? -7.168 6.488 -3.09 1 98.19 72 ILE B N 1
ATOM 2824 C CA . ILE B 1 72 ? -7.863 6.617 -1.813 1 98.19 72 ILE B CA 1
ATOM 2825 C C . ILE B 1 72 ? -9.242 7.23 -2.037 1 98.19 72 ILE B C 1
ATOM 2827 O O . ILE B 1 72 ? -10.25 6.703 -1.554 1 98.19 72 ILE B O 1
ATOM 2831 N N . THR B 1 73 ? -9.328 8.289 -2.846 1 97.56 73 THR B N 1
ATOM 2832 C CA . THR B 1 73 ? -10.562 9.055 -2.953 1 97.56 73 THR B CA 1
ATOM 2833 C C . THR B 1 73 ? -11.547 8.359 -3.889 1 97.56 73 THR B C 1
ATOM 2835 O O . THR B 1 73 ? -12.742 8.672 -3.883 1 97.56 73 THR B O 1
ATOM 2838 N N . SER B 1 74 ? -11.055 7.41 -4.691 1 95.25 74 SER B N 1
ATOM 2839 C CA . SER B 1 74 ? -11.945 6.684 -5.594 1 95.25 74 SER B CA 1
ATOM 2840 C C . SER B 1 74 ? -12.945 5.836 -4.816 1 95.25 74 SER B C 1
ATOM 2842 O O . SER B 1 74 ? -14.031 5.535 -5.32 1 95.25 74 SER B O 1
ATOM 2844 N N . ILE B 1 75 ? -12.562 5.504 -3.604 1 92.31 75 ILE B N 1
ATOM 2845 C CA . ILE B 1 75 ? -13.461 4.641 -2.844 1 92.31 75 ILE B CA 1
ATOM 2846 C C . ILE B 1 75 ? -14 5.395 -1.63 1 92.31 75 ILE B C 1
ATOM 2848 O O . ILE B 1 75 ? -14.695 4.82 -0.793 1 92.31 75 ILE B O 1
ATOM 2852 N N . MET B 1 76 ? -13.508 6.582 -1.439 1 88.06 76 MET B N 1
ATOM 2853 C CA . MET B 1 76 ? -13.875 7.41 -0.296 1 88.06 76 MET B CA 1
ATOM 2854 C C . MET B 1 76 ? -14.602 8.672 -0.751 1 88.06 76 MET B C 1
ATOM 2856 O O . MET B 1 76 ? -14 9.562 -1.345 1 88.06 76 MET B O 1
ATOM 2860 N N . SER B 1 77 ? -15.891 8.727 -0.625 1 82.38 77 SER B N 1
ATOM 2861 C CA . SER B 1 77 ? -16.578 9.922 -1.107 1 82.38 77 SER B CA 1
ATOM 2862 C C . SER B 1 77 ? -17.031 10.797 0.052 1 82.38 77 SER B C 1
ATOM 2864 O O . SER B 1 77 ? -17.312 11.984 -0.131 1 82.38 77 SER B O 1
ATOM 2866 N N . ASP B 1 78 ? -16.969 10.289 1.175 1 93.31 78 ASP B N 1
ATOM 2867 C CA . ASP B 1 78 ? -17.609 11.055 2.25 1 93.31 78 ASP B CA 1
ATOM 2868 C C . ASP B 1 78 ? -16.609 11.359 3.363 1 93.31 78 ASP B C 1
ATOM 2870 O O . ASP B 1 78 ? -16.969 11.977 4.371 1 93.31 78 ASP B O 1
ATOM 2874 N N . VAL B 1 79 ? -15.422 10.922 3.312 1 97.38 79 VAL B N 1
ATOM 2875 C CA . VAL B 1 79 ? -14.375 11.234 4.277 1 97.38 79 VAL B CA 1
ATOM 2876 C C . VAL B 1 79 ? -13.289 12.07 3.607 1 97.38 79 VAL B C 1
ATOM 2878 O O . VAL B 1 79 ? -12.617 11.609 2.68 1 97.38 79 VAL B O 1
ATOM 2881 N N . PRO B 1 80 ? -13.133 13.328 4.012 1 98.31 80 PRO B N 1
ATOM 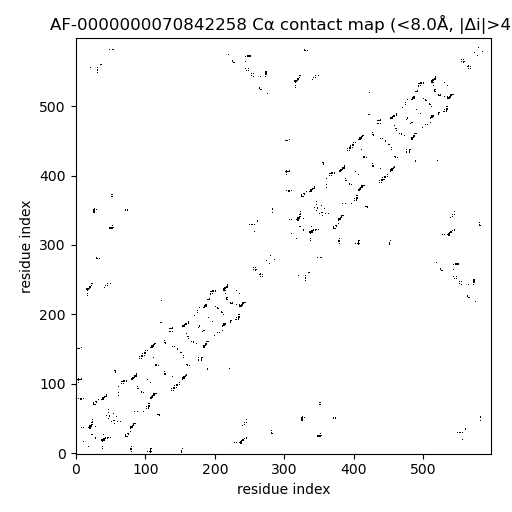2882 C CA . PRO B 1 80 ? -12.188 14.219 3.338 1 98.31 80 PRO B CA 1
ATOM 2883 C C . PRO B 1 80 ? -10.734 13.844 3.607 1 98.31 80 PRO B C 1
ATOM 2885 O O . PRO B 1 80 ? -10.43 13.227 4.633 1 98.31 80 PRO B O 1
ATOM 2888 N N . LEU B 1 81 ? -9.852 14.219 2.672 1 98.75 81 LEU B N 1
ATOM 2889 C CA . LEU B 1 81 ? -8.445 13.852 2.705 1 98.75 81 LEU B CA 1
ATOM 2890 C C . LEU B 1 81 ? -7.559 15.094 2.758 1 98.75 81 LEU B C 1
ATOM 2892 O O . LEU B 1 81 ? -7.656 15.969 1.896 1 98.75 81 LEU B O 1
ATOM 2896 N N . LEU B 1 82 ? -6.746 15.211 3.838 1 98.88 82 LEU B N 1
ATOM 2897 C CA . LEU B 1 82 ? -5.645 16.156 3.936 1 98.88 82 LEU B CA 1
ATOM 2898 C C . LEU B 1 82 ? -4.363 15.57 3.359 1 98.88 82 LEU B C 1
ATOM 2900 O O . LEU B 1 82 ? -4.043 14.406 3.613 1 98.88 82 LEU B O 1
ATOM 2904 N N . VAL B 1 83 ? -3.615 16.375 2.553 1 98.88 83 VAL B N 1
ATOM 2905 C CA . VAL B 1 83 ? -2.465 15.828 1.843 1 98.88 83 VAL B CA 1
ATOM 2906 C C . VAL B 1 83 ? -1.222 16.656 2.148 1 98.88 83 VAL B C 1
ATOM 2908 O O . VAL B 1 83 ? -1.28 17.891 2.166 1 98.88 83 VAL B O 1
ATOM 2911 N N . ASP B 1 84 ? -0.122 15.992 2.414 1 98.25 84 ASP B N 1
ATOM 2912 C CA . ASP B 1 84 ? 1.191 16.625 2.525 1 98.25 84 ASP B CA 1
ATOM 2913 C C . ASP B 1 84 ? 1.789 16.891 1.147 1 98.25 84 ASP B C 1
ATOM 2915 O O . ASP B 1 84 ? 2.01 15.961 0.368 1 98.25 84 ASP B O 1
ATOM 2919 N N . VAL B 1 85 ? 2.166 18.125 0.879 1 97.56 85 VAL B N 1
ATOM 2920 C CA . VAL B 1 85 ? 2.721 18.422 -0.438 1 97.56 85 VAL B CA 1
ATOM 2921 C C . VAL B 1 85 ? 4.137 18.984 -0.291 1 97.56 85 VAL B C 1
ATOM 2923 O O . VAL B 1 85 ? 4.637 19.672 -1.184 1 97.56 85 VAL B O 1
ATOM 2926 N N . ASP B 1 86 ? 4.723 18.719 0.898 1 94.94 86 ASP B N 1
ATOM 2927 C CA . ASP B 1 86 ? 6.066 19.219 1.172 1 94.94 86 ASP B CA 1
ATOM 2928 C C . ASP B 1 86 ? 6.152 20.719 0.918 1 94.94 86 ASP B C 1
ATOM 2930 O O . ASP B 1 86 ? 5.398 21.5 1.504 1 94.94 86 ASP B O 1
ATOM 2934 N N . THR B 1 87 ? 6.973 21.109 -0.017 1 93.81 87 THR B N 1
ATOM 2935 C CA . THR B 1 87 ? 7.141 22.531 -0.268 1 93.81 87 THR B CA 1
ATOM 2936 C C . THR B 1 87 ? 6.336 22.969 -1.491 1 93.81 87 THR B C 1
ATOM 2938 O O . THR B 1 87 ? 6.531 24.062 -2.016 1 93.81 87 THR B O 1
ATOM 2941 N N . GLY B 1 88 ? 5.492 22.109 -2.021 1 95 88 GLY B N 1
ATOM 2942 C CA . GLY B 1 88 ? 4.566 22.5 -3.074 1 95 88 GLY B CA 1
ATOM 2943 C C . GLY B 1 88 ? 5.02 22.062 -4.457 1 95 88 GLY B C 1
ATOM 2944 O O . GLY B 1 88 ? 4.367 22.375 -5.453 1 95 88 GLY B O 1
ATOM 2945 N N . PHE B 1 89 ? 6.117 21.344 -4.57 1 93.5 89 PHE B N 1
ATOM 2946 C CA . PHE B 1 89 ? 6.613 20.734 -5.797 1 93.5 89 PHE B CA 1
ATOM 2947 C C . PHE B 1 89 ? 6.957 21.797 -6.832 1 93.5 89 PHE B C 1
ATOM 2949 O O . PHE B 1 89 ? 6.527 21.703 -7.984 1 93.5 89 PHE B O 1
ATOM 2956 N N . GLY B 1 90 ? 7.688 22.812 -6.492 1 87 90 GLY B N 1
ATOM 2957 C CA . GLY B 1 90 ? 8.188 23.766 -7.469 1 87 90 GLY B CA 1
ATOM 2958 C C . GLY B 1 90 ? 7.918 25.219 -7.082 1 87 90 GLY B C 1
ATOM 2959 O O . GLY B 1 90 ? 7.566 25.5 -5.934 1 87 90 GLY B O 1
ATOM 2960 N N . SER B 1 91 ? 8.117 26.062 -8.086 1 88.56 91 SER B N 1
ATOM 2961 C CA . SER B 1 91 ? 7.883 27.484 -7.906 1 88.56 91 SER B CA 1
ATOM 2962 C C . SER B 1 91 ? 6.398 27.828 -8.008 1 88.56 91 SER B C 1
ATOM 2964 O O . SER B 1 91 ? 5.547 26.953 -7.789 1 88.56 91 SER B O 1
ATOM 2966 N N . ALA B 1 92 ? 6.102 29.094 -8.25 1 90.75 92 ALA B N 1
ATOM 2967 C CA . ALA B 1 92 ? 4.727 29.594 -8.25 1 90.75 92 ALA B CA 1
ATOM 2968 C C . ALA B 1 92 ? 3.854 28.781 -9.203 1 90.75 92 ALA B C 1
ATOM 2970 O O . ALA B 1 92 ? 2.762 28.344 -8.836 1 90.75 92 ALA B O 1
ATOM 2971 N N . LEU B 1 93 ? 4.332 28.5 -10.398 1 92.81 93 LEU B N 1
ATOM 2972 C CA . LEU B 1 93 ? 3.555 27.75 -11.367 1 92.81 93 LEU B CA 1
ATOM 2973 C C . LEU B 1 93 ? 3.404 26.297 -10.93 1 92.81 93 LEU B C 1
ATOM 2975 O O . LEU B 1 93 ? 2.383 25.656 -11.203 1 92.81 93 LEU B O 1
ATOM 2979 N N . GLY B 1 94 ? 4.422 25.766 -10.312 1 95.56 94 GLY B N 1
ATOM 2980 C CA . GLY B 1 94 ? 4.348 24.438 -9.75 1 95.56 94 GLY B CA 1
ATOM 2981 C C . GLY B 1 94 ? 3.301 24.297 -8.664 1 95.56 94 GLY B C 1
ATOM 2982 O O . GLY B 1 94 ? 2.545 23.328 -8.633 1 95.56 94 GLY B O 1
ATOM 2983 N N . ILE B 1 95 ? 3.297 25.297 -7.848 1 97.31 95 ILE B N 1
ATOM 2984 C CA . ILE B 1 95 ? 2.34 25.281 -6.746 1 97.31 95 ILE B CA 1
ATOM 2985 C C . ILE B 1 95 ? 0.92 25.391 -7.297 1 97.31 95 ILE B C 1
ATOM 2987 O O . ILE B 1 95 ? 0.009 24.719 -6.805 1 97.31 95 ILE B O 1
ATOM 2991 N N . ARG B 1 96 ? 0.723 26.219 -8.273 1 97.25 96 ARG B N 1
ATOM 2992 C CA . ARG B 1 96 ? -0.583 26.312 -8.922 1 97.25 96 ARG B CA 1
ATOM 2993 C C . ARG B 1 96 ? -1.021 24.953 -9.461 1 97.25 96 ARG B C 1
ATOM 2995 O O . ARG B 1 96 ? -2.154 24.531 -9.234 1 97.25 96 ARG B O 1
ATOM 3002 N N . ARG B 1 97 ? -0.099 24.312 -10.164 1 97.44 97 ARG B N 1
ATOM 3003 C CA . ARG B 1 97 ? -0.376 23 -10.711 1 97.44 97 ARG B CA 1
ATOM 3004 C C . ARG B 1 97 ? -0.671 22 -9.594 1 97.44 97 ARG B C 1
ATOM 3006 O O . ARG B 1 97 ? -1.542 21.141 -9.734 1 97.44 97 ARG B O 1
ATOM 3013 N N . CYS B 1 98 ? 0.082 22.109 -8.57 1 98.25 98 CYS B N 1
ATOM 3014 C CA . CYS B 1 98 ? -0.106 21.25 -7.41 1 98.25 98 CYS B CA 1
ATOM 3015 C C . CYS B 1 98 ? -1.526 21.359 -6.871 1 98.25 98 CYS B C 1
ATOM 3017 O O . CYS B 1 98 ? -2.225 20.344 -6.734 1 98.25 98 CYS B O 1
ATOM 3019 N N . VAL B 1 99 ? -1.988 22.547 -6.629 1 98.5 99 VAL B N 1
ATOM 3020 C CA . VAL B 1 99 ? -3.322 22.781 -6.086 1 98.5 99 VAL B CA 1
ATOM 3021 C C . VAL B 1 99 ? -4.375 22.219 -7.039 1 98.5 99 VAL B C 1
ATOM 3023 O O . VAL B 1 99 ? -5.277 21.5 -6.621 1 98.5 99 VAL B O 1
ATOM 3026 N N . GLN B 1 100 ? -4.215 22.562 -8.281 1 98.19 100 GLN B N 1
ATOM 3027 C CA . GLN B 1 100 ? -5.145 22.062 -9.289 1 98.19 100 GLN B CA 1
ATOM 3028 C C . GLN B 1 100 ? -5.191 20.547 -9.289 1 98.19 100 GLN B C 1
ATOM 3030 O O . GLN B 1 100 ? -6.273 19.953 -9.297 1 98.19 100 GLN B O 1
ATOM 3035 N N . SER B 1 101 ? -4.039 19.938 -9.328 1 98.56 101 SER B N 1
ATOM 3036 C CA . SER B 1 101 ? -3.928 18.484 -9.422 1 98.56 101 SER B CA 1
ATOM 3037 C C . SER B 1 101 ? -4.512 17.797 -8.188 1 98.56 101 SER B C 1
ATOM 3039 O O . SER B 1 101 ? -5.164 16.766 -8.297 1 98.56 101 SER B O 1
ATOM 3041 N N . LEU B 1 102 ? -4.242 18.359 -7.023 1 98.69 102 LEU B N 1
ATOM 3042 C CA . LEU B 1 102 ? -4.773 17.797 -5.793 1 98.69 102 LEU B CA 1
ATOM 3043 C C . LEU B 1 102 ? -6.301 17.812 -5.801 1 98.69 102 LEU B C 1
ATOM 3045 O O . LEU B 1 102 ? -6.941 16.812 -5.48 1 98.69 102 LEU B O 1
ATOM 3049 N N . ILE B 1 103 ? -6.871 18.953 -6.168 1 98.44 103 ILE B N 1
ATOM 3050 C CA . ILE B 1 103 ? -8.32 19.109 -6.188 1 98.44 103 ILE B CA 1
ATOM 3051 C C . ILE B 1 103 ? -8.938 18.141 -7.191 1 98.44 103 ILE B C 1
ATOM 3053 O O . ILE B 1 103 ? -9.898 17.438 -6.875 1 98.44 103 ILE B O 1
ATOM 3057 N N . LYS B 1 104 ? -8.32 18.047 -8.367 1 97.56 104 LYS B N 1
ATOM 3058 C CA . LYS B 1 104 ? -8.82 17.156 -9.406 1 97.56 104 LYS B CA 1
ATOM 3059 C C . LYS B 1 104 ? -8.703 15.695 -8.984 1 97.56 104 LYS B C 1
ATOM 3061 O O . LYS B 1 104 ? -9.492 14.852 -9.414 1 97.56 104 LYS B O 1
ATOM 3066 N N . SER B 1 105 ? -7.758 15.398 -8.125 1 98 105 SER B N 1
ATOM 3067 C CA . SER B 1 105 ? -7.539 14.031 -7.664 1 98 105 SER B CA 1
ATOM 3068 C C . SER B 1 105 ? -8.461 13.688 -6.492 1 98 105 SER B C 1
ATOM 3070 O O . SER B 1 105 ? -8.523 12.539 -6.066 1 98 105 SER B O 1
ATOM 3072 N N . GLY B 1 106 ? -9.102 14.688 -5.879 1 97.69 106 GLY B N 1
ATOM 3073 C CA . GLY B 1 106 ? -10.133 14.414 -4.891 1 97.69 106 GLY B CA 1
ATOM 3074 C C . GLY B 1 106 ? -9.75 14.852 -3.488 1 97.69 106 GLY B C 1
ATOM 3075 O O . GLY B 1 106 ? -10.492 14.617 -2.533 1 97.69 106 GLY B O 1
ATOM 3076 N N . ALA B 1 107 ? -8.625 15.523 -3.293 1 98.38 107 ALA B N 1
ATOM 3077 C CA . ALA B 1 107 ? -8.203 16 -1.979 1 98.38 107 ALA B CA 1
ATOM 3078 C C . ALA B 1 107 ? -9.07 17.172 -1.521 1 98.38 107 ALA B C 1
ATOM 3080 O O . ALA B 1 107 ? -9.547 17.969 -2.344 1 98.38 107 ALA B O 1
ATOM 3081 N N . GLY B 1 108 ? -9.266 17.266 -0.216 1 98.44 108 GLY B N 1
ATOM 3082 C CA . GLY B 1 108 ? -10.031 18.375 0.327 1 98.44 108 GLY B CA 1
ATOM 3083 C C . GLY B 1 108 ? -9.164 19.453 0.958 1 98.44 108 GLY B C 1
ATOM 3084 O O . GLY B 1 108 ? -9.617 20.578 1.16 1 98.44 108 GLY B O 1
ATOM 3085 N N . ALA B 1 109 ? -7.969 19.062 1.261 1 98.81 109 ALA B N 1
ATOM 3086 C CA . ALA B 1 109 ? -7.055 19.953 1.968 1 98.81 109 ALA B CA 1
ATOM 3087 C C . ALA B 1 109 ? -5.602 19.609 1.66 1 98.81 109 ALA B C 1
ATOM 3089 O O . ALA B 1 109 ? -5.289 18.453 1.334 1 98.81 109 ALA B O 1
ATOM 3090 N N . MET B 1 110 ? -4.73 20.609 1.755 1 98.88 110 MET B N 1
ATOM 3091 C CA . MET B 1 110 ? -3.291 20.391 1.679 1 98.88 110 MET B CA 1
ATOM 3092 C C . MET B 1 110 ? -2.562 21.125 2.797 1 98.88 110 MET B C 1
ATOM 3094 O O . MET B 1 110 ? -3.039 22.141 3.287 1 98.88 110 MET B O 1
ATOM 3098 N N . GLN B 1 111 ? -1.544 20.578 3.229 1 98.5 111 GLN B N 1
ATOM 3099 C CA . GLN B 1 111 ? -0.591 21.375 3.998 1 98.5 111 GLN B CA 1
ATOM 3100 C C . GLN B 1 111 ? 0.696 21.594 3.211 1 98.5 111 GLN B C 1
ATOM 3102 O O . GLN B 1 111 ? 1.151 20.719 2.484 1 98.5 111 GLN B O 1
ATOM 3107 N N . ILE B 1 112 ? 1.219 22.766 3.225 1 98.06 112 ILE B N 1
ATOM 3108 C CA . ILE B 1 112 ? 2.438 23.172 2.537 1 98.06 112 ILE B CA 1
ATOM 3109 C C . ILE B 1 112 ? 3.432 23.75 3.547 1 98.06 112 ILE B C 1
ATOM 3111 O O . ILE B 1 112 ? 3.049 24.516 4.438 1 98.06 112 ILE B O 1
ATOM 3115 N N . GLU B 1 113 ? 4.664 23.328 3.459 1 96 113 GLU B N 1
ATOM 3116 C CA . GLU B 1 113 ? 5.598 23.641 4.531 1 96 113 GLU B CA 1
ATOM 3117 C C . GLU B 1 113 ? 6.543 24.781 4.121 1 96 113 GLU B C 1
ATOM 3119 O O . GLU B 1 113 ? 6.715 25.047 2.932 1 96 113 GLU B O 1
ATOM 3124 N N . ASP B 1 114 ? 7.207 25.406 5.109 1 96.62 114 ASP B N 1
ATOM 3125 C CA . ASP B 1 114 ? 8.062 26.562 4.879 1 96.62 114 ASP B CA 1
ATOM 3126 C C . ASP B 1 114 ? 9.539 26.172 4.949 1 96.62 114 ASP B C 1
ATOM 3128 O O . ASP B 1 114 ? 10.383 27 5.305 1 96.62 114 ASP B O 1
ATOM 3132 N N . GLN B 1 115 ? 9.797 24.891 4.699 1 91.62 115 GLN B N 1
ATOM 3133 C CA . GLN B 1 115 ? 11.195 24.484 4.633 1 91.62 115 GLN B CA 1
ATOM 3134 C C . GLN B 1 115 ? 11.82 24.859 3.293 1 91.62 115 GLN B C 1
ATOM 3136 O O . GLN B 1 115 ? 11.109 25.203 2.348 1 91.62 115 GLN B O 1
ATOM 3141 N N . VAL B 1 116 ? 13.141 24.797 3.211 1 86.5 116 VAL B N 1
ATOM 3142 C CA . VAL B 1 116 ? 13.859 24.938 1.948 1 86.5 116 VAL B CA 1
ATOM 3143 C C . VAL B 1 116 ? 13.609 23.719 1.067 1 86.5 116 VAL B C 1
ATOM 3145 O O . VAL B 1 116 ? 13.133 22.688 1.547 1 86.5 116 VAL B O 1
ATOM 3148 N N . ALA B 1 117 ? 13.875 23.797 -0.227 1 75.94 117 ALA B N 1
ATOM 3149 C CA . ALA B 1 117 ? 13.555 22.75 -1.207 1 75.94 117 ALA B CA 1
ATOM 3150 C C . ALA B 1 117 ? 14.203 21.422 -0.831 1 75.94 117 ALA B C 1
ATOM 3152 O O . ALA B 1 117 ? 13.578 20.375 -0.945 1 75.94 117 ALA B O 1
ATOM 3153 N N . GLU B 1 118 ? 15.508 21.453 -0.491 1 69.19 118 GLU B N 1
ATOM 3154 C CA . GLU B 1 118 ? 16.156 20.25 0.033 1 69.19 118 GLU B CA 1
ATOM 3155 C C . GLU B 1 118 ? 15.75 20 1.483 1 69.19 118 GLU B C 1
ATOM 3157 O O . GLU B 1 118 ? 16.562 20.156 2.395 1 69.19 118 GLU B O 1
ATOM 3162 N N . LYS B 1 119 ? 14.508 19.5 1.582 1 73.62 119 LYS B N 1
ATOM 3163 C CA . LYS B 1 119 ? 13.875 19.484 2.9 1 73.62 119 LYS B CA 1
ATOM 3164 C C . LYS B 1 119 ? 14.281 18.234 3.684 1 73.62 119 LYS B C 1
ATOM 3166 O O . LYS B 1 119 ? 14.828 17.281 3.113 1 73.62 119 LYS B O 1
ATOM 3171 N N . ARG B 1 120 ? 14.117 18.359 4.996 1 69.44 120 ARG B N 1
ATOM 3172 C CA . ARG B 1 120 ? 14.328 17.266 5.945 1 69.44 120 ARG B CA 1
ATOM 3173 C C . ARG B 1 120 ? 13.047 16.969 6.723 1 69.44 120 ARG B C 1
ATOM 3175 O O . ARG B 1 120 ? 12.102 17.766 6.707 1 69.44 120 ARG B O 1
ATOM 3182 N N . CYS B 1 121 ? 13.023 15.742 7.312 1 70.06 121 CYS B N 1
ATOM 3183 C CA . CYS B 1 121 ? 11.906 15.406 8.188 1 70.06 121 CYS B CA 1
ATOM 3184 C C . CYS B 1 121 ? 11.82 16.391 9.352 1 70.06 121 CYS B C 1
ATOM 3186 O O . CYS B 1 121 ? 12.844 16.812 9.898 1 70.06 121 CYS B O 1
ATOM 3188 N N . GLY B 1 122 ? 10.57 16.781 9.734 1 64.94 122 GLY B N 1
ATOM 3189 C CA . GLY B 1 122 ? 10.312 17.766 10.766 1 64.94 122 GLY B CA 1
ATOM 3190 C C . GLY B 1 122 ? 10.898 17.391 12.117 1 64.94 122 GLY B C 1
ATOM 3191 O O . GLY B 1 122 ? 11.086 18.25 12.977 1 64.94 122 GLY B O 1
ATOM 3192 N N . HIS B 1 123 ? 11.266 16.094 12.242 1 64.5 123 HIS B N 1
ATOM 3193 C CA . HIS B 1 123 ? 11.75 15.641 13.539 1 64.5 123 HIS B CA 1
ATOM 3194 C C . HIS B 1 123 ? 13.25 15.383 13.508 1 64.5 123 HIS B C 1
ATOM 3196 O O . HIS B 1 123 ? 13.82 14.906 14.492 1 64.5 123 HIS B O 1
ATOM 3202 N N . ARG B 1 124 ? 13.852 15.711 12.391 1 65.62 124 ARG B N 1
ATOM 3203 C CA . ARG B 1 124 ? 15.297 15.578 12.266 1 65.62 124 ARG B CA 1
ATOM 3204 C C . ARG B 1 124 ? 15.984 16.938 12.43 1 65.62 124 ARG B C 1
ATOM 3206 O O . ARG B 1 124 ? 15.391 17.969 12.141 1 65.62 124 ARG B O 1
ATOM 3213 N N . PRO B 1 125 ? 17.203 16.922 12.953 1 66.81 125 PRO B N 1
ATOM 3214 C CA . PRO B 1 125 ? 17.938 18.172 13.086 1 66.81 125 PRO B CA 1
ATOM 3215 C C . PRO B 1 125 ? 18.359 18.766 11.742 1 66.81 125 PRO B C 1
ATOM 3217 O O . PRO B 1 125 ? 18.281 18.078 10.719 1 66.81 125 PRO B O 1
ATOM 3220 N N . GLY B 1 126 ? 18.609 20.016 11.836 1 71.5 126 GLY B N 1
ATOM 3221 C CA . GLY B 1 126 ? 19.172 20.672 10.672 1 71.5 126 GLY B CA 1
ATOM 3222 C C . GLY B 1 126 ? 18.141 21.203 9.703 1 71.5 126 GLY B C 1
ATOM 3223 O O . GLY B 1 126 ? 18.422 21.391 8.523 1 71.5 126 GLY B O 1
ATOM 3224 N N . LYS B 1 127 ? 16.969 21.422 10.211 1 76.12 127 LYS B N 1
ATOM 3225 C CA . LYS B 1 127 ? 15.93 22.016 9.359 1 76.12 127 LYS B CA 1
ATOM 3226 C C . LYS B 1 127 ? 16.188 23.5 9.117 1 76.12 127 LYS B C 1
ATOM 3228 O O . LYS B 1 127 ? 16.656 24.203 10.008 1 76.12 127 LYS B O 1
ATOM 3233 N N . GLN B 1 128 ? 15.914 23.859 7.895 1 86.44 128 GLN B N 1
ATOM 3234 C CA . GLN B 1 128 ? 15.984 25.266 7.516 1 86.44 128 GLN B CA 1
ATOM 3235 C C . GLN B 1 128 ? 14.664 25.734 6.895 1 86.44 128 GLN B C 1
ATOM 3237 O O . GLN B 1 128 ? 14.055 25 6.117 1 86.44 128 GLN B O 1
ATOM 3242 N N . VAL B 1 129 ? 14.219 26.906 7.367 1 94.19 129 VAL B N 1
ATOM 3243 C CA . VAL B 1 129 ? 12.977 27.453 6.824 1 94.19 129 VAL B CA 1
ATOM 3244 C C . VAL B 1 129 ? 13.289 28.641 5.914 1 94.19 129 VAL B C 1
ATOM 3246 O O . VAL B 1 129 ? 14.281 29.344 6.121 1 94.19 129 VAL B O 1
ATOM 3249 N N . VAL B 1 130 ? 12.508 28.906 4.957 1 95.12 130 VAL B N 1
ATOM 3250 C CA . VAL B 1 130 ? 12.648 30.016 4.031 1 95.12 130 VAL B CA 1
ATOM 3251 C C . VAL B 1 130 ? 12.227 31.312 4.719 1 95.12 130 VAL B C 1
ATOM 3253 O O . VAL B 1 130 ? 11.555 31.297 5.75 1 95.12 130 VAL B O 1
ATOM 3256 N N . PRO B 1 131 ? 12.633 32.438 4.141 1 96.31 131 PRO B N 1
ATOM 3257 C CA . PRO B 1 131 ? 12.102 33.719 4.645 1 96.31 131 PRO B CA 1
ATOM 3258 C C . PRO B 1 131 ? 10.578 33.75 4.613 1 96.31 131 PRO B C 1
ATOM 3260 O O . PRO B 1 131 ? 9.953 33.156 3.736 1 96.31 131 PRO B O 1
ATOM 3263 N N . VAL B 1 132 ? 10.031 34.469 5.594 1 97.69 132 VAL B N 1
ATOM 3264 C CA . VAL B 1 132 ? 8.586 34.562 5.773 1 97.69 132 VAL B CA 1
ATOM 3265 C C . VAL B 1 132 ? 7.926 35 4.465 1 97.69 132 VAL B C 1
ATOM 3267 O O . VAL B 1 132 ? 6.887 34.469 4.078 1 97.69 132 VAL B O 1
ATOM 3270 N N . ASP B 1 133 ? 8.523 35.938 3.748 1 97.62 133 ASP B N 1
ATOM 3271 C CA . ASP B 1 133 ? 7.957 36.5 2.516 1 97.62 133 ASP B CA 1
ATOM 3272 C C . ASP B 1 133 ? 7.852 35.406 1.444 1 97.62 133 ASP B C 1
ATOM 3274 O O . ASP B 1 133 ? 6.902 35.375 0.66 1 97.62 133 ASP B O 1
ATOM 3278 N N . GLU B 1 134 ? 8.789 34.562 1.39 1 96.56 134 GLU B N 1
ATOM 3279 C CA . GLU B 1 134 ? 8.758 33.469 0.432 1 96.56 134 GLU B CA 1
ATOM 3280 C C . GLU B 1 134 ? 7.613 32.5 0.737 1 96.56 134 GLU B C 1
ATOM 3282 O O . GLU B 1 134 ? 6.934 32.031 -0.175 1 96.56 134 GLU B O 1
ATOM 3287 N N . MET B 1 135 ? 7.43 32.188 1.955 1 97.88 135 MET B N 1
ATOM 3288 C CA . MET B 1 135 ? 6.32 31.328 2.33 1 97.88 135 MET B CA 1
ATOM 3289 C C . MET B 1 135 ? 4.98 32 2.043 1 97.88 135 MET B C 1
ATOM 3291 O O . MET B 1 135 ? 4.035 31.344 1.601 1 97.88 135 MET B O 1
ATOM 3295 N N . ILE B 1 136 ? 4.914 33.281 2.332 1 98.19 136 ILE B N 1
ATOM 3296 C CA . ILE B 1 136 ? 3.697 34.031 2.025 1 98.19 136 ILE B CA 1
ATOM 3297 C C . ILE B 1 136 ? 3.398 33.938 0.531 1 98.19 136 ILE B C 1
ATOM 3299 O O . ILE B 1 136 ? 2.244 33.75 0.134 1 98.19 136 ILE B O 1
ATOM 3303 N N . ASP B 1 137 ? 4.434 34.031 -0.272 1 97.38 137 ASP B N 1
ATOM 3304 C CA . ASP B 1 137 ? 4.262 33.906 -1.716 1 97.38 137 ASP B CA 1
ATOM 3305 C C . ASP B 1 137 ? 3.709 32.531 -2.088 1 97.38 137 ASP B C 1
ATOM 3307 O O . ASP B 1 137 ? 2.848 32.406 -2.961 1 97.38 137 ASP B O 1
ATOM 3311 N N . ARG B 1 138 ? 4.25 31.469 -1.462 1 97.75 138 ARG B N 1
ATOM 3312 C CA . ARG B 1 138 ? 3.729 30.125 -1.686 1 97.75 138 ARG B CA 1
ATOM 3313 C C . ARG B 1 138 ? 2.238 30.062 -1.365 1 97.75 138 ARG B C 1
ATOM 3315 O O . ARG B 1 138 ? 1.449 29.547 -2.166 1 97.75 138 ARG B O 1
ATOM 3322 N N . LEU B 1 139 ? 1.871 30.594 -0.264 1 98.56 139 LEU B N 1
ATOM 3323 C CA . LEU B 1 139 ? 0.504 30.531 0.243 1 98.56 139 LEU B CA 1
ATOM 3324 C C . LEU B 1 139 ? -0.443 31.328 -0.637 1 98.56 139 LEU B C 1
ATOM 3326 O O . LEU B 1 139 ? -1.541 30.875 -0.959 1 98.56 139 LEU B O 1
ATOM 3330 N N . ARG B 1 140 ? -0 32.5 -0.996 1 98.06 140 ARG B N 1
ATOM 3331 C CA . ARG B 1 140 ? -0.824 33.344 -1.852 1 98.06 140 ARG B CA 1
ATOM 3332 C C . ARG B 1 140 ? -1.044 32.688 -3.215 1 98.06 140 ARG B C 1
ATOM 3334 O O . ARG B 1 140 ? -2.129 32.812 -3.789 1 98.06 140 ARG B O 1
ATOM 3341 N N . THR B 1 141 ? -0.011 32.094 -3.707 1 97.94 141 THR B N 1
ATOM 3342 C CA . THR B 1 141 ? -0.128 31.391 -4.969 1 97.94 141 THR B CA 1
ATOM 3343 C C . THR B 1 141 ? -1.155 30.266 -4.852 1 97.94 141 THR B C 1
ATOM 3345 O O . THR B 1 141 ? -1.994 30.094 -5.738 1 97.94 141 THR B O 1
ATOM 3348 N N . ALA B 1 142 ? -1.07 29.5 -3.812 1 98.56 142 ALA B N 1
ATOM 3349 C CA . ALA B 1 142 ? -2.029 28.422 -3.564 1 98.56 142 ALA B CA 1
ATOM 3350 C C . ALA B 1 142 ? -3.445 28.984 -3.428 1 98.56 142 ALA B C 1
ATOM 3352 O O . ALA B 1 142 ? -4.402 28.391 -3.941 1 98.56 142 ALA B O 1
ATOM 3353 N N . ASP B 1 143 ? -3.57 30.078 -2.771 1 98.12 143 ASP B N 1
ATOM 3354 C CA . ASP B 1 143 ? -4.863 30.734 -2.572 1 98.12 143 ASP B CA 1
ATOM 3355 C C . ASP B 1 143 ? -5.477 31.156 -3.904 1 98.12 143 ASP B C 1
ATOM 3357 O O . ASP B 1 143 ? -6.668 30.938 -4.141 1 98.12 143 ASP B O 1
ATOM 3361 N N . MET B 1 144 ? -4.688 31.766 -4.672 1 97.31 144 MET B N 1
ATOM 3362 C CA . MET B 1 144 ? -5.168 32.156 -5.988 1 97.31 144 MET B CA 1
ATOM 3363 C C . MET B 1 144 ? -5.645 30.969 -6.793 1 97.31 144 MET B C 1
ATOM 3365 O O . MET B 1 144 ? -6.691 31.016 -7.438 1 97.31 144 MET B O 1
ATOM 3369 N N . ALA B 1 145 ? -4.891 29.906 -6.715 1 97.12 145 ALA B N 1
ATOM 3370 C CA . ALA B 1 145 ? -5.203 28.703 -7.484 1 97.12 145 ALA B CA 1
ATOM 3371 C C . ALA B 1 145 ? -6.508 28.078 -7.012 1 97.12 145 ALA B C 1
ATOM 3373 O O . ALA B 1 145 ? -7.324 27.641 -7.824 1 97.12 145 ALA B O 1
ATOM 3374 N N . ARG B 1 146 ? -6.699 28 -5.66 1 96.62 146 ARG B N 1
ATOM 3375 C CA . ARG B 1 146 ? -7.898 27.312 -5.188 1 96.62 146 ARG B CA 1
ATOM 3376 C C . ARG B 1 146 ? -9.156 28.047 -5.621 1 96.62 146 ARG B C 1
ATOM 3378 O O . ARG B 1 146 ? -10.195 27.438 -5.867 1 96.62 146 ARG B O 1
ATOM 3385 N N . HIS B 1 147 ? -9.141 29.359 -5.77 1 95.94 147 HIS B N 1
ATOM 3386 C CA . HIS B 1 147 ? -10.312 30.141 -6.172 1 95.94 147 HIS B CA 1
ATOM 3387 C C . HIS B 1 147 ? -10.727 29.797 -7.602 1 95.94 147 HIS B C 1
ATOM 3389 O O . HIS B 1 147 ? -11.891 29.984 -7.973 1 95.94 147 HIS B O 1
ATOM 3395 N N . GLU B 1 148 ? -9.812 29.281 -8.336 1 94.88 148 GLU B N 1
ATOM 3396 C CA . GLU B 1 148 ? -10.094 28.906 -9.719 1 94.88 148 GLU B CA 1
ATOM 3397 C C . GLU B 1 148 ? -10.719 27.516 -9.789 1 94.88 148 GLU B C 1
ATOM 3399 O O . GLU B 1 148 ? -11.477 27.203 -10.711 1 94.88 148 GLU B O 1
ATOM 3404 N N . TYR B 1 149 ? -10.484 26.688 -8.805 1 94.5 149 TYR B N 1
ATOM 3405 C CA . TYR B 1 149 ? -10.836 25.281 -8.961 1 94.5 149 TYR B CA 1
ATOM 3406 C C . TYR B 1 149 ? -11.844 24.859 -7.898 1 94.5 149 TYR B C 1
ATOM 3408 O O . TYR B 1 149 ? -12.773 24.109 -8.188 1 94.5 149 TYR B O 1
ATOM 3416 N N . ASP B 1 150 ? -11.625 25.188 -6.703 1 96.44 150 ASP B N 1
ATOM 3417 C CA . ASP B 1 150 ? -12.508 24.953 -5.562 1 96.44 150 ASP B CA 1
ATOM 3418 C C . ASP B 1 150 ? -12.25 25.953 -4.445 1 96.44 150 ASP B C 1
ATOM 3420 O O . ASP B 1 150 ? -11.359 25.75 -3.613 1 96.44 150 ASP B O 1
ATOM 3424 N N . LYS B 1 151 ? -13.07 26.906 -4.293 1 96.81 151 LYS B N 1
ATOM 3425 C CA . LYS B 1 151 ? -12.859 28 -3.354 1 96.81 151 LYS B CA 1
ATOM 3426 C C . LYS B 1 151 ? -12.867 27.5 -1.912 1 96.81 151 LYS B C 1
ATOM 3428 O O . LYS B 1 151 ? -12.383 28.188 -1.009 1 96.81 151 LYS B O 1
ATOM 3433 N N . ASP B 1 152 ? -13.445 26.312 -1.715 1 97.88 152 ASP B N 1
ATOM 3434 C CA . ASP B 1 152 ? -13.555 25.781 -0.357 1 97.88 152 ASP B CA 1
ATOM 3435 C C . ASP B 1 152 ? -12.359 24.891 -0.019 1 97.88 152 ASP B C 1
ATOM 3437 O O . ASP B 1 152 ? -12.227 24.422 1.116 1 97.88 152 ASP B O 1
ATOM 3441 N N . PHE B 1 153 ? -11.445 24.609 -1.047 1 98.62 153 PHE B N 1
ATOM 3442 C CA . PHE B 1 153 ? -10.242 23.828 -0.793 1 98.62 153 PHE B CA 1
ATOM 3443 C C . PHE B 1 153 ? -9.43 24.422 0.341 1 98.62 153 PHE B C 1
ATOM 3445 O O . PHE B 1 153 ? -9.211 25.641 0.375 1 98.62 153 PHE B O 1
ATOM 3452 N N . VAL B 1 154 ? -8.969 23.609 1.286 1 98.81 154 VAL B N 1
ATOM 3453 C CA . VAL B 1 154 ? -8.312 24.109 2.49 1 98.81 154 VAL B CA 1
ATOM 3454 C C . VAL B 1 154 ? -6.801 24.172 2.268 1 98.81 154 VAL B C 1
ATOM 3456 O O . VAL B 1 154 ? -6.191 23.188 1.82 1 98.81 154 VAL B O 1
ATOM 3459 N N . ILE B 1 155 ? -6.227 25.281 2.564 1 98.81 155 ILE B N 1
ATOM 3460 C CA . ILE B 1 155 ? -4.781 25.469 2.545 1 98.81 155 ILE B CA 1
ATOM 3461 C C . ILE B 1 155 ? -4.262 25.641 3.973 1 98.81 155 ILE B C 1
ATOM 3463 O O . ILE B 1 155 ? -4.602 26.609 4.656 1 98.81 155 ILE B O 1
ATOM 3467 N N . MET B 1 156 ? -3.498 24.703 4.438 1 98.88 156 MET B N 1
ATOM 3468 C CA . MET B 1 156 ? -2.906 24.719 5.773 1 98.88 156 MET B CA 1
ATOM 3469 C C . MET B 1 156 ? -1.423 25.062 5.707 1 98.88 156 MET B C 1
ATOM 3471 O O . MET B 1 156 ? -0.669 24.438 4.953 1 98.88 156 MET B O 1
ATOM 3475 N N . ALA B 1 157 ? -0.989 26.031 6.461 1 98.81 157 ALA B N 1
ATOM 3476 C CA . ALA B 1 157 ? 0.412 26.438 6.508 1 98.81 157 ALA B CA 1
ATOM 3477 C C . ALA B 1 157 ? 1.169 25.688 7.594 1 98.81 157 ALA B C 1
ATOM 3479 O O . ALA B 1 157 ? 0.872 25.828 8.781 1 98.81 157 ALA B O 1
ATOM 3480 N N . ARG B 1 158 ? 2.08 24.891 7.176 1 98.38 158 ARG B N 1
ATOM 3481 C CA . ARG B 1 158 ? 2.973 24.234 8.117 1 98.38 158 ARG B CA 1
ATOM 3482 C C . ARG B 1 158 ? 4.254 25.031 8.32 1 98.38 158 ARG B C 1
ATOM 3484 O O . ARG B 1 158 ? 4.848 25.516 7.352 1 98.38 158 ARG B O 1
ATOM 3491 N N . THR B 1 159 ? 4.652 25.203 9.539 1 98 159 THR B N 1
ATOM 3492 C CA . THR B 1 159 ? 5.941 25.828 9.812 1 98 159 THR B CA 1
ATOM 3493 C C . THR B 1 159 ? 6.824 24.922 10.656 1 98 159 THR B C 1
ATOM 3495 O O . THR B 1 159 ? 6.348 24.297 11.609 1 98 159 THR B O 1
ATOM 3498 N N . ASP B 1 160 ? 7.992 24.812 10.266 1 95.81 160 ASP B N 1
ATOM 3499 C CA . ASP B 1 160 ? 9 24.031 10.961 1 95.81 160 ASP B CA 1
ATOM 3500 C C . ASP B 1 160 ? 9.992 24.922 11.695 1 95.81 160 ASP B C 1
ATOM 3502 O O . ASP B 1 160 ? 11.133 24.531 11.953 1 95.81 160 ASP B O 1
ATOM 3506 N N . CYS B 1 161 ? 9.633 26.109 12.062 1 95.62 161 CYS B N 1
ATOM 3507 C CA . CYS B 1 161 ? 10.578 27.141 12.477 1 95.62 161 CYS B CA 1
ATOM 3508 C C . CYS B 1 161 ? 10.844 27.062 13.977 1 95.62 161 CYS B C 1
ATOM 3510 O O . CYS B 1 161 ? 11.758 27.719 14.484 1 95.62 161 CYS B O 1
ATOM 3512 N N . TYR B 1 162 ? 10.07 26.266 14.719 1 94.69 162 TYR B N 1
ATOM 3513 C CA . TYR B 1 162 ? 10.094 26.344 16.172 1 94.69 162 TYR B CA 1
ATOM 3514 C C . TYR B 1 162 ? 11.5 26.109 16.703 1 94.69 162 TYR B C 1
ATOM 3516 O O . TYR B 1 162 ? 11.953 26.828 17.609 1 94.69 162 TYR B O 1
ATOM 3524 N N . ALA B 1 163 ? 12.125 25.094 16.203 1 89.69 163 ALA B N 1
ATOM 3525 C CA . ALA B 1 163 ? 13.453 24.734 16.688 1 89.69 163 ALA B CA 1
ATOM 3526 C C . ALA B 1 163 ? 14.453 25.859 16.438 1 89.69 163 ALA B C 1
ATOM 3528 O O . ALA B 1 163 ? 15.391 26.047 17.219 1 89.69 163 ALA B O 1
ATOM 3529 N N . THR B 1 164 ? 14.305 26.672 15.445 1 91.69 164 THR B N 1
ATOM 3530 C CA . THR B 1 164 ? 15.305 27.672 15.047 1 91.69 164 THR B CA 1
ATOM 3531 C C . THR B 1 164 ? 14.891 29.062 15.516 1 91.69 164 THR B C 1
ATOM 3533 O O . THR B 1 164 ? 15.742 29.875 15.883 1 91.69 164 THR B O 1
ATOM 3536 N N . GLU B 1 165 ? 13.555 29.328 15.539 1 95.81 165 GLU B N 1
ATOM 3537 C CA . GLU B 1 165 ? 13.117 30.688 15.797 1 95.81 165 GLU B CA 1
ATOM 3538 C C . GLU B 1 165 ? 12.352 30.797 17.125 1 95.81 165 GLU B C 1
ATOM 3540 O O . GLU B 1 165 ? 11.969 31.875 17.547 1 95.81 165 GLU B O 1
ATOM 3545 N N . GLY B 1 166 ? 12.086 29.672 17.781 1 95.75 166 GLY B N 1
ATOM 3546 C CA . GLY B 1 166 ? 11.406 29.656 19.078 1 95.75 166 GLY B CA 1
ATOM 3547 C C . GLY B 1 166 ? 9.945 30.062 18.984 1 95.75 166 GLY B C 1
ATOM 3548 O O . GLY B 1 166 ? 9.391 30.156 17.875 1 95.75 166 GLY B O 1
ATOM 3549 N N . MET B 1 167 ? 9.336 30.328 20.125 1 97.69 167 MET B N 1
ATOM 3550 C CA . MET B 1 167 ? 7.906 30.609 20.219 1 97.69 167 MET B CA 1
ATOM 3551 C C . MET B 1 167 ? 7.582 31.953 19.578 1 97.69 167 MET B C 1
ATOM 3553 O O . MET B 1 167 ? 6.586 32.062 18.859 1 97.69 167 MET B O 1
ATOM 3557 N N . ASP B 1 168 ? 8.414 32.906 19.797 1 97.81 168 ASP B N 1
ATOM 3558 C CA . ASP B 1 168 ? 8.156 34.25 19.234 1 97.81 168 ASP B CA 1
ATOM 3559 C C . ASP B 1 168 ? 8.156 34.188 17.703 1 97.81 168 ASP B C 1
ATOM 3561 O O . ASP B 1 168 ? 7.289 34.781 17.062 1 97.81 168 ASP B O 1
ATOM 3565 N N . GLY B 1 169 ? 9.18 33.5 17.188 1 97.81 169 GLY B N 1
ATOM 3566 C CA . GLY B 1 169 ? 9.227 33.344 15.742 1 97.81 169 GLY B CA 1
ATOM 3567 C C . GLY B 1 169 ? 8.031 32.594 15.188 1 97.81 169 GLY B C 1
ATOM 3568 O O . GLY B 1 169 ? 7.492 32.938 14.141 1 97.81 169 GLY B O 1
ATOM 3569 N N . LEU B 1 170 ? 7.641 31.578 15.898 1 98.38 170 LEU B N 1
ATOM 3570 C CA . LEU B 1 170 ? 6.492 30.781 15.5 1 98.38 170 LEU B CA 1
ATOM 3571 C C . LEU B 1 170 ? 5.223 31.625 15.461 1 98.38 170 LEU B C 1
ATOM 3573 O O . LEU B 1 170 ? 4.461 31.562 14.492 1 98.38 170 LEU B O 1
ATOM 3577 N N . LEU B 1 171 ? 4.992 32.438 16.516 1 98.56 171 LEU B N 1
ATOM 3578 C CA . LEU B 1 171 ? 3.805 33.281 16.578 1 98.56 171 LEU B CA 1
ATOM 3579 C C . LEU B 1 171 ? 3.787 34.281 15.438 1 98.56 171 LEU B C 1
ATOM 3581 O O . LEU B 1 171 ? 2.756 34.469 14.789 1 98.56 171 LEU B O 1
ATOM 3585 N N . ALA B 1 172 ? 4.926 34.875 15.188 1 98.38 172 ALA B N 1
ATOM 3586 C CA . ALA B 1 172 ? 5.035 35.875 14.133 1 98.38 172 ALA B CA 1
ATOM 3587 C C . ALA B 1 172 ? 4.742 35.281 12.766 1 98.38 172 ALA B C 1
ATOM 3589 O O . ALA B 1 172 ? 4.004 35.844 11.969 1 98.38 172 ALA B O 1
ATOM 3590 N N . ARG B 1 173 ? 5.312 34.156 12.492 1 98.56 173 ARG B N 1
ATOM 3591 C CA . ARG B 1 173 ? 5.094 33.5 11.211 1 98.56 173 ARG B CA 1
ATOM 3592 C C . ARG B 1 173 ? 3.633 33.094 11.047 1 98.56 173 ARG B C 1
ATOM 3594 O O . ARG B 1 173 ? 3.031 33.312 10 1 98.56 173 ARG B O 1
ATOM 3601 N N . CYS B 1 174 ? 3.084 32.469 12.07 1 98.75 174 CYS B N 1
ATOM 3602 C CA . CYS B 1 174 ? 1.708 32 12.008 1 98.75 174 CYS B CA 1
ATOM 3603 C C . CYS B 1 174 ? 0.742 33.156 11.742 1 98.75 174 CYS B C 1
ATOM 3605 O O . CYS B 1 174 ? -0.186 33 10.938 1 98.75 174 CYS B O 1
ATOM 3607 N N . GLU B 1 175 ? 0.979 34.25 12.43 1 98.38 175 GLU B N 1
ATOM 3608 C CA . GLU B 1 175 ? 0.163 35.438 12.188 1 98.38 175 GLU B CA 1
ATOM 3609 C C . GLU B 1 175 ? 0.206 35.844 10.719 1 98.38 175 GLU B C 1
ATOM 3611 O O . GLU B 1 175 ? -0.836 36.094 10.109 1 98.38 175 GLU B O 1
ATOM 3616 N N . GLN B 1 176 ? 1.376 35.906 10.172 1 98.56 176 GLN B N 1
ATOM 3617 C CA . GLN B 1 176 ? 1.571 36.375 8.805 1 98.56 176 GLN B CA 1
ATOM 3618 C C . GLN B 1 176 ? 1.024 35.375 7.793 1 98.56 176 GLN B C 1
ATOM 3620 O O . GLN B 1 176 ? 0.495 35.781 6.75 1 98.56 176 GLN B O 1
ATOM 3625 N N . TYR B 1 177 ? 1.153 34.094 8.109 1 98.75 177 TYR B N 1
ATOM 3626 C CA . TYR B 1 177 ? 0.664 33.062 7.195 1 98.75 177 TYR B CA 1
ATOM 3627 C C . TYR B 1 177 ? -0.852 33.125 7.055 1 98.75 177 TYR B C 1
ATOM 3629 O O . TYR B 1 177 ? -1.393 32.875 5.977 1 98.75 177 TYR B O 1
ATOM 3637 N N . ILE B 1 178 ? -1.547 33.5 8.117 1 98.69 178 ILE B N 1
ATOM 3638 C CA . ILE B 1 178 ? -3 33.625 8.086 1 98.69 178 ILE B CA 1
ATOM 3639 C C . ILE B 1 178 ? -3.387 34.969 7.488 1 98.69 178 ILE B C 1
ATOM 3641 O O . ILE B 1 178 ? -4.145 35.031 6.52 1 98.69 178 ILE B O 1
ATOM 3645 N N . SER B 1 179 ? -2.855 36.094 8.008 1 98.31 179 SER B N 1
ATOM 3646 C CA . SER B 1 179 ? -3.305 37.438 7.656 1 98.31 179 SER B CA 1
ATOM 3647 C C . SER B 1 179 ? -2.854 37.812 6.25 1 98.31 179 SER B C 1
ATOM 3649 O O . SER B 1 179 ? -3.633 38.375 5.473 1 98.31 179 SER B O 1
ATOM 3651 N N . LYS B 1 180 ? -1.591 37.531 5.918 1 98.19 180 LYS B N 1
ATOM 3652 C CA . LYS B 1 180 ? -1.037 37.938 4.629 1 98.19 180 LYS B CA 1
ATOM 3653 C C . LYS B 1 180 ? -1.027 36.781 3.641 1 98.19 180 LYS B C 1
ATOM 3655 O O . LYS B 1 180 ? -1.304 36.969 2.455 1 98.19 180 LYS B O 1
ATOM 3660 N N . GLY B 1 181 ? -0.747 35.594 4.098 1 98.31 181 GLY B N 1
ATOM 3661 C CA . GLY B 1 181 ? -0.649 34.438 3.238 1 98.31 181 GLY B CA 1
ATOM 3662 C C . GLY B 1 181 ? -2 33.844 2.861 1 98.31 181 GLY B C 1
ATOM 3663 O O . GLY B 1 181 ? -2.104 33.062 1.916 1 98.31 181 GLY B O 1
ATOM 3664 N N . LYS B 1 182 ? -3.01 34.156 3.633 1 98 182 LYS B N 1
ATOM 3665 C CA . LYS B 1 182 ? -4.383 33.719 3.412 1 98 182 LYS B CA 1
ATOM 3666 C C . LYS B 1 182 ? -4.523 32.219 3.629 1 98 182 LYS B C 1
ATOM 3668 O O . LYS B 1 182 ? -5.348 31.562 2.986 1 98 182 LYS B O 1
ATOM 3673 N N . ALA B 1 183 ? -3.648 31.625 4.402 1 98.69 183 ALA B N 1
ATOM 3674 C CA . ALA B 1 183 ? -3.852 30.234 4.832 1 98.69 183 ALA B CA 1
ATOM 3675 C C . ALA B 1 183 ? -5.117 30.109 5.676 1 98.69 183 ALA B C 1
ATOM 3677 O O . ALA B 1 183 ? -5.555 31.078 6.305 1 98.69 183 ALA B O 1
ATOM 3678 N N . ASP B 1 184 ? -5.711 28.906 5.637 1 98.69 184 ASP B N 1
ATOM 3679 C CA . ASP B 1 184 ? -6.941 28.672 6.383 1 98.69 184 ASP B CA 1
ATOM 3680 C C . ASP B 1 184 ? -6.637 28.156 7.785 1 98.69 184 ASP B C 1
ATOM 3682 O O . ASP B 1 184 ? -7.414 28.375 8.719 1 98.69 184 ASP B O 1
ATOM 3686 N N . MET B 1 185 ? -5.582 27.359 7.91 1 98.81 185 MET B N 1
ATOM 3687 C CA . MET B 1 185 ? -5.273 26.625 9.133 1 98.81 185 MET B CA 1
ATOM 3688 C C . MET B 1 185 ? -3.768 26.578 9.375 1 98.81 185 MET B C 1
ATOM 3690 O O . MET B 1 185 ? -2.982 26.922 8.484 1 98.81 185 MET B O 1
ATOM 3694 N N . LEU B 1 186 ? -3.383 26.203 10.609 1 98.88 186 LEU B N 1
ATOM 3695 C CA . LEU B 1 186 ? -1.978 26.219 11 1 98.88 186 LEU B CA 1
ATOM 3696 C C . LEU B 1 186 ? -1.524 24.844 11.469 1 98.88 186 LEU B C 1
ATOM 3698 O O . LEU B 1 186 ? -2.27 24.141 12.156 1 98.88 186 LEU B O 1
ATOM 3702 N N . PHE B 1 187 ? -0.331 24.469 11.039 1 98.69 187 PHE B N 1
ATOM 3703 C CA . PHE B 1 187 ? 0.355 23.25 11.445 1 98.69 187 PHE B CA 1
ATOM 3704 C C . PHE B 1 187 ? 1.742 23.562 11.992 1 98.69 187 PHE B C 1
ATOM 3706 O O . PHE B 1 187 ? 2.734 23.5 11.266 1 98.69 187 PHE B O 1
ATOM 3713 N N . PRO B 1 188 ? 1.76 24 13.312 1 98 188 PRO B N 1
ATOM 3714 C CA . PRO B 1 188 ? 3.068 24.172 13.945 1 98 188 PRO B CA 1
ATOM 3715 C C . PRO B 1 188 ? 3.758 22.844 14.25 1 98 188 PRO B C 1
ATOM 3717 O O . PRO B 1 188 ? 3.258 22.047 15.055 1 98 188 PRO B O 1
ATOM 3720 N N . GLU B 1 189 ? 4.879 22.641 13.695 1 94.31 189 GLU B N 1
ATOM 3721 C CA . GLU B 1 189 ? 5.559 21.359 13.82 1 94.31 189 GLU B CA 1
ATOM 3722 C C . GLU B 1 189 ? 6.41 21.297 15.078 1 94.31 189 GLU B C 1
ATOM 3724 O O . GLU B 1 189 ? 7 22.312 15.484 1 94.31 189 GLU B O 1
ATOM 3729 N N . ALA B 1 190 ? 6.434 20.156 15.742 1 92.31 190 ALA B N 1
ATOM 3730 C CA . ALA B 1 190 ? 7.406 19.719 16.75 1 92.31 190 ALA B CA 1
ATOM 3731 C C . ALA B 1 190 ? 7.273 20.531 18.031 1 92.31 190 ALA B C 1
ATOM 3733 O O . ALA B 1 190 ? 8.273 20.906 18.641 1 92.31 190 ALA B O 1
ATOM 3734 N N . LEU B 1 191 ? 6.02 20.922 18.375 1 95.88 191 LEU B N 1
ATOM 3735 C CA . LEU B 1 191 ? 5.797 21.453 19.703 1 95.88 191 LEU B CA 1
ATOM 3736 C C . LEU B 1 191 ? 5.82 20.359 20.766 1 95.88 191 LEU B C 1
ATOM 3738 O O . LEU B 1 191 ? 5.32 19.25 20.516 1 95.88 191 LEU B O 1
ATOM 3742 N N . THR B 1 192 ? 6.379 20.641 21.953 1 95.38 192 THR B N 1
ATOM 3743 C CA . THR B 1 192 ? 6.66 19.562 22.891 1 95.38 192 THR B CA 1
ATOM 3744 C C . THR B 1 192 ? 5.859 19.734 24.172 1 95.38 192 THR B C 1
ATOM 3746 O O . THR B 1 192 ? 5.906 18.875 25.062 1 95.38 192 THR B O 1
ATOM 3749 N N . LYS B 1 193 ? 5.094 20.844 24.312 1 97.56 193 LYS B N 1
ATOM 3750 C CA . LYS B 1 193 ? 4.266 21.094 25.484 1 97.56 193 LYS B CA 1
ATOM 3751 C C . LYS B 1 193 ? 2.865 21.562 25.078 1 97.56 193 LYS B C 1
ATOM 3753 O O . LYS B 1 193 ? 2.705 22.312 24.109 1 97.56 193 LYS B O 1
ATOM 3758 N N . LEU B 1 194 ? 1.902 21.109 25.875 1 98.19 194 LEU B N 1
ATOM 3759 C CA . LEU B 1 194 ? 0.519 21.516 25.641 1 98.19 194 LEU B CA 1
ATOM 3760 C C . LEU B 1 194 ? 0.369 23.031 25.734 1 98.19 194 LEU B C 1
ATOM 3762 O O . LEU B 1 194 ? -0.377 23.625 24.953 1 98.19 194 LEU B O 1
ATOM 3766 N N . GLU B 1 195 ? 1.107 23.609 26.578 1 98.25 195 GLU B N 1
ATOM 3767 C CA . GLU B 1 195 ? 1.024 25.047 26.812 1 98.25 195 GLU B CA 1
ATOM 3768 C C . GLU B 1 195 ? 1.451 25.828 25.578 1 98.25 195 GLU B C 1
ATOM 3770 O O . GLU B 1 195 ? 0.993 26.953 25.375 1 98.25 195 GLU B O 1
ATOM 3775 N N . GLU B 1 196 ? 2.299 25.25 24.828 1 98.31 196 GLU B N 1
ATOM 3776 C CA . GLU B 1 196 ? 2.758 25.906 23.609 1 98.31 196 GLU B CA 1
ATOM 3777 C C . GLU B 1 196 ? 1.621 26.047 22.594 1 98.31 196 GLU B C 1
ATOM 3779 O O . GLU B 1 196 ? 1.518 27.078 21.922 1 98.31 196 GLU B O 1
ATOM 3784 N N . TYR B 1 197 ? 0.77 25.047 22.516 1 98.5 197 TYR B N 1
ATOM 3785 C CA . TYR B 1 197 ? -0.409 25.141 21.656 1 98.5 197 TYR B CA 1
ATOM 3786 C C . TYR B 1 197 ? -1.359 26.219 22.156 1 98.5 197 TYR B C 1
ATOM 3788 O O . TYR B 1 197 ? -1.913 26.984 21.359 1 98.5 197 TYR B O 1
ATOM 3796 N N . LYS B 1 198 ? -1.539 26.281 23.438 1 98.44 198 LYS B N 1
ATOM 3797 C CA . LYS B 1 198 ? -2.404 27.281 24.031 1 98.44 198 LYS B CA 1
ATOM 3798 C C . LYS B 1 198 ? -1.885 28.688 23.75 1 98.44 198 LYS B C 1
ATOM 3800 O O . LYS B 1 198 ? -2.664 29.609 23.453 1 98.44 198 LYS B O 1
ATOM 3805 N N . THR B 1 199 ? -0.576 28.828 23.906 1 98.62 199 THR B N 1
ATOM 3806 C CA . THR B 1 199 ? 0.052 30.109 23.641 1 98.62 199 THR B CA 1
ATOM 3807 C C . THR B 1 199 ? -0.245 30.562 22.219 1 98.62 199 THR B C 1
ATOM 3809 O O . THR B 1 199 ? -0.595 31.734 21.984 1 98.62 199 THR B O 1
ATOM 3812 N N . LEU B 1 200 ? -0.096 29.672 21.266 1 98.69 200 LEU B N 1
ATOM 3813 C CA . LEU B 1 200 ? -0.379 29.984 19.875 1 98.69 200 LEU B CA 1
ATOM 3814 C C . LEU B 1 200 ? -1.854 30.328 19.688 1 98.69 200 LEU B C 1
ATOM 3816 O O . LEU B 1 200 ? -2.188 31.312 19.031 1 98.69 200 LEU B O 1
ATOM 3820 N N . ALA B 1 201 ? -2.746 29.531 20.219 1 98.44 201 ALA B N 1
ATOM 3821 C CA . ALA B 1 201 ? -4.184 29.734 20.094 1 98.44 201 ALA B CA 1
ATOM 3822 C C . ALA B 1 201 ? -4.59 31.109 20.641 1 98.44 201 ALA B C 1
ATOM 3824 O O . ALA B 1 201 ? -5.344 31.844 20 1 98.44 201 ALA B O 1
ATOM 3825 N N . ASP B 1 202 ? -4.082 31.391 21.812 1 98.19 202 ASP B N 1
ATOM 3826 C CA . ASP B 1 202 ? -4.391 32.656 22.469 1 98.19 202 ASP B CA 1
ATOM 3827 C C . ASP B 1 202 ? -3.877 33.844 21.641 1 98.19 202 ASP B C 1
ATOM 3829 O O . ASP B 1 202 ? -4.555 34.875 21.531 1 98.19 202 ASP B O 1
ATOM 3833 N N . HIS B 1 203 ? -2.652 33.656 21.188 1 98.31 203 HIS B N 1
ATOM 3834 C CA . HIS B 1 203 ? -2.064 34.719 20.359 1 98.31 203 HIS B CA 1
ATOM 3835 C C . HIS B 1 203 ? -2.928 35 19.141 1 98.31 203 HIS B C 1
ATOM 3837 O O . HIS B 1 203 ? -3.195 36.156 18.828 1 98.31 203 HIS B O 1
ATOM 3843 N N . MET B 1 204 ? -3.332 33.938 18.453 1 98.19 204 MET B N 1
ATOM 3844 C CA . MET B 1 204 ? -4.156 34.125 17.266 1 98.19 204 MET B CA 1
ATOM 3845 C C . MET B 1 204 ? -5.48 34.781 17.609 1 98.19 204 MET B C 1
ATOM 3847 O O . MET B 1 204 ? -5.949 35.656 16.859 1 98.19 204 MET B O 1
ATOM 3851 N N . LYS B 1 205 ? -6.07 34.406 18.688 1 97.19 205 LYS B N 1
ATOM 3852 C CA . LYS B 1 205 ? -7.32 35.031 19.141 1 97.19 205 LYS B CA 1
ATOM 3853 C C . LYS B 1 205 ? -7.137 36.5 19.422 1 97.19 205 LYS B C 1
ATOM 3855 O O . LYS B 1 205 ? -7.984 37.312 19.062 1 97.19 205 LYS B O 1
ATOM 3860 N N . LYS B 1 206 ? -6.078 36.781 20.109 1 97.62 206 LYS B N 1
ATOM 3861 C CA . LYS B 1 206 ? -5.777 38.156 20.453 1 97.62 206 LYS B CA 1
ATOM 3862 C C . LYS B 1 206 ? -5.648 39.031 19.203 1 97.62 206 LYS B C 1
ATOM 3864 O O . LYS B 1 206 ? -6.023 40.188 19.203 1 97.62 206 LYS B O 1
ATOM 3869 N N . GLN B 1 207 ? -5.105 38.469 18.203 1 97.44 207 GLN B N 1
ATOM 3870 C CA . GLN B 1 207 ? -4.926 39.156 16.953 1 97.44 207 GLN B CA 1
ATOM 3871 C C . GLN B 1 207 ? -6.199 39.125 16.109 1 97.44 207 GLN B C 1
ATOM 3873 O O . GLN B 1 207 ? -6.211 39.594 14.969 1 97.44 207 GLN B O 1
ATOM 3878 N N . LYS B 1 208 ? -7.305 38.5 16.609 1 97.12 208 LYS B N 1
ATOM 3879 C CA . LYS B 1 208 ? -8.594 38.375 15.938 1 97.12 208 LYS B CA 1
ATOM 3880 C C . LYS B 1 208 ? -8.461 37.562 14.648 1 97.12 208 LYS B C 1
ATOM 3882 O O . LYS B 1 208 ? -9.086 37.906 13.633 1 97.12 208 LYS B O 1
ATOM 3887 N N . LEU B 1 209 ? -7.473 36.656 14.703 1 96.56 209 LEU B N 1
ATOM 3888 C CA . LEU B 1 209 ? -7.273 35.719 13.609 1 96.56 209 LEU B CA 1
ATOM 3889 C C . LEU B 1 209 ? -7.781 34.344 13.992 1 96.56 209 LEU B C 1
ATOM 3891 O O . LEU B 1 209 ? -7.355 33.75 14.992 1 96.56 209 LEU B O 1
ATOM 3895 N N . HIS B 1 210 ? -8.852 33.938 13.336 1 91.12 210 HIS B N 1
ATOM 3896 C CA . HIS B 1 210 ? -9.398 32.625 13.586 1 91.12 210 HIS B CA 1
ATOM 3897 C C . HIS B 1 210 ? -8.781 31.578 12.656 1 91.12 210 HIS B C 1
ATOM 3899 O O . HIS B 1 210 ? -8.922 31.672 11.438 1 91.12 210 HIS B O 1
ATOM 3905 N N . ALA B 1 211 ? -8.023 30.688 13.148 1 96.75 211 ALA B N 1
ATOM 3906 C CA . ALA B 1 211 ? -7.383 29.641 12.359 1 96.75 211 ALA B CA 1
ATOM 3907 C C . ALA B 1 211 ? -7.27 28.344 13.164 1 96.75 211 ALA B C 1
ATOM 3909 O O . ALA B 1 211 ? -6.574 28.312 14.188 1 96.75 211 ALA B O 1
ATOM 3910 N N . PRO B 1 212 ? -8.031 27.312 12.773 1 98.62 212 PRO B N 1
ATOM 3911 C CA . PRO B 1 212 ? -7.82 26.016 13.43 1 98.62 212 PRO B CA 1
ATOM 3912 C C . PRO B 1 212 ? -6.352 25.609 13.461 1 98.62 212 PRO B C 1
ATOM 3914 O O . PRO B 1 212 ? -5.609 25.875 12.516 1 98.62 212 PRO B O 1
ATOM 3917 N N . ILE B 1 213 ? -5.91 25.016 14.562 1 98.81 213 ILE B N 1
ATOM 3918 C CA . ILE B 1 213 ? -4.535 24.578 14.773 1 98.81 213 ILE B CA 1
ATOM 3919 C C . ILE B 1 213 ? -4.473 23.047 14.758 1 98.81 213 ILE B C 1
ATOM 3921 O O . ILE B 1 213 ? -5.301 22.375 15.383 1 98.81 213 ILE B O 1
ATOM 3925 N N . LEU B 1 214 ? -3.514 22.5 13.969 1 98.88 214 LEU B N 1
ATOM 3926 C CA . LEU B 1 214 ? -3.268 21.078 13.891 1 98.88 214 LEU B CA 1
ATOM 3927 C C . LEU B 1 214 ? -2.07 20.688 14.75 1 98.88 214 LEU B C 1
ATOM 3929 O O . LEU B 1 214 ? -1.044 21.359 14.742 1 98.88 214 LEU B O 1
ATOM 3933 N N . ALA B 1 215 ? -2.24 19.641 15.57 1 98.62 215 ALA B N 1
ATOM 3934 C CA . ALA B 1 215 ? -1.14 19.031 16.312 1 98.62 215 ALA B CA 1
ATOM 3935 C C . ALA B 1 215 ? -0.729 17.703 15.68 1 98.62 215 ALA B C 1
ATOM 3937 O O . ALA B 1 215 ? -1.558 16.797 15.523 1 98.62 215 ALA B O 1
ATOM 3938 N N . ASN B 1 216 ? 0.505 17.594 15.32 1 97.75 216 ASN B N 1
ATOM 3939 C CA . ASN B 1 216 ? 1.064 16.359 14.766 1 97.75 216 ASN B CA 1
ATOM 3940 C C . ASN B 1 216 ? 1.541 15.414 15.867 1 97.75 216 ASN B C 1
ATOM 3942 O O . ASN B 1 216 ? 2.58 15.648 16.484 1 97.75 216 ASN B O 1
ATOM 3946 N N . ILE B 1 217 ? 0.838 14.328 16.094 1 97.5 217 ILE B N 1
ATOM 3947 C CA . ILE B 1 217 ? 1.173 13.383 17.156 1 97.5 217 ILE B CA 1
ATOM 3948 C C . ILE B 1 217 ? 1.717 12.094 16.547 1 97.5 217 ILE B C 1
ATOM 3950 O O . ILE B 1 217 ? 1.021 11.078 16.5 1 97.5 217 ILE B O 1
ATOM 3954 N N . THR B 1 218 ? 2.898 12.109 16.062 1 94.88 218 THR B N 1
ATOM 3955 C CA . THR B 1 218 ? 3.582 10.969 15.477 1 94.88 218 THR B CA 1
ATOM 3956 C C . THR B 1 218 ? 4.445 10.258 16.516 1 94.88 218 THR B C 1
ATOM 3958 O O . THR B 1 218 ? 4.93 10.883 17.453 1 94.88 218 THR B O 1
ATOM 3961 N N . GLU B 1 219 ? 4.617 9.023 16.375 1 94.69 219 GLU B N 1
ATOM 3962 C CA . GLU B 1 219 ? 5.367 8.188 17.312 1 94.69 219 GLU B CA 1
ATOM 3963 C C . GLU B 1 219 ? 6.871 8.336 17.094 1 94.69 219 GLU B C 1
ATOM 3965 O O . GLU B 1 219 ? 7.316 8.648 15.984 1 94.69 219 GLU B O 1
ATOM 3970 N N . PHE B 1 220 ? 7.629 8.125 18.219 1 90.44 220 PHE B N 1
ATOM 3971 C CA . PHE B 1 220 ? 9.086 8.055 18.203 1 90.44 220 PHE B CA 1
ATOM 3972 C C . PHE B 1 220 ? 9.688 9.383 17.766 1 90.44 220 PHE B C 1
ATOM 3974 O O . PHE B 1 220 ? 10.711 9.406 17.078 1 90.44 220 PHE B O 1
ATOM 3981 N N . GLY B 1 221 ? 8.961 10.469 17.922 1 84 221 GLY B N 1
ATOM 3982 C CA . GLY B 1 221 ? 9.438 11.805 17.609 1 84 221 GLY B CA 1
ATOM 3983 C C . GLY B 1 221 ? 9.625 12.68 18.828 1 84 221 GLY B C 1
ATOM 3984 O O . GLY B 1 221 ? 9.805 12.172 19.938 1 84 221 GLY B O 1
ATOM 3985 N N . LYS B 1 222 ? 9.664 14 18.578 1 83.62 222 LYS B N 1
ATOM 3986 C CA . LYS B 1 222 ? 9.961 14.969 19.609 1 83.62 222 LYS B CA 1
ATOM 3987 C C . LYS B 1 222 ? 8.719 15.273 20.453 1 83.62 222 LYS B C 1
ATOM 3989 O O . LYS B 1 222 ? 8.82 15.523 21.656 1 83.62 222 LYS B O 1
ATOM 3994 N N . THR B 1 223 ? 7.617 15.258 19.844 1 90.25 223 THR B N 1
ATOM 3995 C CA . THR B 1 223 ? 6.359 15.609 20.5 1 90.25 223 THR B CA 1
ATOM 3996 C C . THR B 1 223 ? 5.816 14.422 21.297 1 90.25 223 THR B C 1
ATOM 3998 O O . THR B 1 223 ? 5.703 13.312 20.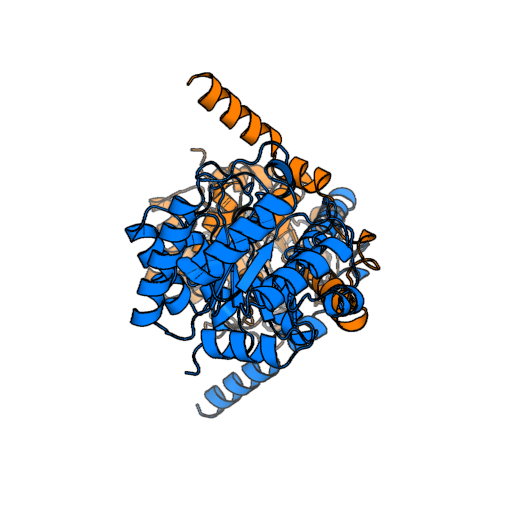766 1 90.25 223 THR B O 1
ATOM 4001 N N . PRO B 1 224 ? 5.52 14.625 22.609 1 94.44 224 PRO B N 1
ATOM 4002 C CA . PRO B 1 224 ? 4.887 13.547 23.359 1 94.44 224 PRO B CA 1
ATOM 4003 C C . PRO B 1 224 ? 3.559 13.094 22.766 1 94.44 224 PRO B C 1
ATOM 4005 O O . PRO B 1 224 ? 2.898 13.875 22.062 1 94.44 224 PRO B O 1
ATOM 4008 N N . LEU B 1 225 ? 3.133 11.922 23.062 1 97.19 225 LEU B N 1
ATOM 4009 C CA . LEU B 1 225 ? 1.861 11.406 22.562 1 97.19 225 LEU B CA 1
ATOM 4010 C C . LEU B 1 225 ? 0.696 11.969 23.375 1 97.19 225 LEU B C 1
ATOM 4012 O O . LEU B 1 225 ? -0.003 11.227 24.062 1 97.19 225 LEU B O 1
ATOM 4016 N N . PHE B 1 226 ? 0.46 13.289 23.203 1 97.88 226 PHE B N 1
ATOM 4017 C CA . PHE B 1 226 ? -0.631 13.953 23.906 1 97.88 226 PHE B CA 1
ATOM 4018 C C . PHE B 1 226 ? -1.974 13.344 23.516 1 97.88 226 PHE B C 1
ATOM 4020 O O . PHE B 1 226 ? -2.188 12.984 22.359 1 97.88 226 PHE B O 1
ATOM 4027 N N . ASN B 1 227 ? -2.865 13.258 24.5 1 98.12 227 ASN B N 1
ATOM 4028 C CA . ASN B 1 227 ? -4.234 12.828 24.234 1 98.12 227 ASN B CA 1
ATOM 4029 C C . ASN B 1 227 ? -5.02 13.898 23.469 1 98.12 227 ASN B C 1
ATOM 4031 O O . ASN B 1 227 ? -4.859 15.086 23.734 1 98.12 227 ASN B O 1
ATOM 4035 N N . ALA B 1 228 ? -5.961 13.43 22.625 1 98.44 228 ALA B N 1
ATOM 4036 C CA . ALA B 1 228 ? -6.746 14.328 21.781 1 98.44 228 ALA B CA 1
ATOM 4037 C C . ALA B 1 228 ? -7.543 15.32 22.625 1 98.44 228 ALA B C 1
ATOM 4039 O O . ALA B 1 228 ? -7.645 16.5 22.281 1 98.44 228 ALA B O 1
ATOM 4040 N N . HIS B 1 229 ? -8.094 14.859 23.688 1 97.81 229 HIS B N 1
ATOM 4041 C CA . HIS B 1 229 ? -8.898 15.711 24.562 1 97.81 229 HIS B CA 1
ATOM 4042 C C . HIS B 1 229 ? -8.055 16.812 25.188 1 97.81 229 HIS B C 1
ATOM 4044 O O . HIS B 1 229 ? -8.477 17.969 25.266 1 97.81 229 HIS B O 1
ATOM 4050 N N . ASP B 1 230 ? -6.895 16.422 25.641 1 98.44 230 ASP B N 1
ATOM 4051 C CA . ASP B 1 230 ? -5.992 17.391 26.234 1 98.44 230 ASP B CA 1
ATOM 4052 C C . ASP B 1 230 ? -5.562 18.438 25.219 1 98.44 230 ASP B C 1
ATOM 4054 O O . ASP B 1 230 ? -5.477 19.625 25.531 1 98.44 230 ASP B O 1
ATOM 4058 N N . LEU B 1 231 ? -5.262 17.969 24.062 1 98.69 231 LEU B N 1
ATOM 4059 C CA . LEU B 1 231 ? -4.875 18.875 22.984 1 98.69 231 LEU B CA 1
ATOM 4060 C C . LEU B 1 231 ? -5.988 19.875 22.688 1 98.69 231 LEU B C 1
ATOM 4062 O O . LEU B 1 231 ? -5.73 21.078 22.547 1 98.69 231 LEU B O 1
ATOM 4066 N N . HIS B 1 232 ? -7.203 19.391 22.625 1 98.62 232 HIS B N 1
ATOM 4067 C CA . HIS B 1 232 ? -8.344 20.266 22.344 1 98.62 232 HIS B CA 1
ATOM 4068 C C . HIS B 1 232 ? -8.523 21.312 23.438 1 98.62 232 HIS B C 1
ATOM 4070 O O . HIS B 1 232 ? -8.797 22.469 23.141 1 98.62 232 HIS B O 1
ATOM 4076 N N . LYS B 1 233 ? -8.328 20.938 24.641 1 98.31 233 LYS B N 1
ATOM 4077 C CA . LYS B 1 233 ? -8.43 21.844 25.766 1 98.31 233 LYS B CA 1
ATOM 4078 C C . LYS B 1 233 ? -7.406 22.969 25.672 1 98.31 233 LYS B C 1
ATOM 4080 O O . LYS B 1 233 ? -7.59 24.047 26.25 1 98.31 233 LYS B O 1
ATOM 4085 N N . HIS B 1 234 ? -6.395 22.688 24.938 1 98.44 234 HIS B N 1
ATOM 4086 C CA . HIS B 1 234 ? -5.32 23.672 24.828 1 98.44 234 HIS B CA 1
ATOM 4087 C C . HIS B 1 234 ? -5.34 24.359 23.469 1 98.44 234 HIS B C 1
ATOM 4089 O O . HIS B 1 234 ? -4.309 24.859 23 1 98.44 234 HIS B O 1
ATOM 4095 N N . GLY B 1 235 ? -6.465 24.281 22.781 1 98.19 235 GLY B N 1
ATOM 4096 C CA . GLY B 1 235 ? -6.668 25.125 21.625 1 98.19 235 GLY B CA 1
ATOM 4097 C C . GLY B 1 235 ? -6.449 24.422 20.297 1 98.19 235 GLY B C 1
ATOM 4098 O O . GLY B 1 235 ? -6.543 25.031 19.234 1 98.19 235 GLY B O 1
ATOM 4099 N N . VAL B 1 236 ? -6.199 23.125 20.344 1 98.75 236 VAL B N 1
ATOM 4100 C CA . VAL B 1 236 ? -5.973 22.344 19.125 1 98.75 236 VAL B CA 1
ATOM 4101 C C . VAL B 1 236 ? -7.312 21.922 18.531 1 98.75 236 VAL B C 1
ATOM 4103 O O . VAL B 1 236 ? -8.203 21.453 19.25 1 98.75 236 VAL B O 1
ATOM 4106 N N . SER B 1 237 ? -7.438 22.078 17.203 1 98.75 237 SER B N 1
ATOM 4107 C CA . SER B 1 237 ? -8.688 21.766 16.516 1 98.75 237 SER B CA 1
ATOM 4108 C C . SER B 1 237 ? -8.586 20.438 15.766 1 98.75 237 SER B C 1
ATOM 4110 O O . SER B 1 237 ? -9.602 19.797 15.492 1 98.75 237 SER B O 1
ATOM 4112 N N . ILE B 1 238 ? -7.406 20.062 15.32 1 98.81 238 ILE B N 1
ATOM 4113 C CA . ILE B 1 238 ? -7.156 18.844 14.539 1 98.81 238 ILE B CA 1
ATOM 4114 C C . ILE B 1 238 ? -5.977 18.078 15.133 1 98.81 238 ILE B C 1
ATOM 4116 O O . ILE B 1 238 ? -4.926 18.672 15.414 1 98.81 238 ILE B O 1
ATOM 4120 N N . VAL B 1 239 ? -6.102 16.828 15.398 1 98.88 239 VAL B N 1
ATOM 4121 C CA . VAL B 1 239 ? -5.008 15.969 15.844 1 98.88 239 VAL B CA 1
ATOM 4122 C C . VAL B 1 239 ? -4.641 14.977 14.742 1 98.88 239 VAL B C 1
ATOM 4124 O O . VAL B 1 239 ? -5.488 14.203 14.289 1 98.88 239 VAL B O 1
ATOM 4127 N N . LEU B 1 240 ? -3.436 15.031 14.375 1 98.62 240 LEU B N 1
ATOM 4128 C CA . LEU B 1 240 ? -2.941 14.25 13.25 1 98.62 240 LEU B CA 1
ATOM 4129 C C . LEU B 1 240 ? -2.164 13.031 13.727 1 98.62 240 LEU B C 1
ATOM 4131 O O . LEU B 1 240 ? -1.27 13.148 14.57 1 98.62 240 LEU B O 1
ATOM 4135 N N . TYR B 1 241 ? -2.5 11.875 13.328 1 98.5 241 TYR B N 1
ATOM 4136 C CA . TYR B 1 241 ? -1.776 10.617 13.477 1 98.5 241 TYR B CA 1
ATOM 4137 C C . TYR B 1 241 ? -1.277 10.117 12.125 1 98.5 241 TYR B C 1
ATOM 4139 O O . TYR B 1 241 ? -1.888 9.227 11.523 1 98.5 241 TYR B O 1
ATOM 4147 N N . PRO B 1 242 ? -0.202 10.586 11.672 1 97.81 242 PRO B N 1
ATOM 4148 C CA . PRO B 1 242 ? 0.131 10.531 10.242 1 97.81 242 PRO B CA 1
ATOM 4149 C C . PRO B 1 242 ? 0.536 9.125 9.789 1 97.81 242 PRO B C 1
ATOM 4151 O O . PRO B 1 242 ? 0.183 8.703 8.688 1 97.81 242 PRO B O 1
ATOM 4154 N N . LEU B 1 243 ? 1.317 8.367 10.633 1 97.56 243 LEU B N 1
ATOM 4155 C CA . LEU B 1 243 ? 1.902 7.121 10.148 1 97.56 243 LEU B CA 1
ATOM 4156 C C . LEU B 1 243 ? 1.707 5.996 11.156 1 97.56 243 LEU B C 1
ATOM 4158 O O . LEU B 1 243 ? 2.354 4.949 11.055 1 97.56 243 LEU B O 1
ATOM 4162 N N . SER B 1 244 ? 0.877 6.207 12.148 1 98.44 244 SER B N 1
ATOM 4163 C CA . SER B 1 244 ? 0.699 5.238 13.227 1 98.44 244 SER B CA 1
ATOM 4164 C C . SER B 1 244 ? 0.341 3.861 12.672 1 98.44 244 SER B C 1
ATOM 4166 O O . SER B 1 244 ? 1.002 2.871 12.992 1 98.44 244 SER B O 1
ATOM 4168 N N . ALA B 1 245 ? -0.686 3.805 11.867 1 98.69 245 ALA B N 1
ATOM 4169 C CA . ALA B 1 245 ? -1.127 2.529 11.305 1 98.69 245 ALA B CA 1
ATOM 4170 C C . ALA B 1 245 ? -0.069 1.944 10.375 1 98.69 245 ALA B C 1
ATOM 4172 O O . ALA B 1 245 ? 0.139 0.729 10.344 1 98.69 245 ALA B O 1
ATOM 4173 N N . HIS B 1 246 ? 0.581 2.789 9.555 1 98.38 246 HIS B N 1
ATOM 4174 C CA . HIS B 1 246 ? 1.611 2.309 8.641 1 98.38 246 HIS B CA 1
ATOM 4175 C C . HIS B 1 246 ? 2.744 1.623 9.391 1 98.38 246 HIS B C 1
ATOM 4177 O O . HIS B 1 246 ? 3.256 0.592 8.953 1 98.38 246 HIS B O 1
ATOM 4183 N N . ARG B 1 247 ? 3.188 2.217 10.531 1 98.44 247 ARG B N 1
ATOM 4184 C CA . ARG B 1 247 ? 4.242 1.617 11.344 1 98.44 247 ARG B CA 1
ATOM 4185 C C . ARG B 1 247 ? 3.822 0.243 11.859 1 98.44 247 ARG B C 1
ATOM 4187 O O . ARG B 1 247 ? 4.633 -0.684 11.898 1 98.44 247 ARG B O 1
ATOM 4194 N N . ALA B 1 248 ? 2.604 0.15 12.281 1 98.75 248 ALA B N 1
ATOM 4195 C CA . ALA B 1 248 ? 2.086 -1.126 12.773 1 98.75 248 ALA B CA 1
ATOM 4196 C C . ALA B 1 248 ? 2.004 -2.152 11.648 1 98.75 248 ALA B C 1
ATOM 4198 O O . ALA B 1 248 ? 2.322 -3.328 11.844 1 98.75 248 ALA B O 1
ATOM 4199 N N . MET B 1 249 ? 1.538 -1.759 10.492 1 98.81 249 MET B N 1
ATOM 4200 C CA . MET B 1 249 ? 1.496 -2.623 9.32 1 98.81 249 MET B CA 1
ATOM 4201 C C . MET B 1 249 ? 2.881 -3.178 9 1 98.81 249 MET B C 1
ATOM 4203 O O . MET B 1 249 ? 3.033 -4.379 8.766 1 98.81 249 MET B O 1
ATOM 4207 N N . ALA B 1 250 ? 3.85 -2.273 9 1 98.56 250 ALA B N 1
ATOM 4208 C CA . ALA B 1 250 ? 5.219 -2.656 8.664 1 98.56 250 ALA B CA 1
ATOM 4209 C C . ALA B 1 250 ? 5.746 -3.705 9.641 1 98.56 250 ALA B C 1
ATOM 4211 O O . ALA B 1 250 ? 6.332 -4.707 9.227 1 98.56 250 ALA B O 1
ATOM 4212 N N . LYS B 1 251 ? 5.551 -3.443 10.891 1 98.5 251 LYS B N 1
ATOM 4213 C CA . LYS B 1 251 ? 6.02 -4.391 11.898 1 98.5 251 LYS B CA 1
ATOM 4214 C C . LYS B 1 251 ? 5.328 -5.742 11.75 1 98.5 251 LYS B C 1
ATOM 4216 O O . LYS B 1 251 ? 5.969 -6.789 11.867 1 98.5 251 LYS B O 1
ATOM 4221 N N . ALA B 1 252 ? 4.047 -5.746 11.531 1 98.75 252 ALA B N 1
ATOM 4222 C CA . ALA B 1 252 ? 3.295 -6.98 11.328 1 98.75 252 ALA B CA 1
ATOM 4223 C C . ALA B 1 252 ? 3.83 -7.758 10.133 1 98.75 252 ALA B C 1
ATOM 4225 O O . ALA B 1 252 ? 3.986 -8.984 10.195 1 98.75 252 ALA B O 1
ATOM 4226 N N . ALA B 1 253 ? 4.09 -7.078 9.039 1 98.62 253 ALA B N 1
ATOM 4227 C CA . ALA B 1 253 ? 4.648 -7.715 7.848 1 98.62 253 ALA B CA 1
ATOM 4228 C C . ALA B 1 253 ? 6.004 -8.352 8.156 1 98.62 253 ALA B C 1
ATOM 4230 O O . ALA B 1 253 ? 6.27 -9.484 7.746 1 98.62 253 ALA B O 1
ATOM 4231 N N . GLN B 1 254 ? 6.855 -7.609 8.867 1 98.12 254 GLN B N 1
ATOM 4232 C CA . GLN B 1 254 ? 8.172 -8.117 9.242 1 98.12 254 GLN B CA 1
ATOM 4233 C C . GLN B 1 254 ? 8.062 -9.43 10.008 1 98.12 254 GLN B C 1
ATOM 4235 O O . GLN B 1 254 ? 8.797 -10.383 9.719 1 98.12 254 GLN B O 1
ATOM 4240 N N . ILE B 1 255 ? 7.16 -9.469 10.945 1 98.5 255 ILE B N 1
ATOM 4241 C CA . ILE B 1 255 ? 6.973 -10.648 11.781 1 98.5 255 ILE B CA 1
ATOM 4242 C C . ILE B 1 255 ? 6.531 -11.828 10.93 1 98.5 255 ILE B C 1
ATOM 4244 O O . ILE B 1 255 ? 7.066 -12.938 11.062 1 98.5 255 ILE B O 1
ATOM 4248 N N . VAL B 1 256 ? 5.645 -11.625 10.039 1 98.81 256 VAL B N 1
ATOM 4249 C CA . VAL B 1 256 ? 5.078 -12.695 9.227 1 98.81 256 VAL B CA 1
ATOM 4250 C C . VAL B 1 256 ? 6.129 -13.211 8.242 1 98.81 256 VAL B C 1
ATOM 4252 O O . VAL B 1 256 ? 6.328 -14.414 8.117 1 98.81 256 VAL B O 1
ATOM 4255 N N . TYR B 1 257 ? 6.816 -12.266 7.52 1 98.69 257 TYR B N 1
ATOM 4256 C CA . TYR B 1 257 ? 7.848 -12.672 6.574 1 98.69 257 TYR B CA 1
ATOM 4257 C C . TYR B 1 257 ? 8.93 -13.492 7.27 1 98.69 257 TYR B C 1
ATOM 4259 O O . TYR B 1 257 ? 9.32 -14.555 6.777 1 98.69 257 TYR B O 1
ATOM 4267 N N . LYS B 1 258 ? 9.375 -13.039 8.43 1 98.44 258 LYS B N 1
ATOM 4268 C CA . LYS B 1 258 ? 10.422 -13.742 9.172 1 98.44 258 LYS B CA 1
ATOM 4269 C C . LYS B 1 258 ? 9.953 -15.141 9.578 1 98.44 258 LYS B C 1
ATOM 4271 O O . LYS B 1 258 ? 10.711 -16.109 9.469 1 98.44 258 LYS B O 1
ATOM 4276 N N . SER B 1 259 ? 8.734 -15.234 10.055 1 98.62 259 SER B N 1
ATOM 4277 C CA . SER B 1 259 ? 8.203 -16.531 10.477 1 98.62 259 SER B CA 1
ATOM 4278 C C . SER B 1 259 ? 8.164 -17.516 9.312 1 98.62 259 SER B C 1
ATOM 4280 O O . SER B 1 259 ? 8.539 -18.672 9.469 1 98.62 259 SER B O 1
ATOM 4282 N N . ILE B 1 260 ? 7.723 -17.078 8.172 1 98.62 260 ILE B N 1
ATOM 4283 C CA . ILE B 1 260 ? 7.609 -17.953 7.004 1 98.62 260 ILE B CA 1
ATOM 4284 C C . ILE B 1 260 ? 8.992 -18.469 6.605 1 98.62 260 ILE B C 1
ATOM 4286 O O . ILE B 1 260 ? 9.18 -19.672 6.387 1 98.62 260 ILE B O 1
ATOM 4290 N N . ILE B 1 261 ? 9.938 -17.562 6.539 1 98.19 261 ILE B N 1
ATOM 4291 C CA . ILE B 1 261 ? 11.281 -17.906 6.082 1 98.19 261 ILE B CA 1
ATOM 4292 C C . ILE B 1 261 ? 11.953 -18.828 7.102 1 98.19 261 ILE B C 1
ATOM 4294 O O . ILE B 1 261 ? 12.523 -19.859 6.734 1 98.19 261 ILE B O 1
ATOM 4298 N N . GLU B 1 262 ? 11.812 -18.547 8.383 1 97.62 262 GLU B N 1
ATOM 4299 C CA . GLU B 1 262 ? 12.5 -19.281 9.43 1 97.62 262 GLU B CA 1
ATOM 4300 C C . GLU B 1 262 ? 11.844 -20.625 9.68 1 97.62 262 GLU B C 1
ATOM 4302 O O . GLU B 1 262 ? 12.531 -21.625 9.938 1 97.62 262 GLU B O 1
ATOM 4307 N N . ASN B 1 263 ? 10.531 -20.672 9.617 1 97.94 263 ASN B N 1
ATOM 4308 C CA . ASN B 1 263 ? 9.82 -21.875 10.047 1 97.94 263 ASN B CA 1
ATOM 4309 C C . ASN B 1 263 ? 9.297 -22.672 8.852 1 97.94 263 ASN B C 1
ATOM 4311 O O . ASN B 1 263 ? 8.844 -23.797 9.008 1 97.94 263 ASN B O 1
ATOM 4315 N N . GLY B 1 264 ? 9.312 -22.062 7.625 1 97.75 264 GLY B N 1
ATOM 4316 C CA . GLY B 1 264 ? 8.766 -22.719 6.449 1 97.75 264 GLY B CA 1
ATOM 4317 C C . GLY B 1 264 ? 7.246 -22.734 6.434 1 97.75 264 GLY B C 1
ATOM 4318 O O . GLY B 1 264 ? 6.641 -23.578 5.777 1 97.75 264 GLY B O 1
ATOM 4319 N N . SER B 1 265 ? 6.676 -21.891 7.262 1 97.38 265 SER B N 1
ATOM 4320 C CA . SER B 1 265 ? 5.227 -21.859 7.422 1 97.38 265 SER B CA 1
ATOM 4321 C C . SER B 1 265 ? 4.773 -20.578 8.133 1 97.38 265 SER B C 1
ATOM 4323 O O . SER B 1 265 ? 5.543 -19.984 8.891 1 97.38 265 SER B O 1
ATOM 4325 N N . GLN B 1 266 ? 3.588 -20.156 7.816 1 97.5 266 GLN B N 1
ATOM 4326 C CA . GLN B 1 266 ? 2.99 -19.016 8.508 1 97.5 266 GLN B CA 1
ATOM 4327 C C . GLN B 1 266 ? 2.066 -19.469 9.633 1 97.5 266 GLN B C 1
ATOM 4329 O O . GLN B 1 266 ? 1.354 -18.656 10.227 1 97.5 266 GLN B O 1
ATOM 4334 N N . ALA B 1 267 ? 2.053 -20.719 9.938 1 97.12 267 ALA B N 1
ATOM 4335 C CA . ALA B 1 267 ? 1.119 -21.297 10.898 1 97.12 267 ALA B CA 1
ATOM 4336 C C . ALA B 1 267 ? 1.245 -20.641 12.266 1 97.12 267 ALA B C 1
ATOM 4338 O O . ALA B 1 267 ? 0.25 -20.469 12.969 1 97.12 267 ALA B O 1
ATOM 4339 N N . LYS B 1 268 ? 2.414 -20.266 12.68 1 97.25 268 LYS B N 1
ATOM 4340 C CA . LYS B 1 268 ? 2.678 -19.75 14.016 1 97.25 268 LYS B CA 1
ATOM 4341 C C . LYS B 1 268 ? 2.174 -18.312 14.148 1 97.25 268 LYS B C 1
ATOM 4343 O O . LYS B 1 268 ? 2.092 -17.781 15.258 1 97.25 268 LYS B O 1
ATOM 4348 N N . VAL B 1 269 ? 1.794 -17.672 12.984 1 97.88 269 VAL B N 1
ATOM 4349 C CA . VAL B 1 269 ? 1.482 -16.25 13.055 1 97.88 269 VAL B CA 1
ATOM 4350 C C . VAL B 1 269 ? 0.101 -15.992 12.453 1 97.88 269 VAL B C 1
ATOM 4352 O O . VAL B 1 269 ? -0.223 -14.859 12.094 1 97.88 269 VAL B O 1
ATOM 4355 N N . ILE B 1 270 ? -0.71 -17 12.328 1 97.31 270 ILE B N 1
ATOM 4356 C CA . ILE B 1 270 ? -2.043 -16.891 11.742 1 97.31 270 ILE B CA 1
ATOM 4357 C C . ILE B 1 270 ? -2.908 -15.969 12.602 1 97.31 270 ILE B C 1
ATOM 4359 O O . ILE B 1 270 ? -3.766 -15.25 12.078 1 97.31 270 ILE B O 1
ATOM 4363 N N . ASN B 1 271 ? -2.666 -15.969 13.891 1 96.88 271 ASN B N 1
ATOM 4364 C CA . ASN B 1 271 ? -3.463 -15.18 14.82 1 96.88 271 ASN B CA 1
ATOM 4365 C C . ASN B 1 271 ? -3.266 -13.68 14.602 1 96.88 271 ASN B C 1
ATOM 4367 O O . ASN B 1 271 ? -4.078 -12.867 15.047 1 96.88 271 ASN B O 1
ATOM 4371 N N . LEU B 1 272 ? -2.232 -13.234 13.914 1 97.38 272 LEU B N 1
ATOM 4372 C CA . LEU B 1 272 ? -1.939 -11.828 13.648 1 97.38 272 LEU B CA 1
ATOM 4373 C C . LEU B 1 272 ? -2.703 -11.336 12.422 1 97.38 272 LEU B C 1
ATOM 4375 O O . LEU B 1 272 ? -2.678 -10.141 12.109 1 97.38 272 LEU B O 1
ATOM 4379 N N . MET B 1 273 ? -3.457 -12.211 11.75 1 98.06 273 MET B N 1
ATOM 4380 C CA . MET B 1 273 ? -3.934 -11.914 10.406 1 98.06 273 MET B CA 1
ATOM 4381 C C . MET B 1 273 ? -5.426 -11.602 10.414 1 98.06 273 MET B C 1
ATOM 4383 O O . MET B 1 273 ? -6.184 -12.188 11.188 1 98.06 273 MET B O 1
ATOM 4387 N N . GLN B 1 274 ? -5.766 -10.641 9.594 1 96.56 274 GLN B N 1
ATOM 4388 C CA . GLN B 1 274 ? -7.172 -10.398 9.289 1 96.56 274 GLN B CA 1
ATOM 4389 C C . GLN B 1 274 ? -7.805 -11.617 8.625 1 96.56 274 GLN B C 1
ATOM 4391 O O . GLN B 1 274 ? -7.254 -12.172 7.672 1 96.56 274 GLN B O 1
ATOM 4396 N N . THR B 1 275 ? -8.938 -12.047 9.102 1 93.5 275 THR B N 1
ATOM 4397 C CA . THR B 1 275 ? -9.602 -13.211 8.523 1 93.5 275 THR B CA 1
ATOM 4398 C C . THR B 1 275 ? -10.297 -12.844 7.219 1 93.5 275 THR B C 1
ATOM 4400 O O . THR B 1 275 ? -10.461 -11.664 6.902 1 93.5 275 THR B O 1
ATOM 4403 N N . ARG B 1 276 ? -10.656 -13.867 6.457 1 89.25 276 ARG B N 1
ATOM 4404 C CA . ARG B 1 276 ? -11.383 -13.672 5.203 1 89.25 276 ARG B CA 1
ATOM 4405 C C . ARG B 1 276 ? -12.711 -12.969 5.449 1 89.25 276 ARG B C 1
ATOM 4407 O O . ARG B 1 276 ? -13.102 -12.078 4.688 1 89.25 276 ARG B O 1
ATOM 4414 N N . ASP B 1 277 ? -13.352 -13.328 6.5 1 88.25 277 ASP B N 1
ATOM 4415 C CA . ASP B 1 277 ? -14.633 -12.719 6.844 1 88.25 277 ASP B CA 1
ATOM 4416 C C . ASP B 1 277 ? -14.469 -11.234 7.148 1 88.25 277 ASP B C 1
ATOM 4418 O O . ASP B 1 277 ? -15.289 -10.414 6.719 1 88.25 277 ASP B O 1
ATOM 4422 N N . GLU B 1 278 ? -13.477 -10.938 7.895 1 90.06 278 GLU B N 1
ATOM 4423 C CA . GLU B 1 278 ? -13.195 -9.539 8.211 1 90.06 278 GLU B CA 1
ATOM 4424 C C . GLU B 1 278 ? -12.891 -8.742 6.945 1 90.06 278 GLU B C 1
ATOM 4426 O O . GLU B 1 278 ? -13.312 -7.59 6.812 1 90.06 278 GLU B O 1
ATOM 4431 N N . LEU B 1 279 ? -12.148 -9.328 6.07 1 91.25 279 LEU B N 1
ATOM 4432 C CA . LEU B 1 279 ? -11.828 -8.703 4.789 1 91.25 279 LEU B CA 1
ATOM 4433 C C . LEU B 1 279 ? -13.086 -8.43 3.982 1 91.25 279 LEU B C 1
ATOM 4435 O O . LEU B 1 279 ? -13.266 -7.336 3.441 1 91.25 279 LEU B O 1
ATOM 4439 N N . TYR B 1 280 ? -13.922 -9.406 3.883 1 87.12 280 TYR B N 1
ATOM 4440 C CA . TYR B 1 280 ? -15.148 -9.289 3.109 1 87.12 280 TYR B CA 1
ATOM 4441 C C . TYR B 1 280 ? -16.062 -8.211 3.691 1 87.12 280 TYR B C 1
ATOM 4443 O O . TYR B 1 280 ? -16.719 -7.473 2.951 1 87.12 280 TYR B O 1
ATOM 4451 N N . GLU B 1 281 ? -16.078 -8.156 4.973 1 88.69 281 GLU B N 1
ATOM 4452 C CA . GLU B 1 281 ? -16.844 -7.098 5.629 1 88.69 281 GLU B CA 1
ATOM 4453 C C . GLU B 1 281 ? -16.281 -5.719 5.293 1 88.69 281 GLU B C 1
ATOM 4455 O O . GLU B 1 281 ? -17.031 -4.797 4.969 1 88.69 281 GLU B O 1
ATOM 4460 N N . ALA B 1 282 ? -15 -5.672 5.352 1 89.94 282 ALA B N 1
ATOM 4461 C CA . ALA B 1 282 ? -14.352 -4.391 5.094 1 89.94 282 ALA B CA 1
ATOM 4462 C C . ALA B 1 282 ? -14.602 -3.926 3.664 1 89.94 282 ALA B C 1
ATOM 4464 O O . ALA B 1 282 ? -14.797 -2.732 3.418 1 89.94 282 ALA B O 1
ATOM 4465 N N . LEU B 1 283 ? -14.633 -4.805 2.746 1 90.44 283 LEU B N 1
ATOM 4466 C CA . LEU B 1 283 ? -14.742 -4.484 1.327 1 90.44 283 LEU B CA 1
ATOM 4467 C C . LEU B 1 283 ? -16.203 -4.422 0.894 1 90.44 283 LEU B C 1
ATOM 4469 O O . LEU B 1 283 ? -16.5 -4.176 -0.279 1 90.44 283 LEU B O 1
ATOM 4473 N N . ASP B 1 284 ? -17.125 -4.637 1.834 1 85.62 284 ASP B N 1
ATOM 4474 C CA . ASP B 1 284 ? -18.531 -4.77 1.442 1 85.62 284 ASP B CA 1
ATOM 4475 C C . ASP B 1 284 ? -18.672 -5.734 0.27 1 85.62 284 ASP B C 1
ATOM 4477 O O . ASP B 1 284 ? -19.312 -5.406 -0.732 1 85.62 284 ASP B O 1
ATOM 4481 N N . TYR B 1 285 ? -18.016 -6.82 0.355 1 80.56 285 TYR B N 1
ATOM 4482 C CA . TYR B 1 285 ? -17.859 -7.812 -0.7 1 80.56 285 TYR B CA 1
ATOM 4483 C C . TYR B 1 285 ? -19.203 -8.336 -1.17 1 80.56 285 TYR B C 1
ATOM 4485 O O . TYR B 1 285 ? -19.438 -8.477 -2.373 1 80.56 285 TYR B O 1
ATOM 4493 N N . TYR B 1 286 ? -20.031 -8.555 -0.293 1 77.69 286 TYR B N 1
ATOM 4494 C CA . TYR B 1 286 ? -21.312 -9.188 -0.604 1 77.69 286 TYR B CA 1
ATOM 4495 C C . TYR B 1 286 ? -22.219 -8.234 -1.382 1 77.69 286 TYR B C 1
ATOM 4497 O O . TYR B 1 286 ? -23.031 -8.672 -2.189 1 77.69 286 TYR B O 1
ATOM 4505 N N . LYS B 1 287 ? -21.984 -6.98 -1.081 1 80.31 287 LYS B N 1
ATOM 4506 C CA . LYS B 1 287 ? -22.688 -6.004 -1.899 1 80.31 287 LYS B CA 1
ATOM 4507 C C . LYS B 1 287 ? -22.297 -6.133 -3.369 1 80.31 287 LYS B C 1
ATOM 4509 O O . LYS B 1 287 ? -23.172 -6.105 -4.246 1 80.31 287 LYS B O 1
ATOM 4514 N N . TYR B 1 288 ? -21.078 -6.332 -3.658 1 78.62 288 TYR B N 1
ATOM 4515 C CA . TYR B 1 288 ? -20.594 -6.465 -5.027 1 78.62 288 TYR B CA 1
ATOM 4516 C C . TYR B 1 288 ? -21.078 -7.766 -5.656 1 78.62 288 TYR B C 1
ATOM 4518 O O . TYR B 1 288 ? -21.438 -7.797 -6.836 1 78.62 288 TYR B O 1
ATOM 4526 N N . GLU B 1 289 ? -21.078 -8.812 -4.855 1 75.5 289 GLU B N 1
ATOM 4527 C CA . GLU B 1 289 ? -21.578 -10.094 -5.359 1 75.5 289 GLU B CA 1
ATOM 4528 C C . GLU B 1 289 ? -23.047 -10.016 -5.73 1 75.5 289 GLU B C 1
ATOM 4530 O O . GLU B 1 289 ? -23.469 -10.578 -6.742 1 75.5 289 GLU B O 1
ATOM 4535 N N . ARG B 1 290 ? -23.781 -9.328 -4.898 1 77.38 290 ARG B N 1
ATOM 4536 C CA . ARG B 1 290 ? -25.203 -9.148 -5.172 1 77.38 290 ARG B CA 1
ATOM 4537 C C . ARG B 1 290 ? -25.422 -8.375 -6.465 1 77.38 290 ARG B C 1
ATOM 4539 O O . ARG B 1 290 ? -26.312 -8.711 -7.258 1 77.38 290 ARG B O 1
ATOM 4546 N N . ILE B 1 291 ? -24.641 -7.395 -6.652 1 79.06 291 ILE B N 1
ATOM 4547 C CA . ILE B 1 291 ? -24.734 -6.602 -7.871 1 79.06 291 ILE B CA 1
ATOM 4548 C C . ILE B 1 291 ? -24.453 -7.484 -9.086 1 79.06 291 ILE B C 1
ATOM 4550 O O . ILE B 1 291 ? -25.156 -7.406 -10.094 1 79.06 291 ILE B O 1
ATOM 4554 N N . LEU B 1 292 ? -23.516 -8.391 -9.008 1 75.56 292 LEU B N 1
ATOM 4555 C CA . LEU B 1 292 ? -23.172 -9.297 -10.102 1 75.56 292 LEU B CA 1
ATOM 4556 C C . LEU B 1 292 ? -24.312 -10.273 -10.375 1 75.56 292 LEU B C 1
ATOM 4558 O O . LEU B 1 292 ? -24.641 -10.547 -11.531 1 75.56 292 LEU B O 1
ATOM 4562 N N . ASP B 1 293 ? -24.859 -10.703 -9.273 1 74.81 293 ASP B N 1
ATOM 4563 C CA . ASP B 1 293 ? -25.969 -11.633 -9.414 1 74.81 293 ASP B CA 1
ATOM 4564 C C . ASP B 1 293 ? -27.156 -10.969 -10.102 1 74.81 293 ASP B C 1
ATOM 4566 O O . ASP B 1 293 ? -27.812 -11.57 -10.953 1 74.81 293 ASP B O 1
ATOM 4570 N N . GLU B 1 294 ? -27.406 -9.828 -9.68 1 76.62 294 GLU B N 1
ATOM 4571 C CA . GLU B 1 294 ? -28.531 -9.086 -10.258 1 76.62 294 GLU B CA 1
ATOM 4572 C C . GLU B 1 294 ? -28.297 -8.797 -11.734 1 76.62 294 GLU B C 1
ATOM 4574 O O . GLU B 1 294 ? -29.219 -8.852 -12.539 1 76.62 294 GLU B O 1
ATOM 4579 N N . LEU B 1 295 ? -27.094 -8.516 -12.039 1 73.25 295 LEU B N 1
ATOM 4580 C CA . LEU B 1 295 ? -26.75 -8.203 -13.43 1 73.25 295 LEU B CA 1
ATOM 4581 C C . LEU B 1 295 ? -26.828 -9.445 -14.305 1 73.25 295 LEU B C 1
ATOM 4583 O O . LEU B 1 295 ? -27.25 -9.367 -15.461 1 73.25 295 LEU B O 1
ATOM 4587 N N . PHE B 1 296 ? -26.453 -10.539 -13.805 1 67.25 296 PHE B N 1
ATOM 4588 C CA . PHE B 1 296 ? -26.438 -11.766 -14.594 1 67.25 296 PHE B CA 1
ATOM 4589 C C . PHE B 1 296 ? -27.797 -12.445 -14.586 1 67.25 296 PHE B C 1
ATOM 4591 O O . PHE B 1 296 ? -28.125 -13.203 -15.5 1 67.25 296 PHE B O 1
ATOM 4598 N N . GLU B 1 297 ? -28.438 -12.5 -13.5 1 60.62 297 GLU B N 1
ATOM 4599 C CA . GLU B 1 297 ? -29.797 -13.016 -13.562 1 60.62 297 GLU B CA 1
ATOM 4600 C C . GLU B 1 297 ? -30.625 -12.289 -14.617 1 60.62 297 GLU B C 1
ATOM 4602 O O . GLU B 1 297 ? -31.531 -12.875 -15.219 1 60.62 297 GLU B O 1
ATOM 4607 N N . GLN B 1 298 ? -30.344 -11.062 -14.727 1 50.34 298 GLN B N 1
ATOM 4608 C CA . GLN B 1 298 ? -31.109 -10.414 -15.781 1 50.34 298 GLN B CA 1
ATOM 4609 C C . GLN B 1 298 ? -30.656 -10.891 -17.156 1 50.34 298 GLN B C 1
ATOM 4611 O O . GLN B 1 298 ? -31.297 -10.594 -18.172 1 50.34 298 GLN B O 1
ATOM 4616 N N . LYS B 1 299 ? -29.641 -11.75 -17.219 1 41.75 299 LYS B N 1
ATOM 4617 C CA . LYS B 1 299 ? -29.359 -12.312 -18.531 1 41.75 299 LYS B CA 1
ATOM 4618 C C . LYS B 1 299 ? -29.938 -13.719 -18.672 1 41.75 299 LYS B C 1
ATOM 4620 O O . LYS B 1 299 ? -29.969 -14.484 -17.703 1 41.75 299 LYS B O 1
#

Radius of gyration: 25.66 Å; Cα contacts (8 Å, |Δi|>4): 1296; chains: 2; bounding box: 62×79×56 Å

pLDDT: mean 94.02, std 8.82, range [41.53, 98.88]

Solvent-accessible surface area (backbone atoms only — not comparable to full-atom values): 29896 Å² total; per-residue (Å²): 130,83,56,34,10,48,49,36,55,49,36,46,72,75,28,92,39,23,56,28,41,28,29,72,35,12,31,52,40,48,46,34,44,72,49,62,46,61,26,32,25,37,38,50,49,31,48,20,26,46,49,42,43,35,60,58,60,73,73,67,49,68,68,61,52,37,53,53,39,34,29,34,36,72,74,35,87,83,47,25,31,37,33,47,43,54,62,30,68,59,56,66,69,32,25,30,50,43,48,52,47,39,51,75,29,50,38,7,28,37,36,39,40,32,45,42,85,90,43,66,54,85,79,45,87,86,69,54,61,54,58,69,68,58,44,27,50,55,34,40,37,39,46,58,35,28,62,77,75,40,71,50,47,38,42,26,41,27,38,68,41,38,89,81,49,35,69,69,44,42,50,54,48,54,52,41,36,39,74,72,5,59,31,54,29,37,32,60,46,73,59,69,49,66,64,56,45,30,52,49,41,50,51,32,51,73,69,72,43,86,53,55,28,36,41,71,47,44,82,94,54,75,23,60,79,65,41,42,66,61,42,32,78,26,51,30,32,30,38,32,32,51,49,60,29,56,25,14,17,50,33,34,24,44,54,40,39,36,39,27,64,75,68,34,31,55,73,92,50,53,87,54,35,47,48,66,67,57,49,37,59,71,48,47,38,65,59,55,52,51,52,52,47,56,61,48,66,72,97,130,84,54,33,10,46,48,36,55,50,37,44,72,74,28,90,38,23,55,28,41,28,31,72,35,12,30,53,40,50,46,32,45,73,48,62,46,61,27,32,25,37,37,49,51,33,47,20,26,46,48,42,43,34,62,57,61,71,75,68,51,68,68,60,50,38,53,52,40,35,29,35,36,72,74,36,87,83,49,24,30,37,32,47,45,55,64,31,69,59,56,68,69,31,25,30,48,41,49,52,47,39,48,76,29,49,39,6,27,36,36,38,39,31,46,41,86,90,43,67,54,86,80,46,85,86,70,53,61,53,58,69,68,59,43,29,52,54,33,39,38,38,48,58,37,28,62,74,75,39,72,51,46,39,42,26,40,27,38,68,40,38,89,82,49,35,70,67,43,39,50,54,49,54,50,42,36,38,76,71,6,59,30,54,28,37,30,61,46,72,59,68,48,68,65,57,45,28,52,48,42,51,50,33,50,74,69,73,44,85,52,55,27,36,42,71,44,46,81,94,55,75,22,61,80,66,40,42,68,60,42,31,76,24,50,30,32,30,39,32,32,51,49,59,28,57,25,13,17,51,32,35,26,44,53,39,41,36,39,28,64,74,67,34,31,55,73,92,50,52,87,53,35,47,47,66,68,56,49,36,61,71,48,46,37,64,61,54,52,50,52,50,48,56,59,47,66,74,96

Foldseek 3Di:
DPQLLVLVVVQLVVDLAQEEEADLAQLSLLVCVVVPHQAYEHELQSLQCVVPNHGSQLPDALVSQLVRLLRNCVVPPRHAYEYECEQQRDPLVSNLVSLQSNSVSRHNEYEHEQWDNRADDLQDPDTHGDDLVRLLSSLQSSCVSCVVHPNSRAYEYEYSCCVPPNLVVVLVSVLCCVPRSVHQAYEYTQDADLLSLLVSQVSCVVVVHDHAYEYEQEPPGRHHNDDSVSSSVSRHRYYYHHCVVVVVVVVLVVVQVCCCVVVVDSVVPVVVDDDPVNVCVSVVVVVVVVVVVVVVVVD/DPQLLVLVVVQLVVDLAQEEEADLAQLSLLVCVVVPHQAYEHELQSLQCVVPNHGSQLPDALVSQLVRLLRNCVVPPRRAYEYECEQQRDALVSNLVSLQSNSVSRHNEYEHEQWDNRADDLQDPDTHGDPLVRLLSSLQSSCVSCVVHPNSRAYEYEYSCCVPPNLVVVLVSVLCCVPRSVHQAYEYTQDADLLSLLVSQVSCVVVVHDHAYEYEQEPPGRHHNDDSNSSSVSRHRYYYHHCVVVVVVVVLVVVQVVCCVVVVDSVVPVVVDDDPVNVCVSVVVVVVVVVVVVVVVVD

Nearest PDB structures (foldseek):
  1zlp-assembly1_B  TM=9.551E-01  e=2.929E-25  Dianthus caryophyllus
  3fa3-assembly1_D  TM=9.184E-01  e=7.855E-26  Aspergillus niger
  3fa4-assembly2_F  TM=9.247E-01  e=2.050E-24  Aspergillus niger
  3fa4-assembly1_B  TM=9.242E-01  e=6.350E-23  Aspergillus niger
  3fa4-assembly2_H  TM=9.121E-01  e=1.779E-22  Aspergillus niger

Sequence (598 aa):
MKSAGKLFRAAVEANKPLQCLGAVNAYSALLAKQAGAKSLYLSGSGVATASHGLPDLGITNLNDVCDDIRRITSIMSDVPLLVDVDTGFGSALGIRRCVQSLIKSGAGAMQIEDQVAEKRCGHRPGKQVVPVDEMIDRLRTADMARHEYDKDFVIMARTDCYATEGMDGLLARCEQYISKGKADMLFPEALTKLEEYKTLADHMKKQKLHAPILANITEFGKTPLFNAHDLHKHGVSIVLYPLSAHRAMAKAAQIVYKSIIENGSQAKVINLMQTRDELYEALDYYKYERILDELFEQKMKSAGKLFRAAVEANKPLQCLGAVNAYSALLAKQAGAKSLYLSGSGVATASHGLPDLGITNLNDVCDDIRRITSIMSDVPLLVDVDTGFGSALGIRRCVQSLIKSGAGAMQIEDQVAEKRCGHRPGKQVVPVDEMIDRLRTADMARHEYDKDFVIMARTDCYATEGMDGLLARCEQYISKGKADMLFPEALTKLEEYKTLADHMKKQKLHAPILANITEFGKTPLFNAHDLHKHGVSIVLYPLSAHRAMAKAAQIVYKSIIENGSQAKVINLMQTRDELYEALDYYKYERILDELFEQK